Protein AF-A0A520H560-F1 (afdb_monomer_lite)

Structure (mmCIF, N/CA/C/O backbone):
data_AF-A0A520H560-F1
#
_entry.id   AF-A0A520H560-F1
#
loop_
_atom_site.group_PDB
_atom_site.id
_atom_site.type_symbol
_atom_site.label_atom_id
_atom_site.label_alt_id
_atom_site.label_comp_id
_atom_site.label_asym_id
_atom_site.label_entity_id
_atom_site.label_seq_id
_atom_site.pdbx_PDB_ins_code
_atom_site.Cartn_x
_atom_site.Cartn_y
_atom_site.Cartn_z
_atom_site.occupancy
_atom_site.B_iso_or_equiv
_atom_site.auth_seq_id
_atom_site.auth_comp_id
_atom_site.auth_asym_id
_atom_site.auth_atom_id
_atom_site.pdbx_PDB_model_num
ATOM 1 N N . SER A 1 1 ? 10.045 6.145 -42.883 1.00 58.50 1 SER A N 1
ATOM 2 C CA . SER A 1 1 ? 9.957 4.769 -42.358 1.00 58.50 1 SER A CA 1
ATOM 3 C C . SER A 1 1 ? 9.902 3.812 -43.534 1.00 58.50 1 SER A C 1
ATOM 5 O O . SER A 1 1 ? 9.253 4.127 -44.526 1.00 58.50 1 SER A O 1
ATOM 7 N N . TRP A 1 2 ? 10.622 2.692 -43.470 1.00 69.12 2 TRP A N 1
ATOM 8 C CA . TRP A 1 2 ? 10.525 1.646 -44.491 1.00 69.12 2 TRP A CA 1
ATOM 9 C C . TRP A 1 2 ? 9.215 0.857 -44.298 1.00 69.12 2 TRP A C 1
ATOM 11 O O . TRP A 1 2 ? 8.838 0.624 -43.145 1.00 69.12 2 TRP A O 1
ATOM 21 N N . PRO A 1 3 ? 8.492 0.463 -45.361 1.00 77.56 3 PRO A N 1
ATOM 22 C CA . PRO A 1 3 ? 7.255 -0.301 -45.217 1.00 77.56 3 PRO A CA 1
ATOM 23 C C . PRO A 1 3 ? 7.507 -1.675 -44.573 1.00 77.56 3 PRO A C 1
ATOM 25 O O . PRO A 1 3 ? 8.300 -2.464 -45.077 1.00 77.56 3 PRO A O 1
ATOM 28 N N . ILE A 1 4 ? 6.791 -1.993 -43.488 1.00 76.75 4 ILE A N 1
ATOM 29 C CA . ILE A 1 4 ? 6.955 -3.235 -42.695 1.00 76.75 4 ILE A CA 1
ATOM 30 C C . ILE A 1 4 ? 6.732 -4.504 -43.545 1.00 76.75 4 ILE A C 1
ATOM 32 O O . ILE A 1 4 ? 7.304 -5.561 -43.281 1.00 76.75 4 ILE A O 1
ATOM 36 N N . ASN A 1 5 ? 5.907 -4.409 -44.587 1.00 85.25 5 ASN A N 1
ATOM 37 C CA . ASN A 1 5 ? 5.572 -5.508 -45.492 1.00 85.25 5 ASN A CA 1
ATOM 38 C C . ASN A 1 5 ? 6.581 -5.716 -46.638 1.00 85.25 5 ASN A C 1
ATOM 40 O O . ASN A 1 5 ? 6.505 -6.747 -47.315 1.00 85.25 5 ASN A O 1
ATOM 44 N N . VAL A 1 6 ? 7.517 -4.788 -46.848 1.00 87.94 6 VAL A N 1
ATOM 45 C CA . VAL A 1 6 ? 8.530 -4.858 -47.907 1.00 87.94 6 VAL A CA 1
ATOM 46 C C . VAL A 1 6 ? 9.865 -5.291 -47.294 1.00 87.94 6 VAL A C 1
ATOM 48 O O . VAL A 1 6 ? 10.303 -4.674 -46.324 1.00 87.94 6 VAL A O 1
ATOM 51 N N . PRO A 1 7 ? 10.540 -6.325 -47.829 1.00 89.25 7 PRO A N 1
ATOM 52 C CA . PRO A 1 7 ? 11.880 -6.684 -47.377 1.00 89.25 7 PRO A CA 1
ATOM 53 C C . PRO A 1 7 ? 12.848 -5.507 -47.538 1.00 89.25 7 PRO A C 1
ATOM 55 O O . PRO A 1 7 ? 12.935 -4.913 -48.609 1.00 89.25 7 PRO A O 1
ATOM 58 N N . PHE A 1 8 ? 13.551 -5.165 -46.467 1.00 88.38 8 PHE A N 1
ATOM 59 C CA . PHE A 1 8 ? 14.680 -4.250 -46.480 1.00 88.38 8 PHE A CA 1
ATOM 60 C C . PHE A 1 8 ? 15.962 -5.063 -46.627 1.00 88.38 8 PHE A C 1
ATOM 62 O O . PHE A 1 8 ? 16.191 -5.985 -45.845 1.00 88.38 8 PHE A O 1
ATOM 69 N N . GLU A 1 9 ? 16.789 -4.731 -47.613 1.00 89.31 9 GLU A N 1
ATOM 70 C CA . GLU A 1 9 ? 18.070 -5.398 -47.840 1.00 89.31 9 GLU A CA 1
ATOM 71 C C . GLU A 1 9 ? 19.222 -4.456 -47.503 1.00 89.31 9 GLU A C 1
ATOM 73 O O . GLU A 1 9 ? 19.318 -3.345 -48.024 1.00 89.31 9 GLU A O 1
ATOM 78 N N . TYR A 1 10 ? 20.110 -4.925 -46.634 1.00 88.69 10 TYR A N 1
ATOM 79 C CA . TYR A 1 10 ? 21.376 -4.288 -46.312 1.00 88.69 10 TYR A CA 1
ATOM 80 C C . TYR A 1 10 ? 22.509 -5.225 -46.720 1.00 88.69 10 TYR A C 1
ATOM 82 O O . TYR A 1 10 ? 22.466 -6.414 -46.418 1.00 88.69 10 TYR A O 1
ATOM 90 N N . THR A 1 11 ? 23.517 -4.705 -47.413 1.00 89.00 11 THR A N 1
ATOM 91 C CA . THR A 1 11 ? 24.686 -5.487 -47.828 1.00 89.00 11 THR A CA 1
ATOM 92 C C . THR A 1 11 ? 25.940 -4.846 -47.252 1.00 89.00 11 THR A C 1
ATOM 94 O O . THR A 1 11 ? 26.171 -3.658 -47.467 1.00 89.00 11 THR A O 1
ATOM 97 N N . ASP A 1 12 ? 26.743 -5.629 -46.532 1.00 85.19 12 ASP A N 1
ATOM 98 C CA . ASP A 1 12 ? 28.025 -5.194 -45.946 1.00 85.19 12 ASP A CA 1
ATOM 99 C C . ASP A 1 12 ? 29.220 -5.376 -46.910 1.00 85.19 12 ASP A C 1
ATOM 101 O O . ASP A 1 12 ? 30.361 -5.064 -46.579 1.00 85.19 12 ASP A O 1
ATOM 105 N N . GLY A 1 13 ? 28.943 -5.878 -48.117 1.00 84.56 13 GLY A N 1
ATOM 106 C CA . GLY A 1 13 ? 29.904 -6.182 -49.175 1.00 84.56 13 GLY A CA 1
ATOM 107 C C . GLY A 1 13 ? 30.064 -7.681 -49.437 1.00 84.56 13 GLY A C 1
ATOM 108 O O . GLY A 1 13 ? 30.246 -8.063 -50.590 1.00 84.56 13 GLY A O 1
ATOM 109 N N . GLN A 1 14 ? 29.948 -8.531 -48.411 1.00 84.62 14 GLN A N 1
ATOM 110 C CA . GLN A 1 14 ? 30.065 -9.995 -48.541 1.00 84.62 14 GLN A CA 1
ATOM 111 C C . GLN A 1 14 ? 28.760 -10.720 -48.209 1.00 84.62 14 GLN A C 1
ATOM 113 O O . GLN A 1 14 ? 28.449 -11.747 -48.810 1.00 84.62 14 GLN A O 1
ATOM 118 N N . ASN A 1 15 ? 27.982 -10.167 -47.283 1.00 88.44 15 ASN A N 1
ATOM 119 C CA . ASN A 1 15 ? 26.740 -10.728 -46.788 1.00 88.44 15 ASN A CA 1
ATOM 120 C C . ASN A 1 15 ? 25.577 -9.799 -47.123 1.00 88.44 15 ASN A C 1
ATOM 122 O O . ASN A 1 15 ? 25.697 -8.572 -47.080 1.00 88.44 15 ASN A O 1
ATOM 126 N N . THR A 1 16 ? 24.420 -10.396 -47.388 1.00 89.00 16 THR A N 1
ATOM 127 C CA . THR A 1 16 ? 23.160 -9.668 -47.532 1.00 89.00 16 THR A CA 1
ATOM 128 C C . THR A 1 16 ? 22.256 -10.014 -46.358 1.00 89.00 16 THR A C 1
ATOM 130 O O . THR A 1 16 ? 21.909 -11.174 -46.141 1.00 89.00 16 THR A O 1
ATOM 133 N N . ILE A 1 17 ? 21.873 -8.992 -45.601 1.00 90.50 17 ILE A N 1
ATOM 134 C CA . ILE A 1 17 ? 20.918 -9.070 -44.502 1.00 90.50 17 ILE A CA 1
ATOM 135 C C . ILE A 1 17 ? 19.573 -8.581 -45.027 1.00 90.50 17 ILE A C 1
ATOM 137 O O . ILE A 1 17 ? 19.429 -7.419 -45.406 1.00 90.50 17 ILE A O 1
ATOM 141 N N . THR A 1 18 ? 18.577 -9.462 -45.020 1.00 89.94 18 THR A N 1
ATOM 142 C CA . THR A 1 18 ? 17.205 -9.123 -45.406 1.00 89.94 18 THR A CA 1
ATOM 143 C C . THR A 1 18 ? 16.315 -9.091 -44.170 1.00 89.94 18 THR A C 1
ATOM 145 O O . THR A 1 18 ? 16.117 -10.112 -43.512 1.00 89.94 18 THR A O 1
ATOM 148 N N . VAL A 1 19 ? 15.735 -7.933 -43.869 1.00 88.94 19 VAL A N 1
ATOM 149 C CA . VAL A 1 19 ? 14.793 -7.743 -42.762 1.00 88.94 19 VAL A CA 1
ATOM 150 C C . VAL A 1 19 ? 13.395 -7.543 -43.328 1.00 88.94 19 VAL A C 1
ATOM 152 O O . VAL A 1 19 ? 13.168 -6.670 -44.159 1.00 88.94 19 VAL A O 1
ATOM 155 N N . LYS A 1 20 ? 12.430 -8.338 -42.871 1.00 87.69 20 LYS A N 1
ATOM 156 C CA . LYS A 1 20 ? 11.012 -8.146 -43.188 1.00 87.69 20 LYS A CA 1
ATOM 157 C C . LYS A 1 20 ? 10.228 -8.063 -41.887 1.00 87.69 20 LYS A C 1
ATOM 159 O O . LYS A 1 20 ? 10.328 -8.960 -41.054 1.00 87.69 20 LYS A O 1
ATOM 164 N N . GLY A 1 21 ? 9.425 -7.019 -41.732 1.00 85.75 21 GLY A N 1
ATOM 165 C CA . GLY A 1 21 ? 8.718 -6.750 -40.485 1.00 85.75 21 GLY A CA 1
ATOM 166 C C . GLY A 1 21 ? 9.583 -6.050 -39.431 1.00 85.75 21 GLY A C 1
ATOM 167 O O . GLY A 1 21 ? 10.572 -5.401 -39.759 1.00 85.75 21 GLY A O 1
ATOM 168 N N . GLN A 1 22 ? 9.198 -6.203 -38.162 1.00 78.69 22 GLN A N 1
ATOM 169 C CA . GLN A 1 22 ? 9.960 -5.758 -36.988 1.00 78.69 22 GLN A CA 1
ATOM 170 C C . GLN A 1 22 ? 10.337 -6.990 -36.146 1.00 78.69 22 GLN A C 1
ATOM 172 O O . GLN A 1 22 ? 9.616 -7.330 -35.205 1.00 78.69 22 GLN A O 1
ATOM 177 N N . PRO A 1 23 ? 11.385 -7.743 -36.532 1.00 79.44 23 PRO A N 1
ATOM 178 C CA . PRO A 1 23 ? 11.788 -8.934 -35.794 1.00 79.44 23 PRO A CA 1
ATOM 179 C C . PRO A 1 23 ? 12.303 -8.567 -34.397 1.00 79.44 23 PRO A C 1
ATOM 181 O O . PRO A 1 23 ? 13.095 -7.643 -34.237 1.00 79.44 23 PRO A O 1
ATOM 184 N N . ASP A 1 24 ? 11.882 -9.330 -33.389 1.00 73.94 24 ASP A N 1
ATOM 185 C CA . ASP A 1 24 ? 12.349 -9.187 -32.009 1.00 73.94 24 ASP A CA 1
ATOM 186 C C . ASP A 1 24 ? 13.411 -10.253 -31.707 1.00 73.94 24 ASP A C 1
ATOM 188 O O . ASP A 1 24 ? 13.104 -11.429 -31.479 1.00 73.94 24 ASP A O 1
ATOM 192 N N . MET A 1 25 ? 14.675 -9.829 -31.684 1.00 76.19 25 MET A N 1
ATOM 193 C CA . MET A 1 25 ? 15.818 -10.702 -31.396 1.00 76.19 25 MET A CA 1
ATOM 194 C C . MET A 1 25 ? 15.821 -11.235 -29.957 1.00 76.19 25 MET A C 1
ATOM 196 O O . MET A 1 25 ? 16.518 -12.205 -29.666 1.00 76.19 25 MET A O 1
ATOM 200 N N . SER A 1 26 ? 15.025 -10.659 -29.049 1.00 65.88 26 SER A N 1
ATOM 201 C CA . SER A 1 26 ? 14.877 -11.177 -27.685 1.00 65.88 26 SER A CA 1
ATOM 202 C C . SER A 1 26 ? 13.942 -12.391 -27.594 1.00 65.88 26 SER A C 1
ATOM 204 O O . SER A 1 26 ? 13.932 -13.082 -26.575 1.00 65.88 26 SER A O 1
ATOM 206 N N . LYS A 1 27 ? 13.169 -12.681 -28.653 1.00 77.00 27 LYS A N 1
ATOM 207 C CA . LYS A 1 27 ? 12.150 -13.746 -28.688 1.00 77.00 27 LYS A CA 1
ATOM 208 C C . LYS A 1 27 ? 12.261 -14.626 -29.932 1.00 77.00 27 LYS A C 1
ATOM 210 O O . LYS A 1 27 ? 11.247 -14.999 -30.529 1.00 77.00 27 LYS A O 1
ATOM 215 N N . VAL A 1 28 ? 13.478 -14.990 -30.326 1.00 82.25 28 VAL A N 1
ATOM 216 C CA . VAL A 1 28 ? 13.669 -15.902 -31.460 1.00 82.25 28 VAL A CA 1
ATOM 217 C C . VAL A 1 28 ? 13.128 -17.291 -31.112 1.00 82.25 28 VAL A C 1
ATOM 219 O O . VAL A 1 28 ? 13.583 -17.929 -30.165 1.00 82.25 28 VAL A O 1
ATOM 222 N N . ARG A 1 29 ? 12.135 -17.756 -31.878 1.00 87.44 29 ARG A N 1
ATOM 223 C CA . ARG A 1 29 ? 11.489 -19.069 -31.682 1.00 87.44 29 ARG A CA 1
ATOM 224 C C . ARG A 1 29 ? 11.971 -20.138 -32.654 1.00 87.44 29 ARG A C 1
ATOM 226 O O . ARG A 1 29 ? 11.928 -21.318 -32.327 1.00 87.44 29 ARG A O 1
ATOM 233 N N . LEU A 1 30 ? 12.371 -19.728 -33.852 1.00 88.38 30 LEU A N 1
ATOM 234 C CA . LEU A 1 30 ? 12.753 -20.620 -34.936 1.00 88.38 30 LEU A CA 1
ATOM 235 C C . LEU A 1 30 ? 14.033 -20.097 -35.573 1.00 88.38 30 LEU A C 1
ATOM 237 O O . LEU A 1 30 ? 14.091 -18.942 -35.992 1.00 88.38 30 LEU A O 1
ATOM 241 N N . TYR A 1 31 ? 15.015 -20.980 -35.688 1.00 86.75 31 TYR A N 1
ATOM 242 C CA . TYR A 1 31 ? 16.173 -20.791 -36.544 1.00 86.75 31 TYR A CA 1
ATOM 243 C C . TYR A 1 31 ? 16.031 -21.741 -37.727 1.00 86.75 31 TYR A C 1
ATOM 245 O O . TYR A 1 31 ? 15.737 -22.922 -37.546 1.00 86.75 31 TYR A O 1
ATOM 253 N N . MET A 1 32 ? 16.229 -21.224 -38.935 1.00 90.44 32 MET A N 1
ATOM 254 C CA . MET A 1 32 ? 16.272 -22.028 -40.149 1.00 90.44 32 MET A CA 1
ATOM 255 C C . MET A 1 32 ? 17.630 -21.819 -40.801 1.00 90.44 32 MET A C 1
ATOM 257 O O . MET A 1 32 ? 17.982 -20.697 -41.154 1.00 90.44 32 MET A O 1
ATOM 261 N N . LEU A 1 33 ? 18.379 -22.908 -40.953 1.00 90.00 33 LEU A N 1
ATOM 262 C CA . LEU A 1 33 ? 19.596 -22.939 -41.750 1.00 90.00 33 LEU A CA 1
ATOM 263 C C . LEU A 1 33 ? 19.298 -23.715 -43.028 1.00 90.00 33 LEU A C 1
ATOM 265 O O . LEU A 1 33 ? 18.649 -24.760 -42.996 1.00 90.00 33 LEU A O 1
ATOM 269 N N . GLY A 1 34 ? 19.758 -23.194 -44.157 1.00 90.00 34 GLY A N 1
ATOM 270 C CA . GLY A 1 34 ? 19.534 -23.813 -45.451 1.00 90.00 34 GLY A CA 1
ATOM 271 C C . GLY A 1 34 ? 20.424 -23.208 -46.521 1.00 90.00 34 GLY A C 1
ATOM 272 O O . GLY A 1 34 ? 21.034 -22.158 -46.325 1.00 90.00 34 GLY A O 1
ATOM 273 N N . VAL A 1 35 ? 20.488 -23.886 -47.661 1.00 89.62 35 VAL A N 1
ATOM 274 C CA . VAL A 1 35 ? 21.225 -23.426 -48.838 1.00 89.62 35 VAL A CA 1
ATOM 275 C C . VAL A 1 35 ? 20.230 -23.108 -49.940 1.00 89.62 35 VAL A C 1
ATOM 277 O O . VAL A 1 35 ? 19.316 -23.885 -50.214 1.00 89.62 35 VAL A O 1
ATOM 280 N N . LYS A 1 36 ? 20.402 -21.945 -50.564 1.00 88.19 36 LYS A N 1
ATOM 281 C CA . LYS A 1 36 ? 19.565 -21.473 -51.664 1.00 88.19 36 LYS A CA 1
ATOM 282 C C . LYS A 1 36 ? 20.408 -21.440 -52.933 1.00 88.19 36 LYS A C 1
ATOM 284 O O . LYS A 1 36 ? 21.355 -20.665 -53.002 1.00 88.19 36 LYS A O 1
ATOM 289 N N . ASN A 1 37 ? 20.035 -22.240 -53.931 1.00 87.31 37 ASN A N 1
ATOM 290 C CA . ASN A 1 37 ? 20.519 -22.053 -55.298 1.00 87.31 37 ASN A CA 1
ATOM 291 C C . ASN A 1 37 ? 19.710 -20.901 -55.925 1.00 87.31 37 ASN A C 1
ATOM 293 O O . ASN A 1 37 ? 18.491 -21.057 -56.088 1.00 87.31 37 ASN A O 1
ATOM 297 N N . PRO A 1 38 ? 20.303 -19.719 -56.174 1.00 82.31 38 PRO A N 1
ATOM 298 C CA . PRO A 1 38 ? 19.579 -18.629 -56.811 1.00 82.31 38 PRO A CA 1
ATOM 299 C C . PRO A 1 38 ? 19.137 -19.045 -58.217 1.00 82.31 38 PRO A C 1
ATOM 301 O O . PRO A 1 38 ? 19.747 -19.886 -58.866 1.00 82.31 38 PRO A O 1
ATOM 304 N N . ARG A 1 39 ? 18.020 -18.482 -58.680 1.00 82.25 39 ARG A N 1
ATOM 305 C CA . ARG A 1 39 ? 17.629 -18.637 -60.080 1.00 82.25 39 ARG A CA 1
ATOM 306 C C . ARG A 1 39 ? 18.383 -17.607 -60.900 1.00 82.25 39 ARG A C 1
ATOM 308 O O . ARG A 1 39 ? 18.416 -16.436 -60.515 1.00 82.25 39 ARG A O 1
ATOM 315 N N . ARG A 1 40 ? 18.866 -18.014 -62.071 1.00 82.81 40 ARG A N 1
ATOM 316 C CA . ARG A 1 40 ? 19.405 -17.079 -63.051 1.00 82.81 40 ARG A CA 1
ATOM 317 C C . ARG A 1 40 ? 18.324 -16.085 -63.478 1.00 82.81 40 ARG A C 1
ATOM 319 O O . ARG A 1 40 ? 17.240 -16.450 -63.927 1.00 82.81 40 ARG A O 1
ATOM 326 N N . THR A 1 41 ? 18.655 -14.815 -63.347 1.00 82.88 41 THR A N 1
ATOM 327 C CA . THR A 1 41 ? 17.882 -13.649 -63.764 1.00 82.88 41 THR A CA 1
ATOM 328 C C . THR A 1 41 ? 18.717 -12.814 -64.731 1.00 82.88 41 THR A C 1
ATOM 330 O O . THR A 1 41 ? 19.916 -13.035 -64.912 1.00 82.88 41 THR A O 1
ATOM 333 N N . THR A 1 42 ? 18.099 -11.812 -65.351 1.00 78.88 42 THR A N 1
ATOM 334 C CA . THR A 1 42 ? 18.817 -10.817 -66.159 1.00 78.88 42 THR A CA 1
ATOM 335 C C . THR A 1 42 ? 19.816 -10.000 -65.334 1.00 78.88 42 THR A C 1
ATOM 337 O O . THR A 1 42 ? 20.814 -9.544 -65.882 1.00 78.88 42 THR A O 1
ATOM 340 N N . ALA A 1 43 ? 19.594 -9.855 -64.023 1.00 74.06 43 ALA A N 1
ATOM 341 C CA . ALA A 1 43 ? 20.439 -9.062 -63.130 1.00 74.06 43 ALA A CA 1
ATOM 342 C C . ALA A 1 43 ? 21.712 -9.794 -62.657 1.00 74.06 43 ALA A C 1
ATOM 344 O O . ALA A 1 43 ? 22.717 -9.146 -62.385 1.00 74.06 43 ALA A O 1
ATOM 345 N N . ASN A 1 44 ? 21.704 -11.130 -62.589 1.00 74.56 44 ASN A N 1
ATOM 346 C CA . ASN A 1 44 ? 22.855 -11.950 -62.172 1.00 74.56 44 ASN A CA 1
ATOM 347 C C . ASN A 1 44 ? 23.383 -12.861 -63.298 1.00 74.56 44 ASN A C 1
ATOM 349 O O . ASN A 1 44 ? 24.103 -13.823 -63.048 1.00 74.56 44 ASN A O 1
ATOM 353 N N . SER A 1 45 ? 23.071 -12.552 -64.561 1.00 73.69 45 SER A N 1
ATOM 354 C CA . SER A 1 45 ? 23.348 -13.430 -65.707 1.00 73.69 45 SER A CA 1
ATOM 355 C C . SER A 1 45 ? 24.832 -13.708 -65.981 1.00 73.69 45 SER A C 1
ATOM 357 O O . SER A 1 45 ? 25.135 -14.586 -66.787 1.00 73.69 45 SER A O 1
ATOM 359 N N . ARG A 1 46 ? 25.748 -12.923 -65.392 1.00 74.50 46 ARG A N 1
ATOM 360 C CA . ARG A 1 46 ? 27.211 -13.102 -65.489 1.00 74.50 46 ARG A CA 1
ATOM 361 C C . ARG A 1 46 ? 27.806 -13.877 -64.312 1.00 74.50 46 ARG A C 1
ATOM 363 O O . ARG A 1 46 ? 28.935 -14.336 -64.431 1.00 74.50 46 ARG A O 1
ATOM 370 N N . THR A 1 47 ? 27.090 -13.985 -63.196 1.00 76.69 47 THR A N 1
ATOM 371 C CA . THR A 1 47 ? 27.572 -14.611 -61.954 1.00 76.69 47 THR A CA 1
ATOM 372 C C . THR A 1 47 ? 26.839 -15.908 -61.615 1.00 76.69 47 THR A C 1
ATOM 374 O O . THR A 1 47 ? 27.279 -16.635 -60.731 1.00 76.69 47 THR A O 1
ATOM 377 N N . ASP A 1 48 ? 25.760 -16.221 -62.334 1.00 80.56 48 ASP A N 1
ATOM 378 C CA . ASP A 1 48 ? 24.931 -17.412 -62.165 1.00 80.56 48 ASP A CA 1
ATOM 379 C C . ASP A 1 48 ? 24.757 -18.120 -63.522 1.00 80.56 48 ASP A C 1
ATOM 381 O O . ASP A 1 48 ? 24.288 -17.525 -64.499 1.00 80.56 48 ASP A O 1
ATOM 385 N N . ASP A 1 49 ? 25.168 -19.388 -63.603 1.00 83.12 49 ASP A N 1
ATOM 386 C CA . ASP A 1 49 ? 25.088 -20.193 -64.826 1.00 83.12 49 ASP A CA 1
ATOM 387 C C . ASP A 1 49 ? 23.683 -20.763 -65.079 1.00 83.12 49 ASP A C 1
ATOM 389 O O . ASP A 1 49 ? 23.375 -21.116 -66.219 1.00 83.12 49 ASP A O 1
ATOM 393 N N . GLY A 1 50 ? 22.801 -20.746 -64.072 1.00 84.06 50 GLY A N 1
ATOM 394 C CA . GLY A 1 50 ? 21.433 -21.254 -64.139 1.00 84.06 50 GLY A CA 1
ATOM 395 C C . GLY A 1 50 ? 21.313 -22.777 -64.095 1.00 84.06 50 GLY A C 1
ATOM 396 O O . GLY A 1 50 ? 20.267 -23.297 -64.480 1.00 84.06 50 GLY A O 1
ATOM 397 N N . LEU A 1 51 ? 22.360 -23.488 -63.669 1.00 87.69 51 LEU A N 1
ATOM 398 C CA . LEU A 1 51 ? 22.386 -24.950 -63.625 1.00 87.69 51 LEU A CA 1
ATOM 399 C C . LEU A 1 51 ? 22.041 -25.503 -62.237 1.00 87.69 51 LEU A C 1
ATOM 401 O O . LEU A 1 51 ? 22.255 -24.859 -61.204 1.00 87.69 51 LEU A O 1
ATOM 405 N N . ASP A 1 52 ? 21.569 -26.748 -62.219 1.00 88.75 52 ASP A N 1
ATOM 406 C CA . ASP A 1 52 ? 21.415 -27.514 -60.986 1.00 88.75 52 ASP A CA 1
ATOM 407 C C . ASP A 1 52 ? 22.776 -27.721 -60.311 1.00 88.75 52 ASP A C 1
ATOM 409 O O . ASP A 1 52 ? 23.805 -27.928 -60.962 1.00 88.75 52 ASP A O 1
ATOM 413 N N . LYS A 1 53 ? 22.783 -27.654 -58.977 1.00 86.94 53 LYS A N 1
ATOM 414 C CA . LYS A 1 53 ? 23.990 -27.791 -58.158 1.00 86.94 53 LYS A CA 1
ATOM 415 C C . LYS A 1 53 ? 23.869 -29.011 -57.260 1.00 86.94 53 LYS A C 1
ATOM 417 O O . LYS A 1 53 ? 22.869 -29.181 -56.567 1.00 86.94 53 LYS A O 1
ATOM 422 N N . SER A 1 54 ? 24.918 -29.825 -57.228 1.00 89.81 54 SER A N 1
ATOM 423 C CA . SER A 1 54 ? 25.093 -30.886 -56.236 1.00 89.81 54 SER A CA 1
ATOM 424 C C . SER A 1 54 ? 26.185 -30.461 -55.265 1.00 89.81 54 SER A C 1
ATOM 426 O O . SER A 1 54 ? 27.293 -30.134 -55.684 1.00 89.81 54 SER A O 1
ATOM 428 N N . ALA A 1 55 ? 25.869 -30.432 -53.974 1.00 87.50 55 ALA A N 1
ATOM 429 C CA . ALA A 1 55 ? 26.803 -30.005 -52.943 1.00 87.50 55 ALA A CA 1
ATOM 430 C C . ALA A 1 55 ? 26.602 -30.814 -51.662 1.00 87.50 55 ALA A C 1
ATOM 432 O O . ALA A 1 55 ? 25.477 -31.161 -51.303 1.00 87.50 55 ALA A O 1
ATOM 433 N N . GLN A 1 56 ? 27.702 -31.070 -50.957 1.00 91.19 56 GLN A N 1
ATOM 434 C CA . GLN A 1 56 ? 27.692 -31.593 -49.599 1.00 91.19 56 GLN A CA 1
ATOM 435 C C . GLN A 1 56 ? 28.017 -30.440 -48.651 1.00 91.19 56 GLN A C 1
ATOM 437 O O . GLN A 1 56 ? 29.131 -29.919 -48.663 1.00 91.19 56 GLN A O 1
ATOM 442 N N . ILE A 1 57 ? 27.031 -30.021 -47.860 1.00 90.50 57 ILE A N 1
ATOM 443 C CA . ILE A 1 57 ? 27.164 -28.894 -46.935 1.00 90.50 57 ILE A CA 1
ATOM 444 C C . ILE A 1 57 ? 27.102 -29.416 -45.507 1.00 90.50 57 ILE A C 1
ATOM 446 O O . ILE A 1 57 ? 26.187 -30.153 -45.145 1.00 90.50 57 ILE A O 1
ATOM 450 N N . TRP A 1 58 ? 28.066 -28.997 -44.696 1.00 91.75 58 TRP A N 1
ATOM 451 C CA . TRP A 1 58 ? 28.124 -29.299 -43.274 1.00 91.75 58 TRP A CA 1
ATOM 452 C C . TRP A 1 58 ? 27.968 -28.004 -42.480 1.00 91.75 58 TRP A C 1
ATOM 454 O O . TRP A 1 58 ? 28.719 -27.053 -42.689 1.00 91.75 58 TRP A O 1
ATOM 464 N N . PHE A 1 59 ? 27.006 -27.976 -41.560 1.00 90.12 59 PHE A N 1
ATOM 465 C CA . PHE A 1 59 ? 26.863 -26.913 -40.568 1.00 90.12 59 PHE A CA 1
ATOM 466 C C . PHE A 1 59 ? 27.411 -27.437 -39.244 1.00 90.12 59 PHE A C 1
ATOM 468 O O . PHE A 1 59 ? 26.949 -28.468 -38.763 1.00 90.12 59 PHE A O 1
ATOM 475 N N . ASN A 1 60 ? 28.420 -26.765 -38.693 1.00 88.50 60 ASN A N 1
ATOM 476 C CA . ASN A 1 60 ? 29.109 -27.236 -37.494 1.00 88.50 60 ASN A CA 1
ATOM 477 C C . ASN A 1 60 ? 28.525 -26.613 -36.218 1.00 88.50 60 ASN A C 1
ATOM 479 O O . ASN A 1 60 ? 27.806 -27.273 -35.474 1.00 88.50 60 ASN A O 1
ATOM 483 N N . GLU A 1 61 ? 28.797 -25.326 -35.983 1.00 87.31 61 GLU A N 1
ATOM 484 C CA . GLU A 1 61 ? 28.392 -24.623 -34.765 1.00 87.31 61 GLU A CA 1
ATOM 485 C C . GLU A 1 61 ? 27.721 -23.289 -35.106 1.00 87.31 61 GLU A C 1
ATOM 487 O O . GLU A 1 61 ? 28.215 -22.522 -35.932 1.00 87.31 61 GLU A O 1
ATOM 492 N N . LEU A 1 62 ? 26.606 -23.008 -34.428 1.00 84.31 62 LEU A N 1
ATOM 493 C CA . LEU A 1 62 ? 26.018 -21.678 -34.348 1.00 84.31 62 LEU A CA 1
ATOM 494 C C . LEU A 1 62 ? 26.229 -21.164 -32.926 1.00 84.31 62 LEU A C 1
ATOM 496 O O . LEU A 1 62 ? 25.570 -21.613 -31.988 1.00 84.31 62 LEU A O 1
ATOM 500 N N . ARG A 1 63 ? 27.165 -20.232 -32.770 1.00 83.94 63 ARG A N 1
ATOM 501 C CA . ARG A 1 63 ? 27.508 -19.625 -31.487 1.00 83.94 63 ARG A CA 1
ATOM 502 C C . ARG A 1 63 ? 27.268 -18.127 -31.549 1.00 83.94 63 ARG A C 1
ATOM 504 O O . ARG A 1 63 ? 27.678 -17.474 -32.502 1.00 83.94 63 ARG A O 1
ATOM 511 N N . LEU A 1 64 ? 26.665 -17.587 -30.494 1.00 79.31 64 LEU A N 1
ATOM 512 C CA . LEU A 1 64 ? 26.723 -16.157 -30.226 1.00 79.31 64 LEU A CA 1
ATOM 513 C C . LEU A 1 64 ? 28.050 -15.851 -29.524 1.00 79.31 64 LEU A C 1
ATOM 515 O O . LEU A 1 64 ? 28.353 -16.435 -28.481 1.00 79.31 64 LEU A O 1
ATOM 519 N N . THR A 1 65 ? 28.843 -14.973 -30.119 1.00 80.88 65 THR A N 1
ATOM 520 C CA . THR A 1 65 ? 30.102 -14.470 -29.562 1.00 80.88 65 THR A CA 1
ATOM 521 C C . THR A 1 65 ? 29.931 -13.019 -29.119 1.00 80.88 65 THR A C 1
ATOM 523 O O . THR A 1 65 ? 28.936 -12.392 -29.467 1.00 80.88 65 THR A O 1
ATOM 526 N N . GLU A 1 66 ? 30.894 -12.499 -28.352 1.00 76.50 66 GLU A N 1
ATOM 527 C CA . GLU A 1 66 ? 30.923 -11.089 -27.917 1.00 76.50 66 GLU A CA 1
ATOM 528 C C . GLU A 1 66 ? 29.721 -10.698 -27.046 1.00 76.50 66 GLU A C 1
ATOM 530 O O . GLU A 1 66 ? 28.899 -9.845 -27.381 1.00 76.50 66 GLU A O 1
ATOM 535 N N . PHE A 1 67 ? 29.617 -11.344 -25.884 1.00 74.88 67 PHE A N 1
ATOM 536 C CA . PHE A 1 67 ? 28.649 -10.925 -24.880 1.00 74.88 67 PHE A CA 1
ATOM 537 C C . PHE A 1 67 ? 28.982 -9.525 -24.368 1.00 74.88 67 PHE A C 1
ATOM 539 O O . PHE A 1 67 ? 30.142 -9.160 -24.198 1.00 74.88 67 PHE A O 1
ATOM 546 N N . ASP A 1 68 ? 27.941 -8.757 -24.073 1.00 71.19 68 ASP A N 1
ATOM 547 C CA . ASP A 1 68 ? 28.095 -7.470 -23.416 1.00 71.19 68 ASP A CA 1
ATOM 548 C C . ASP A 1 68 ? 28.589 -7.671 -21.973 1.00 71.19 68 ASP A C 1
ATOM 550 O O . ASP A 1 68 ? 27.843 -8.088 -21.082 1.00 71.19 68 ASP A O 1
ATOM 554 N N . GLU A 1 69 ? 29.873 -7.395 -21.754 1.00 71.94 69 GLU A N 1
ATOM 555 C CA . GLU A 1 69 ? 30.533 -7.499 -20.452 1.00 71.94 69 GLU A CA 1
ATOM 556 C C . GLU A 1 69 ? 30.427 -6.208 -19.624 1.00 71.94 69 GLU A C 1
ATOM 558 O O . GLU A 1 69 ? 31.058 -6.110 -18.567 1.00 71.94 69 GLU A O 1
ATOM 563 N N . ARG A 1 70 ? 29.620 -5.219 -20.054 1.00 80.50 70 ARG A N 1
ATOM 564 C CA . ARG A 1 70 ? 29.415 -3.971 -19.305 1.00 80.50 70 ARG A CA 1
ATOM 565 C C . ARG A 1 70 ? 29.016 -4.274 -17.857 1.00 80.50 70 ARG A C 1
ATOM 567 O O . ARG A 1 70 ? 27.999 -4.910 -17.569 1.00 80.50 70 ARG A O 1
ATOM 574 N N . GLY A 1 71 ? 29.845 -3.799 -16.932 1.00 84.44 71 GLY A N 1
ATOM 575 C CA . GLY A 1 71 ? 29.567 -3.857 -15.505 1.00 84.44 71 GLY A CA 1
ATOM 576 C C . GLY A 1 71 ? 28.513 -2.830 -15.101 1.00 84.44 71 GLY A C 1
ATOM 577 O O . GLY A 1 71 ? 28.404 -1.759 -15.695 1.00 84.44 71 GLY A O 1
ATOM 578 N N . GLY A 1 72 ? 27.764 -3.146 -14.050 1.00 90.81 72 GLY A N 1
ATOM 579 C CA . GLY A 1 72 ? 26.926 -2.179 -13.351 1.00 90.81 72 GLY A CA 1
ATOM 580 C C . GLY A 1 72 ? 27.406 -1.968 -11.925 1.00 90.81 72 GLY A C 1
ATOM 581 O O . GLY A 1 72 ? 28.174 -2.762 -11.382 1.00 90.81 72 GLY A O 1
ATOM 582 N N . TRP A 1 73 ? 26.918 -0.910 -11.294 1.00 93.94 73 TRP A N 1
ATOM 583 C CA . TRP A 1 73 ? 27.159 -0.644 -9.883 1.00 93.94 73 TRP A CA 1
ATOM 584 C C . TRP A 1 73 ? 25.834 -0.554 -9.139 1.00 93.94 73 TRP A C 1
ATOM 586 O O . TRP A 1 73 ? 24.778 -0.297 -9.724 1.00 93.94 73 TRP A O 1
ATOM 596 N N . ALA A 1 74 ? 25.899 -0.747 -7.828 1.00 95.62 74 ALA A N 1
ATOM 597 C CA . ALA A 1 74 ? 24.802 -0.429 -6.940 1.00 95.62 74 ALA A CA 1
ATOM 598 C C . ALA A 1 74 ? 25.317 0.309 -5.712 1.00 95.62 74 ALA A C 1
ATOM 600 O O . ALA A 1 74 ? 26.408 0.039 -5.215 1.00 95.62 74 ALA A O 1
ATOM 601 N N . ALA A 1 75 ? 24.513 1.241 -5.222 1.00 97.44 75 ALA A N 1
ATOM 602 C CA . ALA A 1 75 ? 24.753 1.942 -3.977 1.00 97.44 75 ALA A CA 1
ATOM 603 C C . ALA A 1 75 ? 23.474 1.911 -3.148 1.00 97.44 75 ALA A C 1
ATOM 605 O O . ALA A 1 75 ? 22.377 2.098 -3.675 1.00 97.44 75 ALA A O 1
ATOM 606 N N . THR A 1 76 ? 23.616 1.676 -1.849 1.00 97.19 76 THR A N 1
ATOM 607 C CA . THR A 1 76 ? 22.518 1.761 -0.886 1.00 97.19 76 THR A CA 1
ATOM 608 C C . THR A 1 76 ? 22.957 2.650 0.263 1.00 97.19 76 THR A C 1
ATOM 610 O O . THR A 1 76 ? 24.033 2.456 0.821 1.00 97.19 76 THR A O 1
ATOM 613 N N . ALA A 1 77 ? 22.113 3.608 0.620 1.00 98.12 77 ALA A N 1
ATOM 614 C CA . ALA A 1 77 ? 22.279 4.471 1.774 1.00 98.12 77 ALA A CA 1
ATOM 615 C C . ALA A 1 77 ? 21.082 4.279 2.707 1.00 98.12 77 ALA A C 1
ATOM 617 O O . ALA A 1 77 ? 19.937 4.175 2.260 1.00 98.12 77 ALA A O 1
ATOM 618 N N . ARG A 1 78 ? 21.344 4.206 4.011 1.00 97.69 78 ARG A N 1
ATOM 619 C CA . ARG A 1 78 ? 20.318 4.092 5.050 1.00 97.69 78 ARG A CA 1
ATOM 620 C C . ARG A 1 78 ? 20.684 5.014 6.199 1.00 97.69 78 ARG A C 1
ATOM 622 O O . ARG A 1 78 ? 21.837 5.044 6.616 1.00 97.69 78 ARG A O 1
ATOM 629 N N . MET A 1 79 ? 19.702 5.746 6.696 1.00 98.00 79 MET A N 1
ATOM 630 C CA . MET A 1 79 ? 19.824 6.640 7.836 1.00 98.00 79 MET A CA 1
ATOM 631 C C . MET A 1 79 ? 18.667 6.359 8.788 1.00 98.00 79 MET A C 1
ATOM 633 O O . MET A 1 79 ? 17.514 6.315 8.367 1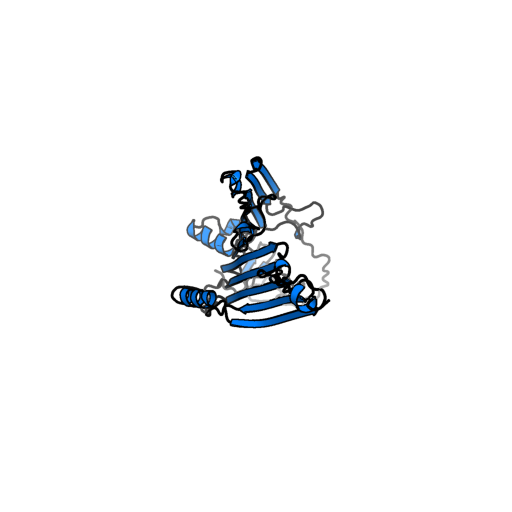.00 98.00 79 MET A O 1
ATOM 637 N N . SER A 1 80 ? 18.975 6.195 10.068 1.00 97.56 80 SER A N 1
ATOM 638 C CA . SER A 1 80 ? 17.990 6.036 11.136 1.00 97.56 80 SER A CA 1
ATOM 639 C C . SER A 1 80 ? 18.296 7.038 12.241 1.00 97.56 80 SER A C 1
ATOM 641 O O . SER A 1 80 ? 19.432 7.096 12.713 1.00 97.56 80 SER A O 1
ATOM 643 N N . ALA A 1 81 ? 17.301 7.809 12.661 1.00 98.06 81 ALA A N 1
ATOM 644 C CA . ALA A 1 81 ? 17.419 8.778 13.740 1.00 98.06 81 ALA A CA 1
ATOM 645 C C . ALA A 1 81 ? 16.317 8.537 14.775 1.00 98.06 81 ALA A C 1
ATOM 647 O O . ALA A 1 81 ? 15.140 8.469 14.426 1.00 98.06 81 ALA A O 1
ATOM 648 N N . LYS A 1 82 ? 16.708 8.437 16.048 1.00 97.50 82 LYS A N 1
ATOM 649 C CA . LYS A 1 82 ? 15.795 8.294 17.185 1.00 97.50 82 LYS A CA 1
ATOM 650 C C . LYS A 1 82 ? 15.750 9.588 17.989 1.00 97.50 82 LYS A C 1
ATOM 652 O O . LYS A 1 82 ? 16.758 10.021 18.542 1.00 97.50 82 LYS A O 1
ATOM 657 N N . LEU A 1 83 ? 14.573 10.191 18.070 1.00 95.56 83 LEU A N 1
ATOM 658 C CA . LEU A 1 83 ? 14.274 11.411 18.813 1.00 95.56 83 LEU A CA 1
ATOM 659 C C . LEU A 1 83 ? 13.675 11.031 20.172 1.00 95.56 83 LEU A C 1
ATOM 661 O O . LEU A 1 83 ? 12.471 11.159 20.395 1.00 95.56 83 LEU A O 1
ATOM 665 N N . ALA A 1 84 ? 14.538 10.530 21.064 1.00 93.88 84 ALA A N 1
ATOM 666 C CA . ALA A 1 84 ? 14.191 10.074 22.413 1.00 93.88 84 ALA A CA 1
ATOM 667 C C . ALA A 1 84 ? 12.974 9.123 22.432 1.00 93.88 84 ALA A C 1
ATOM 669 O O . ALA A 1 84 ? 13.058 8.006 21.920 1.00 93.88 84 ALA A O 1
ATOM 670 N N . ASP A 1 85 ? 11.872 9.554 23.047 1.00 89.50 85 ASP A N 1
ATOM 671 C CA . ASP A 1 85 ? 10.591 8.854 23.163 1.00 89.50 85 ASP A CA 1
ATOM 672 C C . ASP A 1 85 ? 9.485 9.456 22.275 1.00 89.50 85 ASP A C 1
ATOM 674 O O . ASP A 1 85 ? 8.324 9.067 22.409 1.00 89.50 85 ASP A O 1
ATOM 678 N N . PHE A 1 86 ? 9.826 10.409 21.401 1.00 94.38 86 PHE A N 1
ATOM 679 C CA . PHE A 1 86 ? 8.881 11.104 20.528 1.00 94.38 86 PHE A CA 1
ATOM 680 C C . PHE A 1 86 ? 8.776 10.466 19.146 1.00 94.38 86 PHE A C 1
ATOM 682 O O . PHE A 1 86 ? 7.664 10.244 18.676 1.00 94.38 86 PHE A O 1
ATOM 689 N N . ALA A 1 87 ? 9.900 10.193 18.479 1.00 97.31 87 ALA A N 1
ATOM 690 C CA . ALA A 1 87 ? 9.858 9.684 17.113 1.00 97.31 87 ALA A CA 1
ATOM 691 C C . ALA A 1 87 ? 11.088 8.864 16.720 1.00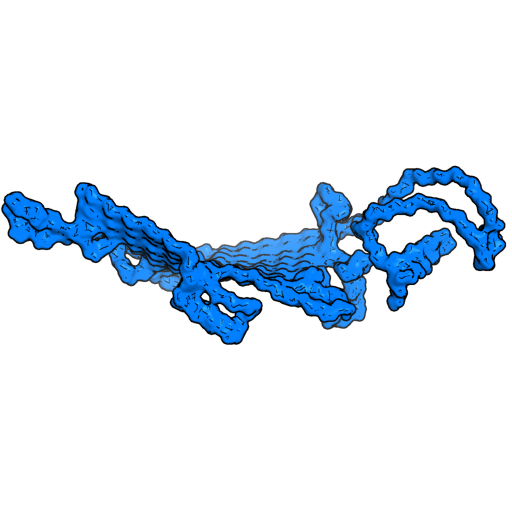 97.31 87 ALA A C 1
ATOM 693 O O . ALA A 1 87 ? 12.204 9.149 17.142 1.00 97.31 87 ALA A O 1
ATOM 694 N N . ASP A 1 88 ? 10.878 7.908 15.825 1.00 97.81 88 ASP A N 1
ATOM 695 C CA . ASP A 1 88 ? 11.913 7.194 15.088 1.00 97.81 88 ASP A CA 1
ATOM 696 C C . ASP A 1 88 ? 11.725 7.507 13.601 1.00 97.81 88 ASP A C 1
ATOM 698 O O . ASP A 1 88 ? 10.631 7.331 13.064 1.00 97.81 88 ASP A O 1
ATOM 702 N N . VAL A 1 89 ? 12.766 7.998 12.931 1.00 98.06 89 VAL A N 1
ATOM 703 C CA . VAL A 1 89 ? 12.754 8.356 11.505 1.00 98.06 89 VAL A CA 1
ATOM 704 C C . VAL A 1 89 ? 13.750 7.469 10.773 1.00 98.06 89 VAL A C 1
ATOM 706 O O . VAL A 1 89 ? 14.925 7.430 11.132 1.00 98.06 89 VAL A O 1
ATOM 709 N N . ASN A 1 90 ? 13.297 6.791 9.724 1.00 98.31 90 ASN A N 1
ATOM 710 C CA . ASN A 1 90 ? 14.128 5.962 8.863 1.00 98.31 90 ASN A CA 1
ATOM 711 C C . ASN A 1 90 ? 14.041 6.468 7.427 1.00 98.31 90 ASN A C 1
ATOM 713 O O . ASN A 1 90 ? 12.955 6.675 6.894 1.00 98.31 90 ASN A O 1
ATOM 717 N N . VAL A 1 91 ? 15.194 6.640 6.794 1.00 98.31 91 VAL A N 1
ATOM 718 C CA . VAL A 1 91 ? 15.320 6.995 5.382 1.00 98.31 91 VAL A CA 1
ATOM 719 C C . VAL A 1 91 ? 16.208 5.954 4.723 1.00 98.31 91 VAL A C 1
ATOM 721 O O . VAL A 1 91 ? 17.299 5.654 5.212 1.00 98.31 91 VAL A O 1
ATOM 724 N N . SER A 1 92 ? 15.766 5.405 3.602 1.00 98.12 92 SER A N 1
ATOM 725 C CA . SER A 1 92 ? 16.552 4.490 2.792 1.00 98.12 92 SER A CA 1
ATOM 726 C C . SER A 1 92 ? 16.494 4.880 1.321 1.00 98.12 92 SER A C 1
ATOM 728 O O . SER A 1 92 ? 15.474 5.313 0.792 1.00 98.12 92 SER A O 1
ATOM 730 N N . GLY A 1 93 ? 17.631 4.758 0.652 1.00 98.25 93 GLY A N 1
ATOM 731 C CA . GLY A 1 93 ? 17.758 5.004 -0.772 1.00 98.25 93 GLY A CA 1
ATOM 732 C C . GLY A 1 93 ? 18.651 3.944 -1.381 1.00 98.25 93 GLY A C 1
ATOM 733 O O . GLY A 1 93 ? 19.665 3.569 -0.794 1.00 98.25 93 GLY A O 1
ATOM 734 N N . SER A 1 94 ? 18.293 3.449 -2.557 1.00 97.88 94 SER A N 1
ATOM 735 C CA . SER A 1 94 ? 19.188 2.594 -3.324 1.00 97.88 94 SER A CA 1
ATOM 736 C C . SER A 1 94 ? 19.104 2.896 -4.808 1.00 97.88 94 SER A C 1
ATOM 738 O O . SER A 1 94 ? 18.077 3.337 -5.326 1.00 97.88 94 SER A O 1
ATOM 740 N N . LYS A 1 95 ? 20.222 2.679 -5.488 1.00 97.75 95 LYS A N 1
ATOM 741 C CA . LYS A 1 95 ? 20.331 2.776 -6.934 1.00 97.75 95 LYS A CA 1
ATOM 742 C C . LYS A 1 95 ? 21.139 1.595 -7.436 1.00 97.75 95 LYS A C 1
ATOM 744 O O . LYS A 1 95 ? 22.167 1.280 -6.848 1.00 97.75 95 LYS A O 1
ATOM 749 N N . SER A 1 96 ? 20.686 0.965 -8.509 1.00 96.69 96 SER A N 1
ATOM 750 C CA . SER A 1 96 ? 21.456 -0.035 -9.251 1.00 96.69 96 SER A CA 1
ATOM 751 C C . SER A 1 96 ? 21.342 0.245 -10.737 1.00 96.69 96 SER A C 1
ATOM 753 O O . SER A 1 96 ? 20.279 0.666 -11.196 1.00 96.69 96 SER A O 1
ATOM 755 N N . THR A 1 97 ? 22.430 0.045 -11.472 1.00 95.75 97 THR A N 1
ATOM 756 C CA . THR A 1 97 ? 22.449 0.290 -12.914 1.00 95.75 97 THR A CA 1
ATOM 757 C C . THR A 1 97 ? 22.289 -0.986 -13.727 1.00 95.75 97 THR A C 1
ATOM 759 O O . THR A 1 97 ? 22.394 -2.106 -13.207 1.00 95.75 97 THR A O 1
ATOM 762 N N . ILE A 1 98 ? 22.044 -0.810 -15.023 1.00 92.81 98 ILE A N 1
ATOM 763 C CA . ILE A 1 98 ? 22.125 -1.882 -16.021 1.00 92.81 98 ILE A CA 1
ATOM 764 C C . ILE A 1 98 ? 23.486 -2.595 -15.897 1.00 92.81 98 ILE A C 1
ATOM 766 O O . ILE A 1 98 ? 24.513 -1.958 -15.659 1.00 92.81 98 ILE A O 1
ATOM 770 N N . GLY A 1 99 ? 23.477 -3.925 -15.992 1.00 89.50 99 GLY A N 1
ATOM 771 C CA . GLY A 1 99 ? 24.651 -4.789 -15.842 1.00 89.50 99 GLY A CA 1
ATOM 772 C C . GLY A 1 99 ? 24.976 -5.188 -14.398 1.00 89.50 99 GLY A C 1
ATOM 773 O O . GLY A 1 99 ? 25.776 -6.099 -14.190 1.00 89.50 99 GLY A O 1
ATOM 774 N N . PHE A 1 100 ? 24.348 -4.577 -13.384 1.00 90.56 100 PHE A N 1
ATOM 775 C CA . PHE A 1 100 ? 24.568 -4.968 -11.988 1.00 90.56 100 PHE A CA 1
ATOM 776 C C . PHE A 1 100 ? 23.927 -6.332 -11.681 1.00 90.56 100 PHE A C 1
ATOM 778 O O . PHE A 1 100 ? 22.798 -6.628 -12.081 1.00 90.56 100 PHE A O 1
ATOM 785 N N . GLY A 1 101 ? 24.636 -7.171 -10.935 1.00 86.19 101 GLY A N 1
ATOM 786 C CA . GLY A 1 101 ? 24.185 -8.495 -10.528 1.00 86.19 101 GLY A CA 1
ATOM 787 C C . GLY A 1 101 ? 25.120 -9.087 -9.481 1.00 86.19 101 GLY A C 1
ATOM 788 O O . GLY A 1 101 ? 26.233 -8.602 -9.291 1.00 86.19 101 GLY A O 1
ATOM 789 N N . SER A 1 102 ? 24.658 -10.115 -8.781 1.00 85.38 102 SER A N 1
ATOM 790 C CA . SER A 1 102 ? 25.499 -10.916 -7.897 1.00 85.38 102 SER A CA 1
ATOM 791 C C . SER A 1 102 ? 26.428 -11.835 -8.709 1.00 85.38 102 SER A C 1
ATOM 793 O O . SER A 1 102 ? 26.209 -12.043 -9.905 1.00 85.38 102 SER A O 1
ATOM 795 N N . LEU A 1 103 ? 27.498 -12.337 -8.085 1.00 80.25 103 LEU A N 1
ATOM 796 C CA . LEU A 1 103 ? 28.590 -13.069 -8.754 1.00 80.25 103 LEU A CA 1
ATOM 797 C C . LEU A 1 103 ? 28.117 -14.348 -9.459 1.00 80.25 103 LEU A C 1
ATOM 799 O O . LEU A 1 103 ? 28.673 -14.740 -10.480 1.00 80.25 103 LEU A O 1
ATOM 803 N N . GLU A 1 104 ? 27.078 -14.979 -8.927 1.00 82.19 104 GLU A N 1
ATOM 804 C CA . GLU A 1 104 ? 26.477 -16.206 -9.436 1.00 82.19 104 GLU A CA 1
ATOM 805 C C . GLU A 1 104 ? 25.548 -15.999 -10.644 1.00 82.19 104 GLU A C 1
ATOM 807 O O . GLU A 1 104 ? 25.154 -16.977 -11.279 1.00 82.19 104 GLU A O 1
ATOM 812 N N . LYS A 1 105 ? 25.190 -14.750 -10.985 1.00 81.31 105 LYS A N 1
ATOM 813 C CA . LYS A 1 105 ? 24.270 -14.464 -12.096 1.00 81.31 105 LYS A CA 1
ATOM 814 C C . LYS A 1 105 ? 24.942 -14.620 -13.452 1.00 81.31 105 LYS A C 1
ATOM 816 O O . LYS A 1 105 ? 25.987 -14.022 -13.727 1.00 81.31 105 LYS A O 1
ATOM 821 N N . ARG A 1 106 ? 24.265 -15.326 -14.361 1.00 81.25 106 ARG A N 1
ATOM 822 C CA . ARG A 1 106 ? 24.648 -15.376 -15.779 1.00 81.25 106 ARG A CA 1
ATOM 823 C C . ARG A 1 106 ? 24.466 -14.003 -16.423 1.00 81.25 106 ARG A C 1
ATOM 825 O O . ARG A 1 106 ? 23.659 -13.196 -15.970 1.00 81.25 106 ARG A O 1
ATOM 832 N N . VAL A 1 107 ? 25.167 -13.743 -17.529 1.00 76.88 107 VAL A N 1
ATOM 833 C CA . VAL A 1 107 ? 25.084 -12.459 -18.257 1.00 76.88 107 VAL A CA 1
ATOM 834 C C . VAL A 1 107 ? 23.637 -12.109 -18.641 1.00 76.88 107 VAL A C 1
ATOM 836 O O . VAL A 1 107 ? 23.227 -10.961 -18.504 1.00 76.88 107 VAL A O 1
ATOM 839 N N . SER A 1 108 ? 22.828 -13.104 -19.020 1.00 76.62 108 SER A N 1
ATOM 840 C CA . SER A 1 108 ? 21.404 -12.935 -19.349 1.00 76.62 108 SER A CA 1
ATOM 841 C C . SER A 1 108 ? 20.501 -12.598 -18.154 1.00 76.62 108 SER A C 1
ATOM 843 O O . SER A 1 108 ? 19.383 -12.135 -18.353 1.00 76.62 108 SER A O 1
ATOM 845 N N . GLU A 1 109 ? 20.959 -12.848 -16.925 1.00 76.25 109 GLU A N 1
ATOM 846 C CA . GLU A 1 109 ? 20.210 -12.659 -15.669 1.00 76.25 109 GLU A CA 1
ATOM 847 C C . GLU A 1 109 ? 20.613 -11.368 -14.936 1.00 76.25 109 GLU A C 1
ATOM 849 O O . GLU A 1 109 ? 20.044 -11.021 -13.891 1.00 76.25 109 GLU A O 1
ATOM 854 N N . ARG A 1 110 ? 21.621 -10.656 -15.459 1.00 83.00 110 ARG A N 1
ATOM 855 C CA . ARG A 1 110 ? 22.039 -9.347 -14.951 1.00 83.00 110 ARG A CA 1
ATOM 856 C C . ARG A 1 110 ? 20.947 -8.311 -15.186 1.00 83.00 110 ARG A C 1
ATOM 858 O O . ARG A 1 110 ? 20.100 -8.438 -16.068 1.00 83.00 110 ARG A O 1
ATOM 865 N N . ASN A 1 111 ? 20.964 -7.273 -14.358 1.00 83.75 111 ASN A N 1
ATOM 866 C CA . ASN A 1 111 ? 19.953 -6.232 -14.388 1.00 83.75 111 ASN A CA 1
ATOM 867 C C . ASN A 1 111 ? 19.915 -5.529 -15.759 1.00 83.75 111 ASN A C 1
ATOM 869 O O . ASN A 1 111 ? 20.945 -5.079 -16.254 1.00 83.75 111 ASN A O 1
ATOM 873 N N . ARG A 1 112 ? 18.726 -5.412 -16.356 1.00 89.50 112 ARG A N 1
ATOM 874 C CA . ARG A 1 112 ? 18.488 -4.739 -17.650 1.00 89.50 112 ARG A CA 1
ATOM 875 C C . ARG A 1 112 ? 17.749 -3.408 -17.503 1.00 89.50 112 ARG A C 1
ATOM 877 O O . ARG A 1 112 ? 17.194 -2.891 -18.470 1.00 89.50 112 ARG A O 1
ATOM 884 N N . ALA A 1 113 ? 17.723 -2.861 -16.293 1.00 93.75 113 ALA A N 1
ATOM 885 C CA . ALA A 1 113 ? 17.100 -1.583 -16.000 1.00 93.75 113 ALA A CA 1
ATOM 886 C C . ALA A 1 113 ? 17.902 -0.794 -14.962 1.00 93.75 113 ALA A C 1
ATOM 888 O O . ALA A 1 113 ? 18.513 -1.367 -14.064 1.00 93.75 113 ALA A O 1
ATOM 889 N N . ASP A 1 114 ? 17.865 0.529 -15.041 1.00 96.00 114 ASP A N 1
ATOM 890 C CA . ASP A 1 114 ? 18.319 1.386 -13.954 1.00 96.00 114 ASP A CA 1
ATOM 891 C C . ASP A 1 114 ? 17.213 1.468 -12.901 1.00 96.00 114 ASP A C 1
ATOM 893 O O . ASP A 1 114 ? 16.145 2.035 -13.146 1.00 96.00 114 ASP A O 1
ATOM 897 N N . ASN A 1 115 ? 17.468 0.905 -11.720 1.00 97.56 115 ASN A N 1
ATOM 898 C CA . ASN A 1 115 ? 16.516 0.909 -10.616 1.00 97.56 115 ASN A CA 1
ATOM 899 C C . ASN A 1 115 ? 16.897 1.981 -9.603 1.00 97.56 115 ASN A C 1
ATOM 901 O O . ASN A 1 115 ? 18.035 2.026 -9.133 1.00 97.56 115 ASN A O 1
ATOM 905 N N . VAL A 1 116 ? 15.928 2.809 -9.229 1.00 98.31 116 VAL A N 1
ATOM 906 C CA . VAL A 1 116 ? 16.032 3.806 -8.166 1.00 98.31 116 VAL A CA 1
ATOM 907 C C . VAL A 1 116 ? 14.920 3.545 -7.166 1.00 98.31 116 VAL A C 1
ATOM 909 O O . VAL A 1 116 ? 13.747 3.507 -7.528 1.00 98.31 116 VAL A O 1
ATOM 912 N N . PHE A 1 117 ? 15.289 3.385 -5.904 1.00 98.31 117 PHE A N 1
ATOM 913 C CA . PHE A 1 117 ? 14.365 3.220 -4.795 1.00 98.31 117 PHE A CA 1
ATOM 914 C C . PHE A 1 117 ? 14.641 4.285 -3.743 1.00 98.31 117 PHE A C 1
ATOM 916 O O . PHE A 1 117 ? 15.794 4.536 -3.389 1.00 98.31 117 PHE A O 1
ATOM 923 N N . PHE A 1 118 ? 13.579 4.894 -3.238 1.00 98.44 118 PHE A N 1
ATOM 924 C CA . PHE A 1 118 ? 13.611 5.832 -2.131 1.00 98.44 118 PHE A CA 1
ATOM 925 C C . PHE A 1 118 ? 12.458 5.511 -1.193 1.00 98.44 118 PHE A C 1
ATOM 927 O O . PHE A 1 118 ? 11.330 5.340 -1.646 1.00 98.44 118 PHE A O 1
ATOM 934 N N . ASP A 1 119 ? 12.734 5.453 0.098 1.00 98.19 119 ASP A N 1
ATOM 935 C CA . ASP A 1 119 ? 11.754 5.197 1.139 1.00 98.19 119 ASP A CA 1
ATOM 936 C C . ASP A 1 119 ? 12.074 6.048 2.364 1.00 98.19 119 ASP A C 1
ATOM 938 O O . ASP A 1 119 ? 13.224 6.182 2.783 1.00 98.19 119 ASP A O 1
ATOM 942 N N . VAL A 1 120 ? 11.036 6.650 2.922 1.00 98.38 120 VAL A N 1
ATOM 943 C CA . VAL A 1 120 ? 11.081 7.355 4.192 1.00 98.38 120 VAL A CA 1
ATOM 944 C C . VAL A 1 120 ? 9.914 6.882 5.035 1.00 98.38 120 VAL A C 1
ATOM 946 O O . VAL A 1 120 ? 8.779 6.803 4.567 1.00 98.38 120 VAL A O 1
ATOM 949 N N . SER A 1 121 ? 10.188 6.582 6.295 1.00 98.25 121 SER A N 1
ATOM 950 C CA . SER A 1 121 ? 9.183 6.177 7.262 1.00 98.25 121 SER A CA 1
ATOM 951 C C . SER A 1 121 ? 9.460 6.803 8.617 1.00 98.25 121 SER A C 1
ATOM 953 O O . SER A 1 121 ? 10.606 7.086 8.971 1.00 98.25 121 SER A O 1
ATOM 955 N N . SER A 1 122 ? 8.407 7.036 9.388 1.00 98.25 122 SER A N 1
ATOM 956 C CA . SER A 1 122 ? 8.542 7.494 10.756 1.00 98.25 122 SER A CA 1
ATOM 957 C C . SER A 1 122 ? 7.447 6.929 11.643 1.00 98.25 122 SER A C 1
ATOM 959 O O . SER A 1 122 ? 6.276 6.919 11.264 1.00 98.25 122 SER A O 1
ATOM 961 N N . ASN A 1 123 ? 7.849 6.475 12.827 1.00 98.00 123 ASN A N 1
ATOM 962 C CA . ASN A 1 123 ? 6.955 6.215 13.948 1.00 98.00 123 ASN A CA 1
ATOM 963 C C . ASN A 1 123 ? 7.013 7.429 14.872 1.00 98.00 123 ASN A C 1
ATOM 965 O O . ASN A 1 123 ? 8.103 7.837 15.260 1.00 98.00 123 ASN A O 1
ATOM 969 N N . ILE A 1 124 ? 5.868 8.007 15.211 1.00 98.06 124 ILE A N 1
ATOM 970 C CA . ILE A 1 124 ? 5.745 9.237 15.991 1.00 98.06 124 ILE A CA 1
ATOM 971 C C . ILE A 1 124 ? 4.708 9.010 17.090 1.00 98.06 124 ILE A C 1
ATOM 973 O O . ILE A 1 124 ? 3.572 8.640 16.810 1.00 98.06 124 ILE A O 1
ATOM 977 N N . GLU A 1 125 ? 5.069 9.268 18.341 1.00 97.31 125 GLU A N 1
ATOM 978 C CA . GLU A 1 125 ? 4.140 9.313 19.469 1.00 97.31 125 GLU A CA 1
ATOM 979 C C . GLU A 1 125 ? 3.658 10.757 19.661 1.00 97.31 125 GLU A C 1
ATOM 981 O O . GLU A 1 125 ? 4.223 11.541 20.430 1.00 97.31 125 GLU A O 1
ATOM 986 N N . LEU A 1 126 ? 2.587 11.124 18.950 1.00 97.00 126 LEU A N 1
ATOM 987 C CA . LEU A 1 126 ? 2.013 12.473 19.013 1.00 97.00 126 LEU A CA 1
ATOM 988 C C . LEU A 1 126 ? 1.451 12.797 20.408 1.00 97.00 126 LEU A C 1
ATOM 990 O O . LEU A 1 126 ? 1.347 13.971 20.765 1.00 97.00 126 LEU A O 1
ATOM 994 N N . GLY A 1 127 ? 1.167 11.782 21.236 1.00 94.94 127 GLY A N 1
ATOM 995 C CA . GLY A 1 127 ? 0.765 11.960 22.631 1.00 94.94 127 GLY A CA 1
ATOM 996 C C . GLY A 1 127 ? 1.821 12.669 23.488 1.00 94.94 127 GLY A C 1
ATOM 997 O O . GLY A 1 127 ? 1.468 13.325 24.468 1.00 94.94 127 GLY A O 1
ATOM 998 N N . LYS A 1 128 ? 3.109 12.635 23.106 1.00 94.62 128 LYS A N 1
ATOM 999 C CA . LYS A 1 128 ? 4.175 13.378 23.810 1.00 94.62 128 LYS A CA 1
ATOM 1000 C C . LYS A 1 128 ? 4.059 14.899 23.678 1.00 94.62 128 LYS A C 1
ATOM 1002 O O . LYS A 1 128 ? 4.650 15.605 24.490 1.00 94.62 128 LYS A O 1
ATOM 1007 N N . LEU A 1 129 ? 3.306 15.405 22.697 1.00 93.88 129 LEU A N 1
ATOM 1008 C CA . LEU A 1 129 ? 3.033 16.842 22.543 1.00 93.88 129 LEU A CA 1
ATOM 1009 C C . LEU A 1 129 ? 1.979 17.346 23.544 1.00 93.88 129 LEU A C 1
ATOM 1011 O O . LEU A 1 129 ? 1.825 18.552 23.730 1.00 93.88 129 LEU A O 1
ATOM 1015 N N . LEU A 1 130 ? 1.253 16.431 24.192 1.00 94.94 130 LEU A N 1
ATOM 1016 C CA . LEU A 1 130 ? 0.243 16.739 25.196 1.00 94.94 130 LEU A CA 1
ATOM 1017 C C . LEU A 1 130 ? 0.845 16.683 26.613 1.00 94.94 130 LEU A C 1
ATOM 1019 O O . LEU A 1 130 ? 1.836 15.987 26.853 1.00 94.94 130 LEU A O 1
ATOM 1023 N N . PRO A 1 131 ? 0.250 17.372 27.607 1.00 93.88 131 PRO A N 1
ATOM 1024 C CA . PRO A 1 131 ? 0.705 17.278 28.990 1.00 93.88 131 PRO A CA 1
ATOM 1025 C C . PRO A 1 131 ? 0.688 15.827 29.488 1.00 93.88 131 PRO A C 1
ATOM 1027 O O . PRO A 1 131 ? -0.304 15.124 29.291 1.00 93.88 131 PRO A O 1
ATOM 1030 N N . LYS A 1 132 ? 1.724 15.396 30.224 1.00 90.12 132 LYS A N 1
ATOM 1031 C CA . LYS A 1 132 ? 1.835 14.016 30.752 1.00 90.12 132 LYS A CA 1
ATOM 1032 C C . LYS A 1 132 ? 0.600 13.559 31.543 1.00 90.12 132 LYS A C 1
ATOM 1034 O O . LYS A 1 132 ? 0.223 12.397 31.472 1.00 90.12 132 LYS A O 1
ATOM 1039 N N . LYS A 1 133 ? -0.063 14.482 32.250 1.00 91.12 133 LYS A N 1
ATOM 1040 C CA . LYS A 1 133 ? -1.290 14.215 33.026 1.00 91.12 133 LYS A CA 1
ATOM 1041 C C . LYS A 1 133 ? -2.512 13.863 32.165 1.00 91.12 133 LYS A C 1
ATOM 1043 O O . LYS A 1 133 ? -3.502 13.390 32.708 1.00 91.12 133 LYS A O 1
ATOM 1048 N N . SER A 1 134 ? -2.474 14.124 30.857 1.00 92.06 134 SER A N 1
ATOM 1049 C CA . SER A 1 134 ? -3.581 13.798 29.953 1.00 92.06 134 SER A CA 1
ATOM 1050 C C . SER A 1 134 ? -3.745 12.290 29.752 1.00 92.06 134 SER A C 1
ATOM 1052 O O . SER A 1 134 ? -4.867 11.846 29.524 1.00 92.06 134 SER A O 1
ATOM 1054 N N . GLY A 1 135 ? -2.654 11.515 29.846 1.00 93.19 135 GLY A N 1
ATOM 1055 C CA . GLY A 1 135 ? -2.655 10.067 29.611 1.00 93.19 135 GLY A CA 1
ATOM 1056 C C . GLY A 1 135 ? -2.978 9.661 28.168 1.00 93.19 135 GLY A C 1
ATOM 1057 O O . GLY A 1 135 ? -3.183 8.482 27.907 1.00 93.19 135 GLY A O 1
ATOM 1058 N N . VAL A 1 136 ? -3.056 10.609 27.229 1.00 96.12 136 VAL A N 1
ATOM 1059 C CA . VAL A 1 136 ? -3.445 10.333 25.841 1.00 96.12 136 VAL A CA 1
ATOM 1060 C C . VAL A 1 136 ? -2.262 9.752 25.068 1.00 96.12 136 VAL A C 1
ATOM 1062 O O . VAL A 1 136 ? -1.168 10.318 25.067 1.00 96.12 136 VAL A O 1
ATOM 1065 N N . LYS A 1 137 ? -2.501 8.629 24.393 1.00 97.12 137 LYS A N 1
ATOM 1066 C CA . LYS A 1 137 ? -1.573 7.958 23.483 1.00 97.12 137 LYS A CA 1
ATOM 1067 C C . LYS A 1 137 ? -2.060 8.143 22.060 1.00 97.12 137 LYS A C 1
ATOM 1069 O O . LYS A 1 137 ? -3.206 7.824 21.748 1.00 97.12 137 LYS A O 1
ATOM 1074 N N . VAL A 1 138 ? -1.183 8.644 21.200 1.00 97.69 138 VAL A N 1
ATOM 1075 C CA . VAL A 1 138 ? -1.458 8.836 19.777 1.00 97.69 138 VAL A CA 1
ATOM 1076 C C . VAL A 1 138 ? -0.267 8.312 18.961 1.00 97.69 138 VAL A C 1
ATOM 1078 O O . VAL A 1 138 ? 0.501 9.110 18.411 1.00 97.69 138 VAL A O 1
ATOM 1081 N N . PRO A 1 139 ? -0.091 6.978 18.869 1.00 97.88 139 PRO A N 1
ATOM 1082 C CA . PRO A 1 139 ? 0.928 6.384 18.016 1.00 97.88 139 PRO A CA 1
ATOM 1083 C C . PRO A 1 139 ? 0.540 6.557 16.546 1.00 97.88 139 PRO A C 1
ATOM 1085 O O . PRO A 1 139 ? -0.518 6.094 16.109 1.00 97.88 139 PRO A O 1
ATOM 1088 N N . MET A 1 140 ? 1.410 7.205 15.779 1.00 98.19 140 MET A N 1
ATOM 1089 C CA . MET A 1 140 ? 1.265 7.428 14.347 1.00 98.19 140 MET A CA 1
ATOM 1090 C C . MET A 1 140 ? 2.456 6.829 13.600 1.00 98.19 140 MET A C 1
ATOM 1092 O O . MET A 1 140 ? 3.607 7.075 13.941 1.00 98.19 140 MET A O 1
ATOM 1096 N N . PHE A 1 141 ? 2.187 6.098 12.529 1.00 98.44 141 PHE A N 1
ATOM 1097 C CA . PHE A 1 141 ? 3.161 5.684 11.535 1.00 98.44 141 PHE A CA 1
ATOM 1098 C C . PHE A 1 141 ? 2.867 6.395 10.218 1.00 98.44 141 PHE A C 1
ATOM 1100 O O . PHE A 1 141 ? 1.723 6.422 9.764 1.00 98.44 141 PHE A O 1
ATOM 1107 N N . VAL A 1 142 ? 3.895 6.940 9.582 1.00 98.44 142 VAL A N 1
ATOM 1108 C CA . VAL A 1 142 ? 3.811 7.510 8.238 1.00 98.44 142 VAL A CA 1
ATOM 1109 C C . VAL A 1 142 ? 4.931 6.947 7.380 1.00 98.44 142 VAL A C 1
ATOM 1111 O O . VAL A 1 142 ? 6.065 6.834 7.841 1.00 98.44 142 VAL A O 1
ATOM 1114 N N . SER A 1 143 ? 4.632 6.601 6.132 1.00 98.31 143 SER A N 1
ATOM 1115 C CA . SER A 1 143 ? 5.648 6.213 5.160 1.00 98.31 143 SER A CA 1
ATOM 1116 C C . SER A 1 143 ? 5.336 6.697 3.753 1.00 98.31 143 SER A C 1
ATOM 1118 O O . SER A 1 143 ? 4.178 6.848 3.352 1.00 98.31 143 SER A O 1
ATOM 1120 N N . TYR A 1 144 ? 6.403 6.938 3.004 1.00 98.56 144 TYR A N 1
ATOM 1121 C CA . TYR A 1 144 ? 6.389 7.292 1.598 1.00 98.56 144 TYR A CA 1
ATOM 1122 C C . TYR A 1 144 ? 7.530 6.548 0.916 1.00 98.56 144 TYR A C 1
ATOM 1124 O O . TYR A 1 144 ? 8.688 6.699 1.299 1.00 98.56 144 TYR A O 1
ATOM 1132 N N . SER A 1 145 ? 7.216 5.782 -0.123 1.00 98.44 145 SER A N 1
ATOM 1133 C CA . SER A 1 145 ? 8.216 5.114 -0.947 1.00 98.44 145 SER A CA 1
ATOM 1134 C C . SER A 1 145 ? 7.948 5.327 -2.427 1.00 98.44 145 SER A C 1
ATOM 1136 O O . SER A 1 145 ? 6.808 5.476 -2.873 1.00 98.44 145 SER A O 1
ATOM 1138 N N . THR A 1 146 ? 9.023 5.371 -3.200 1.00 98.44 146 THR A N 1
ATOM 1139 C CA . THR A 1 146 ? 9.020 5.478 -4.654 1.00 98.44 146 THR A CA 1
ATOM 1140 C C . THR A 1 146 ? 10.029 4.495 -5.221 1.00 98.44 146 THR A C 1
ATOM 1142 O O . THR A 1 146 ? 11.172 4.433 -4.771 1.00 98.44 146 THR A O 1
ATOM 1145 N N . GLN A 1 147 ? 9.614 3.759 -6.241 1.00 98.31 147 GLN A N 1
ATOM 1146 C CA . GLN A 1 147 ? 10.451 2.862 -7.016 1.00 98.31 147 GLN A CA 1
ATOM 1147 C C . GLN A 1 147 ? 10.316 3.227 -8.489 1.00 98.31 147 GLN A C 1
ATOM 1149 O O . GLN A 1 147 ? 9.208 3.365 -9.001 1.00 98.31 147 GLN A O 1
ATOM 1154 N N . ILE A 1 148 ? 11.449 3.407 -9.156 1.00 98.31 148 ILE A N 1
ATOM 1155 C CA . ILE A 1 148 ? 11.528 3.740 -10.574 1.00 98.31 148 ILE A CA 1
ATOM 1156 C C . ILE A 1 148 ? 12.468 2.734 -11.225 1.00 98.31 148 ILE A C 1
ATOM 1158 O O . ILE A 1 148 ? 13.639 2.678 -10.857 1.00 98.31 148 ILE A O 1
ATOM 1162 N N . SER A 1 149 ? 11.973 1.965 -12.189 1.00 97.81 149 SER A N 1
ATOM 1163 C CA . SER A 1 149 ? 12.782 1.108 -13.051 1.00 97.81 149 SER A CA 1
ATOM 1164 C C . SER A 1 149 ? 12.767 1.680 -14.463 1.00 97.81 149 SER A C 1
ATOM 1166 O O . SER A 1 149 ? 11.714 1.822 -15.085 1.00 97.81 149 SER A O 1
ATOM 1168 N N . THR A 1 150 ? 13.937 2.075 -14.954 1.00 97.38 150 THR A N 1
ATOM 1169 C CA . THR A 1 150 ? 14.105 2.613 -16.308 1.00 97.38 150 THR A CA 1
ATOM 1170 C C . THR A 1 150 ? 14.759 1.540 -17.175 1.00 97.38 150 THR A C 1
ATOM 1172 O O . THR A 1 150 ? 15.923 1.223 -16.929 1.00 97.38 150 THR A O 1
ATOM 1175 N N . PRO A 1 151 ? 14.052 0.944 -18.150 1.00 95.44 151 PRO A N 1
ATOM 1176 C CA . PRO A 1 151 ? 14.594 -0.162 -18.931 1.00 95.44 151 PRO A CA 1
ATOM 1177 C C . PRO A 1 151 ? 15.740 0.297 -19.839 1.00 95.44 151 PRO A C 1
ATOM 1179 O O . PRO A 1 151 ? 15.769 1.440 -20.296 1.00 95.44 151 PRO A O 1
ATOM 1182 N N . GLN A 1 152 ? 16.671 -0.613 -20.132 1.00 92.75 152 GLN A N 1
ATOM 1183 C CA . GLN A 1 152 ? 17.762 -0.380 -21.082 1.00 92.75 152 GLN A CA 1
ATOM 1184 C C . GLN A 1 152 ? 17.244 -0.103 -22.498 1.00 92.75 152 GLN A C 1
ATOM 1186 O O . GLN A 1 152 ? 17.776 0.763 -23.191 1.00 92.75 152 GLN A O 1
ATOM 1191 N N . TYR A 1 153 ? 16.209 -0.828 -22.919 1.00 91.06 153 TYR A N 1
ATOM 1192 C CA . TYR A 1 153 ? 15.627 -0.757 -24.258 1.00 91.06 153 TYR A CA 1
ATOM 1193 C C . TYR A 1 153 ? 14.259 -0.081 -24.223 1.00 91.06 153 TYR A C 1
ATOM 1195 O O . TYR A 1 153 ? 13.530 -0.187 -23.234 1.00 91.06 153 TYR A O 1
ATOM 1203 N N . ASN A 1 154 ? 13.909 0.615 -25.303 1.00 90.19 154 ASN A N 1
ATOM 1204 C CA . ASN A 1 154 ? 12.600 1.237 -25.438 1.00 90.19 154 ASN A CA 1
ATOM 1205 C C . ASN A 1 154 ? 11.519 0.141 -25.549 1.00 90.19 154 ASN A C 1
ATOM 1207 O O . ASN A 1 154 ? 11.582 -0.668 -26.469 1.00 90.19 154 ASN A O 1
ATOM 1211 N N . PRO A 1 155 ? 10.505 0.093 -24.667 1.00 88.94 155 PRO A N 1
ATOM 1212 C CA . PRO A 1 155 ? 9.494 -0.963 -24.726 1.00 88.94 155 PRO A CA 1
ATOM 1213 C C . PRO A 1 155 ? 8.599 -0.906 -25.974 1.00 88.94 155 PRO A C 1
ATOM 1215 O O . PRO A 1 155 ? 7.998 -1.919 -26.324 1.00 88.94 155 PRO A O 1
ATOM 1218 N N . LEU A 1 156 ? 8.524 0.241 -26.660 1.00 84.44 156 LEU A N 1
ATOM 1219 C CA . LEU A 1 156 ? 7.818 0.368 -27.939 1.00 84.44 156 LEU A CA 1
ATOM 1220 C C . LEU A 1 156 ? 8.644 -0.186 -29.114 1.00 84.44 156 LEU A C 1
ATOM 1222 O O . LEU A 1 156 ? 8.087 -0.739 -30.058 1.00 84.44 156 LEU A O 1
ATOM 1226 N N . THR A 1 157 ? 9.967 -0.036 -29.044 1.00 83.69 157 THR A N 1
ATOM 1227 C CA . THR A 1 157 ? 10.945 -0.457 -30.062 1.00 83.69 157 THR A CA 1
ATOM 1228 C C . THR A 1 157 ? 12.141 -1.106 -29.350 1.00 83.69 157 THR A C 1
ATOM 1230 O O . THR A 1 157 ? 13.130 -0.420 -29.058 1.00 83.69 157 THR A O 1
ATOM 1233 N N . PRO A 1 158 ? 12.036 -2.397 -28.973 1.00 78.19 158 PRO A N 1
ATOM 1234 C CA . PRO A 1 158 ? 12.989 -3.063 -28.075 1.00 78.19 158 PRO A CA 1
ATOM 1235 C C . PRO A 1 158 ? 14.381 -3.283 -28.685 1.00 78.19 158 PRO A C 1
ATOM 1237 O O . PRO A 1 158 ? 15.294 -3.725 -27.995 1.00 78.19 158 PRO A O 1
ATOM 1240 N N . ASP A 1 159 ? 14.550 -2.965 -29.964 1.00 79.25 159 ASP A N 1
ATOM 1241 C CA . ASP A 1 159 ? 15.805 -2.931 -30.710 1.00 79.25 159 ASP A CA 1
ATOM 1242 C C . ASP A 1 159 ? 16.648 -1.672 -30.431 1.00 79.25 159 ASP A C 1
ATOM 1244 O O . ASP A 1 159 ? 17.859 -1.684 -30.646 1.00 79.25 159 ASP A O 1
ATOM 1248 N N . ILE A 1 160 ? 16.040 -0.599 -29.913 1.00 85.75 160 ILE A N 1
ATOM 1249 C CA . ILE A 1 160 ? 16.706 0.684 -29.662 1.00 85.75 160 ILE A CA 1
ATOM 1250 C C . ILE A 1 160 ? 16.908 0.882 -28.156 1.00 85.75 160 ILE A C 1
ATOM 1252 O O . ILE A 1 160 ? 15.964 0.787 -27.366 1.00 85.75 160 ILE A O 1
ATOM 1256 N N . GLU A 1 161 ? 18.139 1.207 -27.739 1.00 90.50 161 GLU A N 1
ATOM 1257 C CA . GLU A 1 161 ? 18.400 1.615 -26.354 1.00 90.50 161 GLU A CA 1
ATOM 1258 C C . GLU A 1 161 ? 17.572 2.867 -26.014 1.00 90.50 161 GLU A C 1
ATOM 1260 O O . GLU A 1 161 ? 17.571 3.858 -26.750 1.00 90.50 161 GLU A O 1
ATOM 1265 N N . LEU A 1 162 ? 16.892 2.852 -24.865 1.00 92.62 162 LEU A N 1
ATOM 1266 C CA . LEU A 1 162 ? 16.042 3.958 -24.423 1.00 92.62 162 LEU A CA 1
ATOM 1267 C C . LEU A 1 162 ? 16.838 5.263 -24.338 1.00 92.62 162 LEU A C 1
ATOM 1269 O O . LEU A 1 162 ? 16.321 6.323 -24.670 1.00 92.62 162 LEU A O 1
ATOM 1273 N N . LYS A 1 163 ? 18.114 5.191 -23.944 1.00 92.06 163 LYS A N 1
ATOM 1274 C CA . LYS A 1 163 ? 19.005 6.353 -23.912 1.00 92.06 163 LYS A CA 1
ATOM 1275 C C . LYS A 1 163 ? 19.083 7.044 -25.278 1.00 92.06 163 LYS A C 1
ATOM 1277 O O . LYS A 1 163 ? 18.889 8.253 -25.328 1.00 92.06 163 LYS A O 1
ATOM 1282 N N . ASN A 1 164 ? 19.266 6.283 -26.356 1.00 91.00 164 ASN A N 1
ATOM 1283 C CA . ASN A 1 164 ? 19.354 6.812 -27.720 1.00 91.00 164 ASN A CA 1
ATOM 1284 C C . ASN A 1 164 ? 18.018 7.422 -28.164 1.00 91.00 164 ASN A C 1
ATOM 1286 O O . ASN A 1 164 ? 17.996 8.488 -28.768 1.00 91.00 164 ASN A O 1
ATOM 1290 N N . ALA A 1 165 ? 16.891 6.803 -27.793 1.00 87.69 165 ALA A N 1
ATOM 1291 C CA . ALA A 1 165 ? 15.558 7.353 -28.060 1.00 87.69 165 ALA A CA 1
ATOM 1292 C C . ALA A 1 165 ? 15.275 8.676 -27.311 1.00 87.69 165 ALA A C 1
ATOM 1294 O O . ALA A 1 165 ? 14.361 9.414 -27.674 1.00 87.69 165 ALA A O 1
ATOM 1295 N N . LEU A 1 166 ? 16.037 8.977 -26.254 1.00 91.12 166 LEU A N 1
ATOM 1296 C CA . LEU A 1 166 ? 15.931 10.207 -25.465 1.00 91.12 166 LEU A CA 1
ATOM 1297 C C . LEU A 1 166 ? 16.943 11.289 -25.874 1.00 91.12 166 LEU A C 1
ATOM 1299 O O . LEU A 1 166 ? 16.907 12.386 -25.304 1.00 91.12 166 LEU A O 1
ATOM 1303 N N . GLU A 1 167 ? 17.862 10.998 -26.793 1.00 92.56 167 GLU A N 1
ATOM 1304 C CA . GLU A 1 167 ? 18.855 11.952 -27.289 1.00 92.56 167 GLU A CA 1
ATOM 1305 C C . GLU A 1 167 ? 18.248 12.841 -28.386 1.00 92.56 167 GLU A C 1
ATOM 1307 O O . GLU A 1 167 ? 17.490 12.385 -29.235 1.00 92.56 167 GLU A O 1
ATOM 1312 N N . GLY A 1 168 ? 18.533 14.147 -28.350 1.00 85.94 168 GLY A N 1
ATOM 1313 C CA . GLY A 1 168 ? 18.071 15.101 -29.371 1.00 85.94 168 GLY A CA 1
ATOM 1314 C C . GLY A 1 168 ? 16.578 15.472 -29.348 1.00 85.94 168 GLY A C 1
ATOM 1315 O O . GLY A 1 168 ? 16.190 16.389 -30.066 1.00 85.94 168 GLY A O 1
ATOM 1316 N N . VAL A 1 169 ? 15.749 14.828 -28.515 1.00 92.44 169 VAL A N 1
ATOM 1317 C CA . VAL A 1 169 ? 14.314 15.151 -28.371 1.00 92.44 169 VAL A CA 1
ATOM 1318 C C . VAL A 1 169 ? 14.066 16.310 -27.399 1.00 92.44 169 VAL A C 1
ATOM 1320 O O . VAL A 1 169 ? 14.854 16.580 -26.486 1.00 92.44 169 VAL A O 1
ATOM 1323 N N . SER A 1 170 ? 12.932 16.995 -27.549 1.00 94.81 170 SER A N 1
ATOM 1324 C CA . SER A 1 170 ? 12.531 18.079 -26.649 1.00 94.81 170 SER A CA 1
ATOM 1325 C C . SER A 1 170 ? 12.260 17.579 -25.219 1.00 94.81 170 SER A C 1
ATOM 1327 O O . SER A 1 170 ? 11.986 16.405 -24.965 1.00 94.81 170 SER A O 1
ATOM 1329 N N . LYS A 1 171 ? 12.267 18.488 -24.234 1.00 93.31 171 LYS A N 1
ATOM 1330 C CA . LYS A 1 171 ? 11.966 18.145 -22.827 1.00 93.31 171 LYS A CA 1
ATOM 1331 C C . LYS A 1 171 ? 10.562 17.546 -22.648 1.00 93.31 171 LYS A C 1
ATOM 1333 O O . LYS A 1 171 ? 10.371 16.690 -21.783 1.00 93.31 171 LYS A O 1
ATOM 1338 N N . ALA A 1 172 ? 9.590 18.009 -23.436 1.00 93.56 172 ALA A N 1
ATOM 1339 C CA . ALA A 1 172 ? 8.219 17.508 -23.398 1.00 93.56 172 ALA A CA 1
ATOM 1340 C C . ALA A 1 172 ? 8.141 16.072 -23.936 1.00 93.56 172 ALA A C 1
ATOM 1342 O O . ALA A 1 172 ? 7.590 15.201 -23.264 1.00 93.56 172 ALA A O 1
ATOM 1343 N N . GLU A 1 173 ? 8.781 15.808 -25.077 1.00 91.31 173 GLU A N 1
ATOM 1344 C CA . GLU A 1 173 ? 8.872 14.468 -25.669 1.00 91.31 173 GLU A CA 1
ATOM 1345 C C . GLU A 1 173 ? 9.626 13.506 -24.754 1.00 91.31 173 GLU A C 1
ATOM 1347 O O . GLU A 1 173 ? 9.133 12.420 -24.468 1.00 91.31 173 GLU A O 1
ATOM 1352 N N . LYS A 1 174 ? 10.756 13.929 -24.177 1.00 93.12 174 LYS A N 1
ATOM 1353 C CA . LYS A 1 174 ? 11.496 13.138 -23.183 1.00 93.12 174 LYS A CA 1
ATOM 1354 C C . LYS A 1 174 ? 10.619 12.725 -22.003 1.00 93.12 174 LYS A C 1
ATOM 1356 O O . LYS A 1 174 ? 10.667 11.576 -21.566 1.00 93.12 174 LYS A O 1
ATOM 1361 N N . LYS A 1 175 ? 9.800 13.645 -21.482 1.00 92.94 175 LYS A N 1
ATOM 1362 C CA . LYS A 1 175 ? 8.861 13.343 -20.393 1.00 92.94 175 LYS A CA 1
ATOM 1363 C C . LYS A 1 175 ? 7.784 12.352 -20.838 1.00 92.94 175 LYS A C 1
ATOM 1365 O O . LYS A 1 175 ? 7.438 11.476 -20.051 1.00 92.94 175 LYS A O 1
ATOM 1370 N N . ALA A 1 176 ? 7.273 12.476 -22.061 1.00 90.38 176 ALA A N 1
ATOM 1371 C CA . ALA A 1 176 ? 6.301 11.538 -22.617 1.00 90.38 176 ALA A CA 1
ATOM 1372 C C . ALA A 1 176 ? 6.906 10.135 -22.796 1.00 90.38 176 ALA A C 1
ATOM 1374 O O . ALA A 1 176 ? 6.305 9.157 -22.356 1.00 90.38 176 ALA A O 1
ATOM 1375 N N . ILE A 1 177 ? 8.130 10.042 -23.329 1.00 91.62 177 ILE A N 1
ATOM 1376 C CA . ILE A 1 177 ? 8.850 8.776 -23.515 1.00 91.62 177 ILE A CA 1
ATOM 1377 C C . ILE A 1 177 ? 9.092 8.078 -22.176 1.00 91.62 177 ILE A C 1
ATOM 1379 O O . ILE A 1 177 ? 8.736 6.914 -21.999 1.00 91.62 177 ILE A O 1
ATOM 1383 N N . LEU A 1 178 ? 9.614 8.805 -21.186 1.00 94.12 178 LEU A N 1
ATOM 1384 C CA . LEU A 1 178 ? 9.796 8.274 -19.832 1.00 94.12 178 LEU A CA 1
ATOM 1385 C C . LEU A 1 178 ? 8.462 7.928 -19.152 1.00 94.12 178 LEU A C 1
ATOM 1387 O O . LEU A 1 178 ? 8.424 7.059 -18.281 1.00 94.12 178 LEU A O 1
ATOM 1391 N N . ASN A 1 179 ? 7.360 8.583 -19.533 1.00 93.31 179 ASN A N 1
ATOM 1392 C CA . ASN A 1 179 ? 6.061 8.313 -18.934 1.00 93.31 179 ASN A CA 1
ATOM 1393 C C . ASN A 1 179 ? 5.550 6.897 -19.247 1.00 93.31 179 ASN A C 1
ATOM 1395 O O . ASN A 1 179 ? 4.984 6.262 -18.354 1.00 93.31 179 ASN A O 1
ATOM 1399 N N . TYR A 1 180 ? 5.743 6.420 -20.478 1.00 91.75 180 TYR A N 1
ATOM 1400 C CA . TYR A 1 180 ? 5.376 5.055 -20.864 1.00 91.75 180 TYR A CA 1
ATOM 1401 C C . TYR A 1 180 ? 6.504 4.047 -20.669 1.00 91.75 180 TYR A C 1
ATOM 1403 O O . TYR A 1 180 ? 6.231 2.865 -20.512 1.00 91.75 180 TYR A O 1
ATOM 1411 N N . SER A 1 181 ? 7.765 4.484 -20.690 1.00 94.25 181 SER A N 1
ATOM 1412 C CA . SER A 1 181 ? 8.889 3.542 -20.656 1.00 94.25 181 SER A CA 1
ATOM 1413 C C . SER A 1 181 ? 9.236 3.058 -19.253 1.00 94.25 181 SER A C 1
ATOM 1415 O O . SER A 1 181 ? 9.717 1.943 -19.095 1.00 94.25 181 SER A O 1
ATOM 1417 N N . GLN A 1 182 ? 9.047 3.901 -18.236 1.00 96.44 182 GLN A N 1
ATOM 1418 C CA . GLN A 1 182 ? 9.438 3.576 -16.866 1.00 96.44 182 GLN A CA 1
ATOM 1419 C C . GLN A 1 182 ? 8.345 2.796 -16.141 1.00 96.44 182 GLN A C 1
ATOM 1421 O O . GLN A 1 182 ? 7.193 3.229 -16.141 1.00 96.44 182 GLN A O 1
ATOM 1426 N N . ASP A 1 183 ? 8.739 1.741 -15.427 1.00 97.75 183 ASP A N 1
ATOM 1427 C CA . ASP A 1 183 ? 7.943 1.210 -14.321 1.00 97.75 183 ASP A CA 1
ATOM 1428 C C . ASP A 1 183 ? 8.122 2.159 -13.136 1.00 97.75 183 ASP A C 1
ATOM 1430 O O . ASP A 1 183 ? 9.232 2.385 -12.642 1.00 97.75 183 ASP A O 1
ATOM 1434 N N . TYR A 1 184 ? 7.029 2.788 -12.731 1.00 98.19 184 TYR A N 1
ATOM 1435 C CA . TYR A 1 184 ? 7.007 3.768 -11.667 1.00 98.19 184 TYR A CA 1
ATOM 1436 C C . TYR A 1 184 ? 5.954 3.374 -10.647 1.00 98.19 184 TYR A C 1
ATOM 1438 O O . TYR A 1 184 ? 4.760 3.375 -10.940 1.00 98.19 184 TYR A O 1
ATOM 1446 N N . THR A 1 185 ? 6.401 3.118 -9.424 1.00 98.62 185 THR A N 1
ATOM 1447 C CA . THR A 1 185 ? 5.552 2.733 -8.303 1.00 98.62 185 THR A CA 1
ATOM 1448 C C . THR A 1 185 ? 5.741 3.703 -7.145 1.00 98.62 185 THR A C 1
ATOM 1450 O O . THR A 1 185 ? 6.866 4.038 -6.781 1.00 98.62 185 THR A O 1
ATOM 1453 N N . THR A 1 186 ? 4.647 4.122 -6.513 1.00 98.50 186 THR A N 1
ATOM 1454 C CA . THR A 1 186 ? 4.676 4.839 -5.231 1.00 98.50 186 THR A CA 1
ATOM 1455 C C . THR A 1 186 ? 3.767 4.166 -4.222 1.00 98.50 186 THR A C 1
ATOM 1457 O O . THR A 1 186 ? 2.701 3.651 -4.574 1.00 98.50 186 THR A O 1
ATOM 1460 N N . ARG A 1 187 ? 4.193 4.162 -2.958 1.00 98.50 187 ARG A N 1
ATOM 1461 C CA . ARG A 1 187 ? 3.385 3.676 -1.839 1.00 98.50 187 ARG A CA 1
ATOM 1462 C C . ARG A 1 187 ? 3.430 4.677 -0.706 1.00 98.50 187 ARG A C 1
ATOM 1464 O O . ARG A 1 187 ? 4.508 5.008 -0.224 1.00 98.50 187 ARG A O 1
ATOM 1471 N N . ASN A 1 188 ? 2.253 5.094 -0.265 1.00 98.00 188 ASN A N 1
ATOM 1472 C CA . ASN A 1 188 ? 2.080 6.023 0.842 1.00 98.00 188 ASN A CA 1
ATOM 1473 C C . ASN A 1 188 ? 1.250 5.335 1.919 1.00 98.00 188 ASN A C 1
ATOM 1475 O O . ASN A 1 188 ? 0.241 4.712 1.588 1.00 98.00 188 ASN A O 1
ATOM 1479 N N . SER A 1 189 ? 1.645 5.465 3.181 1.00 97.75 189 SER A N 1
ATOM 1480 C CA . SER A 1 189 ? 0.899 4.929 4.319 1.00 97.75 189 SER A CA 1
ATOM 1481 C C . SER A 1 189 ? 0.811 5.965 5.428 1.00 97.75 189 SER A C 1
ATOM 1483 O O . SER A 1 189 ? 1.800 6.624 5.733 1.00 97.75 189 SER A O 1
ATOM 1485 N N . ILE A 1 190 ? -0.354 6.083 6.058 1.00 98.31 190 ILE A N 1
ATOM 1486 C CA . ILE A 1 190 ? -0.550 6.836 7.301 1.00 98.31 190 ILE A CA 1
ATOM 1487 C C . ILE A 1 190 ? -1.428 5.987 8.210 1.00 98.31 190 ILE A C 1
ATOM 1489 O O . ILE A 1 190 ? -2.569 5.705 7.854 1.00 98.31 190 ILE A O 1
ATOM 1493 N N . ASN A 1 191 ? -0.909 5.593 9.369 1.00 98.19 191 ASN A N 1
ATOM 1494 C CA . ASN A 1 191 ? -1.587 4.703 10.300 1.00 98.19 191 ASN A CA 1
ATOM 1495 C C . ASN A 1 191 ? -1.547 5.289 11.714 1.00 98.19 191 ASN A C 1
ATOM 1497 O O . ASN A 1 191 ? -0.479 5.517 12.262 1.00 98.19 191 ASN A O 1
ATOM 1501 N N . PHE A 1 192 ? -2.702 5.476 12.328 1.00 98.38 192 PHE A N 1
ATOM 1502 C CA . PHE A 1 192 ? -2.888 5.721 13.747 1.00 98.38 192 PHE A CA 1
ATOM 1503 C C . PHE A 1 192 ? -3.350 4.416 14.377 1.00 98.38 192 PHE A C 1
ATOM 1505 O O . PHE A 1 192 ? -4.371 3.862 13.968 1.00 98.38 192 PHE A O 1
ATOM 1512 N N . THR A 1 193 ? -2.591 3.902 15.337 1.00 96.25 193 THR A N 1
ATOM 1513 C CA . THR A 1 193 ? -2.873 2.588 15.925 1.00 96.25 193 THR A CA 1
ATOM 1514 C C . THR A 1 193 ? -3.214 2.753 17.387 1.00 96.25 193 THR A C 1
ATOM 1516 O O . THR A 1 193 ? -2.403 3.286 18.138 1.00 96.25 193 THR A O 1
ATOM 1519 N N . ASN A 1 194 ? -4.387 2.261 17.785 1.00 96.50 194 ASN A N 1
ATOM 1520 C CA . ASN A 1 194 ? -4.831 2.250 19.173 1.00 96.50 194 ASN A CA 1
ATOM 1521 C C . ASN A 1 194 ? -4.673 3.627 19.845 1.00 96.50 194 ASN A C 1
ATOM 1523 O O . ASN A 1 194 ? -4.014 3.766 20.873 1.00 96.50 194 ASN A O 1
ATOM 1527 N N . VAL A 1 195 ? -5.236 4.668 19.238 1.00 98.06 195 VAL A N 1
ATOM 1528 C CA . VAL A 1 195 ? -5.337 5.997 19.843 1.00 98.06 195 VAL A CA 1
ATOM 1529 C C . VAL A 1 195 ? -6.315 5.905 21.003 1.00 98.06 195 VAL A C 1
ATOM 1531 O O . VAL A 1 195 ? -7.491 5.613 20.796 1.00 98.06 195 VAL A O 1
ATOM 1534 N N . HIS A 1 196 ? -5.836 6.127 22.222 1.00 97.25 196 HIS A N 1
ATOM 1535 C CA . HIS A 1 196 ? -6.633 5.959 23.435 1.00 97.25 196 HIS A CA 1
ATOM 1536 C C . HIS A 1 196 ? -6.139 6.875 24.551 1.00 97.25 196 HIS A C 1
ATOM 1538 O O . HIS A 1 196 ? -5.079 7.500 24.463 1.00 97.25 196 HIS A O 1
ATOM 1544 N N . LYS A 1 197 ? -6.915 6.946 25.630 1.00 96.44 197 LYS A N 1
ATOM 1545 C CA . LYS A 1 197 ? -6.501 7.582 26.877 1.00 96.44 197 LYS A CA 1
ATOM 1546 C C . LYS A 1 197 ? -6.276 6.511 27.934 1.00 96.44 197 LYS A C 1
ATOM 1548 O O . LYS A 1 197 ? -7.172 5.716 28.200 1.00 96.44 197 LYS A O 1
ATOM 1553 N N . GLU A 1 198 ? -5.101 6.505 28.549 1.00 94.94 198 GLU A N 1
ATOM 1554 C CA . GLU A 1 198 ? -4.817 5.603 29.658 1.00 94.94 198 GLU A CA 1
ATOM 1555 C C . GLU A 1 198 ? -5.636 5.969 30.900 1.00 94.94 198 GLU A C 1
ATOM 1557 O O . GLU A 1 198 ? -5.786 7.138 31.274 1.00 94.94 198 GLU A O 1
ATOM 1562 N N . ARG A 1 199 ? -6.155 4.928 31.551 1.00 92.06 199 ARG A N 1
ATOM 1563 C CA . ARG A 1 199 ? -6.885 5.025 32.810 1.00 92.06 199 ARG A CA 1
ATOM 1564 C C . ARG A 1 199 ? -5.916 5.073 33.977 1.00 92.06 199 ARG A C 1
ATOM 1566 O O . ARG A 1 199 ? -5.009 4.256 34.082 1.00 92.06 199 ARG A O 1
ATOM 1573 N N . ASP A 1 200 ? -6.186 5.995 34.890 1.00 90.00 200 ASP A N 1
ATOM 1574 C CA . ASP A 1 200 ? -5.553 6.029 36.202 1.00 90.00 200 ASP A CA 1
ATOM 1575 C C . ASP A 1 200 ? -5.905 4.744 36.985 1.00 90.00 200 ASP A C 1
ATOM 1577 O O . ASP A 1 200 ? -7.098 4.510 37.220 1.00 90.00 200 ASP A O 1
ATOM 1581 N N . PRO A 1 201 ? -4.921 3.916 37.386 1.00 86.06 201 PRO A N 1
ATOM 1582 C CA . PRO A 1 201 ? -5.163 2.650 38.080 1.00 86.06 201 PRO A CA 1
ATOM 1583 C C . PRO A 1 201 ? -5.997 2.782 39.361 1.00 86.06 201 PRO A C 1
ATOM 1585 O O . PRO A 1 201 ? -6.682 1.837 39.749 1.00 86.06 201 PRO A O 1
ATOM 1588 N N . GLU A 1 202 ? -5.981 3.948 40.010 1.00 87.88 202 GLU A N 1
ATOM 1589 C CA . GLU A 1 202 ? -6.731 4.191 41.247 1.00 87.88 202 GLU A CA 1
ATOM 1590 C C . GLU A 1 202 ? -8.220 4.498 40.995 1.00 87.88 202 GLU A C 1
ATOM 1592 O O . GLU A 1 202 ? -9.051 4.427 41.909 1.00 87.88 202 GLU A O 1
ATOM 1597 N N . LYS A 1 203 ? -8.603 4.830 39.753 1.00 88.94 203 LYS A N 1
ATOM 1598 C CA . LYS A 1 203 ? -9.967 5.248 39.402 1.00 88.94 203 LYS A CA 1
ATOM 1599 C C . LYS A 1 203 ? -10.787 4.109 38.809 1.00 88.94 203 LYS A C 1
ATOM 1601 O O . LYS A 1 203 ? -10.464 3.525 37.777 1.00 88.94 203 LYS A O 1
ATOM 1606 N N . LYS A 1 204 ? -11.952 3.869 39.413 1.00 89.31 204 LYS A N 1
ATOM 1607 C CA . LYS A 1 204 ? -12.908 2.858 38.945 1.00 89.31 204 LYS A CA 1
ATOM 1608 C C . LYS A 1 204 ? -13.483 3.189 37.560 1.00 89.31 204 LYS A C 1
ATOM 1610 O O . LYS A 1 204 ? -13.994 4.286 37.359 1.00 89.31 204 LYS A O 1
ATOM 1615 N N . ALA A 1 205 ? -13.497 2.169 36.700 1.00 91.44 205 ALA A N 1
ATOM 1616 C CA . ALA A 1 205 ? -14.554 1.813 35.747 1.00 91.44 205 ALA A CA 1
ATOM 1617 C C . ALA A 1 205 ? -15.870 2.614 35.749 1.00 91.44 205 ALA A C 1
ATOM 1619 O O . ALA A 1 205 ? -16.804 2.134 36.392 1.00 91.44 205 ALA A O 1
ATOM 1620 N N . LYS A 1 206 ? -16.042 3.727 35.016 1.00 91.94 206 LYS A N 1
ATOM 1621 C CA . LYS A 1 206 ? -17.388 4.274 34.723 1.00 91.94 206 LYS A CA 1
ATOM 1622 C C . LYS A 1 206 ? -17.747 4.091 33.253 1.00 91.94 206 LYS A C 1
ATOM 1624 O O . LYS A 1 206 ? -16.870 4.060 32.398 1.00 91.94 206 LYS A O 1
ATOM 1629 N N . LEU A 1 207 ? -19.044 3.983 32.961 1.00 90.06 207 LEU A N 1
ATOM 1630 C CA . LEU A 1 207 ? -19.540 3.764 31.596 1.00 90.06 207 LEU A CA 1
ATOM 1631 C C . LEU A 1 207 ? -19.185 4.922 30.653 1.00 90.06 207 LEU A C 1
ATOM 1633 O O . LEU A 1 207 ? -18.781 4.702 29.519 1.00 90.06 207 LEU A O 1
ATOM 1637 N N . TRP A 1 208 ? -19.294 6.159 31.124 1.00 91.12 208 TRP A N 1
ATOM 1638 C CA . TRP A 1 208 ? -19.064 7.362 30.318 1.00 91.12 208 TRP A CA 1
ATOM 1639 C C . TRP A 1 208 ? -17.594 7.810 30.270 1.00 91.12 208 TRP A C 1
ATOM 1641 O O . TRP A 1 208 ? -17.303 8.907 29.796 1.00 91.12 208 TRP A O 1
ATOM 1651 N N . ASP A 1 209 ? -16.672 6.997 30.786 1.00 94.25 209 ASP A N 1
ATOM 1652 C CA . ASP A 1 209 ? -15.242 7.296 30.744 1.00 94.25 209 ASP A CA 1
ATOM 1653 C C . ASP A 1 209 ? -14.715 7.171 29.307 1.00 94.25 209 ASP A C 1
ATOM 1655 O O . ASP A 1 209 ? -14.908 6.149 28.644 1.00 94.25 209 ASP A O 1
ATOM 1659 N N . ILE A 1 210 ? -14.005 8.201 28.841 1.00 93.88 210 ILE A N 1
ATOM 1660 C CA . ILE A 1 210 ? -13.369 8.212 27.514 1.00 93.88 210 ILE A CA 1
ATOM 1661 C C . ILE A 1 210 ? -12.213 7.209 27.429 1.00 93.88 210 ILE A C 1
ATOM 1663 O O . ILE A 1 210 ? -11.847 6.777 26.346 1.00 93.88 210 ILE A O 1
ATOM 1667 N N . GLU A 1 211 ? -11.668 6.796 28.573 1.00 95.00 211 GLU A N 1
ATOM 1668 C CA . GLU A 1 211 ? -10.649 5.754 28.697 1.00 95.00 211 GLU A CA 1
ATOM 1669 C C . GLU A 1 211 ? -11.146 4.374 28.234 1.00 95.00 211 GLU A C 1
ATOM 1671 O O . GLU A 1 211 ? -10.342 3.474 28.013 1.00 95.00 211 GLU A O 1
ATOM 1676 N N . ASN A 1 212 ? -12.462 4.195 28.083 1.00 95.50 212 ASN A N 1
ATOM 1677 C CA . ASN A 1 212 ? -13.038 2.988 27.495 1.00 95.50 212 ASN A CA 1
ATOM 1678 C C . ASN A 1 212 ? -12.994 3.011 25.960 1.00 95.50 212 ASN A C 1
ATOM 1680 O O . ASN A 1 212 ? -13.287 1.992 25.346 1.00 95.50 212 ASN A O 1
ATOM 1684 N N . LEU A 1 213 ? -12.691 4.155 25.334 1.00 97.19 213 LEU A N 1
ATOM 1685 C CA . LEU A 1 213 ? -12.643 4.302 23.882 1.00 97.19 213 LEU A CA 1
ATOM 1686 C C . LEU A 1 213 ? -11.212 4.162 23.367 1.00 97.19 213 LEU A C 1
ATOM 1688 O O . LEU A 1 213 ? -10.284 4.797 23.874 1.00 97.19 213 LEU A O 1
ATOM 1692 N N . ASN A 1 214 ? -11.060 3.392 22.297 1.00 97.38 214 ASN A N 1
ATOM 1693 C CA . ASN A 1 214 ? -9.868 3.408 21.470 1.00 97.38 214 ASN A CA 1
ATOM 1694 C C . ASN A 1 214 ? -10.249 3.510 19.988 1.00 97.38 214 ASN A C 1
ATOM 1696 O O . ASN A 1 214 ? -11.330 3.089 19.572 1.00 97.38 214 ASN A O 1
ATOM 1700 N N . ALA A 1 215 ? -9.374 4.121 19.197 1.00 98.25 215 ALA A N 1
ATOM 1701 C CA . ALA A 1 215 ? -9.587 4.306 17.771 1.00 98.25 215 ALA A CA 1
ATOM 1702 C C . ALA A 1 215 ? -8.329 3.953 16.980 1.00 98.25 215 ALA A C 1
ATOM 1704 O O . ALA A 1 215 ? -7.215 4.304 17.362 1.00 98.25 215 ALA A O 1
ATOM 1705 N N . SER A 1 216 ? -8.503 3.302 15.838 1.00 98.44 216 SER A N 1
ATOM 1706 C CA . SER A 1 216 ? -7.432 3.065 14.872 1.00 98.44 216 SER A CA 1
ATOM 1707 C C . SER A 1 216 ? -7.863 3.552 13.496 1.00 98.44 216 SER A C 1
ATOM 1709 O O . SER A 1 216 ? -9.021 3.419 13.109 1.00 98.44 216 SER A O 1
ATOM 1711 N N . TYR A 1 217 ? -6.932 4.119 12.741 1.00 98.31 217 TYR A N 1
ATOM 1712 C CA . TYR A 1 217 ? -7.168 4.562 11.374 1.00 98.31 217 TYR A CA 1
ATOM 1713 C C . TYR A 1 217 ? -5.935 4.287 10.528 1.00 98.31 217 TYR A C 1
ATOM 1715 O O . TYR A 1 217 ? -4.849 4.720 10.880 1.00 98.31 217 TYR A O 1
ATOM 1723 N N . ALA A 1 218 ? -6.082 3.605 9.404 1.00 98.38 218 ALA A N 1
ATOM 1724 C CA . ALA A 1 218 ? -5.002 3.325 8.474 1.00 98.38 218 ALA A CA 1
ATOM 1725 C C . ALA A 1 218 ? -5.422 3.703 7.058 1.00 98.38 218 ALA A C 1
ATOM 1727 O O . ALA A 1 218 ? -6.511 3.365 6.599 1.00 98.38 218 ALA A O 1
ATOM 1728 N N . TYR A 1 219 ? -4.532 4.385 6.354 1.00 98.44 219 TYR A N 1
ATOM 1729 C CA . TYR A 1 219 ? -4.696 4.739 4.958 1.00 98.44 219 TYR A CA 1
ATOM 1730 C C . TYR A 1 219 ? -3.462 4.312 4.187 1.00 98.44 219 TYR A C 1
ATOM 1732 O O . TYR A 1 219 ? -2.352 4.727 4.516 1.00 98.44 219 TYR A O 1
ATOM 1740 N N . THR A 1 220 ? -3.661 3.528 3.132 1.00 98.44 220 THR A N 1
ATOM 1741 C CA . THR A 1 220 ? -2.603 3.170 2.191 1.00 98.44 220 THR A CA 1
ATOM 1742 C C . THR A 1 220 ? -3.003 3.565 0.780 1.00 98.44 220 THR A C 1
ATOM 1744 O O . THR A 1 220 ? -4.147 3.382 0.365 1.00 98.44 220 THR A O 1
ATOM 1747 N N . LYS A 1 221 ? -2.051 4.113 0.025 1.00 98.50 221 LYS A N 1
ATOM 1748 C CA . LYS A 1 221 ? -2.199 4.397 -1.401 1.00 98.50 221 LYS A CA 1
ATOM 1749 C C . LYS A 1 221 ? -1.049 3.766 -2.159 1.00 98.50 221 LYS A C 1
ATOM 1751 O O . LYS A 1 221 ? 0.106 4.094 -1.909 1.00 98.50 221 LYS A O 1
ATOM 1756 N N . PHE A 1 222 ? -1.388 2.912 -3.106 1.00 98.56 222 PHE A N 1
ATOM 1757 C CA . PHE A 1 222 ? -0.503 2.390 -4.129 1.00 98.56 222 PHE A CA 1
ATOM 1758 C C . PHE A 1 222 ? -0.840 3.079 -5.448 1.00 98.56 222 PHE A C 1
ATOM 1760 O O . PHE A 1 222 ? -2.010 3.212 -5.808 1.00 98.56 222 PHE A O 1
ATOM 1767 N N . TYR A 1 223 ? 0.183 3.544 -6.147 1.00 98.50 223 TYR A N 1
ATOM 1768 C CA . TYR A 1 223 ? 0.063 4.057 -7.503 1.00 98.50 223 TYR A CA 1
ATOM 1769 C C . TYR A 1 223 ? 1.165 3.435 -8.342 1.00 98.50 223 TYR A C 1
ATOM 1771 O O . TYR A 1 223 ? 2.327 3.464 -7.935 1.00 98.50 223 TYR A O 1
ATOM 1779 N N . HIS A 1 224 ? 0.798 2.911 -9.499 1.00 98.31 224 HIS A N 1
ATOM 1780 C CA . HIS A 1 224 ? 1.711 2.295 -10.439 1.00 98.31 224 HIS A CA 1
ATOM 1781 C C . HIS A 1 224 ? 1.373 2.715 -11.868 1.00 98.31 224 HIS A C 1
ATOM 1783 O O . HIS A 1 224 ? 0.204 2.852 -12.231 1.00 98.31 224 HIS A O 1
ATOM 1789 N N . ARG A 1 225 ? 2.410 2.917 -12.673 1.00 97.25 225 ARG A N 1
ATOM 1790 C CA . ARG A 1 225 ? 2.319 3.075 -14.123 1.00 97.25 225 ARG A CA 1
ATOM 1791 C C . ARG A 1 225 ? 3.517 2.398 -14.761 1.00 97.25 225 ARG A C 1
ATOM 1793 O O . ARG A 1 225 ? 4.617 2.453 -14.214 1.00 97.25 225 ARG A O 1
ATOM 1800 N N . ASP A 1 226 ? 3.303 1.836 -15.932 1.00 96.25 226 ASP A N 1
ATOM 1801 C CA . ASP A 1 226 ? 4.335 1.210 -16.742 1.00 96.25 226 ASP A CA 1
ATOM 1802 C C . ASP A 1 226 ? 3.948 1.321 -18.228 1.00 96.25 226 ASP A C 1
ATOM 1804 O O . ASP A 1 226 ? 3.133 2.169 -18.628 1.00 96.25 226 ASP A O 1
ATOM 1808 N N . PHE A 1 227 ? 4.565 0.488 -19.063 1.00 93.69 227 PHE A N 1
ATOM 1809 C CA . PHE A 1 227 ? 4.262 0.438 -20.487 1.00 93.69 227 PHE A CA 1
ATOM 1810 C C . PHE A 1 227 ? 2.849 -0.080 -20.772 1.00 93.69 227 PHE A C 1
ATOM 1812 O O . PHE A 1 227 ? 2.237 0.335 -21.751 1.00 93.69 227 PHE A O 1
ATOM 1819 N N . ILE A 1 228 ? 2.310 -0.958 -19.924 1.00 92.81 228 ILE A N 1
ATOM 1820 C CA . ILE A 1 228 ? 1.011 -1.610 -20.139 1.00 92.81 228 ILE A CA 1
ATOM 1821 C C . ILE A 1 228 ? -0.117 -0.805 -19.486 1.00 92.81 228 ILE A C 1
ATOM 1823 O O . ILE A 1 228 ? -1.176 -0.612 -20.077 1.00 92.81 228 ILE A O 1
ATOM 1827 N N . ASN A 1 229 ? 0.106 -0.324 -18.271 1.00 94.50 229 ASN A N 1
ATOM 1828 C CA . ASN A 1 229 ? -0.831 0.394 -17.429 1.00 94.50 229 ASN A CA 1
ATOM 1829 C C . ASN A 1 229 ? -0.492 1.884 -17.468 1.00 94.50 229 ASN A C 1
ATOM 1831 O O . ASN A 1 229 ? 0.579 2.323 -17.042 1.00 94.50 229 ASN A O 1
ATOM 1835 N N . GLU A 1 230 ? -1.434 2.688 -17.946 1.00 94.00 230 GLU A N 1
ATOM 1836 C CA . GLU A 1 230 ? -1.333 4.141 -17.855 1.00 94.00 230 GLU A CA 1
ATOM 1837 C C . GLU A 1 230 ? -1.467 4.595 -16.398 1.00 94.00 230 GLU A C 1
ATOM 1839 O O . GLU A 1 230 ? -0.758 5.497 -15.942 1.00 94.00 230 GLU A O 1
ATOM 1844 N N . ASN A 1 231 ? -2.370 3.945 -15.662 1.00 94.94 231 ASN A N 1
ATOM 1845 C CA . ASN A 1 231 ? -2.672 4.276 -14.283 1.00 94.94 231 ASN A CA 1
ATOM 1846 C C . ASN A 1 231 ? -3.256 3.065 -13.547 1.00 94.94 231 ASN A C 1
ATOM 1848 O O . ASN A 1 231 ? -4.319 2.577 -13.913 1.00 94.94 231 ASN A O 1
ATOM 1852 N N . ASN A 1 232 ? -2.602 2.632 -12.476 1.00 97.62 232 ASN A N 1
ATOM 1853 C CA . ASN A 1 232 ? -3.101 1.629 -11.544 1.00 97.62 232 ASN A CA 1
ATOM 1854 C C . ASN A 1 232 ? -3.059 2.225 -10.136 1.00 97.62 232 ASN A C 1
ATOM 1856 O O . ASN A 1 232 ? -1.983 2.446 -9.578 1.00 97.62 232 ASN A O 1
ATOM 1860 N N . ILE A 1 233 ? -4.226 2.527 -9.574 1.00 97.88 233 ILE A N 1
ATOM 1861 C CA . ILE A 1 233 ? -4.363 3.109 -8.238 1.00 97.88 233 ILE A CA 1
ATOM 1862 C C . ILE A 1 233 ? -5.060 2.102 -7.349 1.00 97.88 233 ILE A C 1
ATOM 1864 O O . ILE A 1 233 ? -6.104 1.577 -7.717 1.00 97.88 233 ILE A O 1
ATOM 1868 N N . GLN A 1 234 ? -4.530 1.893 -6.149 1.00 98.31 234 GLN A N 1
ATOM 1869 C CA . GLN A 1 234 ? -5.215 1.160 -5.093 1.00 98.31 234 GLN A CA 1
ATOM 1870 C C . GLN A 1 234 ? -5.168 1.981 -3.811 1.00 98.31 234 GLN A C 1
ATOM 1872 O O . GLN A 1 234 ? -4.129 2.526 -3.441 1.00 98.31 234 GLN A O 1
ATOM 1877 N N . GLN A 1 235 ? -6.300 2.092 -3.137 1.00 98.00 235 GLN A N 1
ATOM 1878 C CA . GLN A 1 235 ? -6.467 2.841 -1.906 1.00 98.00 235 GLN A CA 1
ATOM 1879 C C . GLN A 1 235 ? -7.178 1.951 -0.902 1.00 98.00 235 GLN A C 1
ATOM 1881 O O . GLN A 1 235 ? -8.248 1.423 -1.192 1.00 98.00 235 GLN A O 1
ATOM 1886 N N . THR A 1 236 ? -6.583 1.788 0.274 1.00 98.25 236 THR A N 1
ATOM 1887 C CA . THR A 1 236 ? -7.228 1.095 1.389 1.00 98.25 236 THR A CA 1
ATOM 1888 C C . THR A 1 236 ? -7.417 2.081 2.525 1.00 98.25 236 THR A C 1
ATOM 1890 O O . THR A 1 236 ? -6.466 2.750 2.928 1.00 98.25 236 THR A O 1
ATOM 1893 N N . TYR A 1 237 ? -8.636 2.166 3.038 1.00 97.88 237 TYR A N 1
ATOM 1894 C CA . TYR A 1 237 ? -8.986 2.914 4.236 1.00 97.88 237 TYR A CA 1
ATOM 1895 C C . TYR A 1 237 ? -9.486 1.911 5.264 1.00 97.88 237 TYR A C 1
ATOM 1897 O O . TYR A 1 237 ? -10.463 1.214 5.009 1.00 97.88 237 TYR A O 1
ATOM 1905 N N . ARG A 1 238 ? -8.836 1.845 6.421 1.00 98.00 238 ARG A N 1
ATOM 1906 C CA . ARG A 1 238 ? -9.294 1.047 7.555 1.00 98.00 238 ARG A CA 1
ATOM 1907 C C . ARG A 1 238 ? -9.555 1.969 8.726 1.00 98.00 238 ARG A C 1
ATOM 1909 O O . ARG A 1 238 ? -8.675 2.727 9.109 1.00 98.00 238 ARG A O 1
ATOM 1916 N N . GLY A 1 239 ? -10.751 1.925 9.280 1.00 98.06 239 GLY A N 1
ATOM 1917 C CA . GLY A 1 239 ? -11.112 2.607 10.514 1.00 98.06 239 GLY A CA 1
ATOM 1918 C C . GLY A 1 239 ? -11.586 1.579 11.521 1.00 98.06 239 GLY A C 1
ATOM 1919 O O . GLY A 1 239 ? -12.264 0.632 11.148 1.00 98.06 239 GLY A O 1
ATOM 1920 N N . SER A 1 240 ? -11.243 1.757 12.784 1.00 98.06 240 SER A N 1
ATOM 1921 C CA . SER A 1 240 ? -11.775 0.961 13.878 1.00 98.06 240 SER A CA 1
ATOM 1922 C C . SER A 1 240 ? -12.074 1.893 15.038 1.00 98.06 240 SER A C 1
ATOM 1924 O O . SER A 1 240 ? -11.253 2.749 15.373 1.00 98.06 240 SER A O 1
ATOM 1926 N N . LEU A 1 241 ? -13.257 1.758 15.619 1.00 98.12 241 LEU A N 1
ATOM 1927 C CA . LEU A 1 241 ? -13.621 2.404 16.868 1.00 98.12 241 LEU A CA 1
ATOM 1928 C C . LEU A 1 241 ? -14.100 1.312 17.813 1.00 98.12 241 LEU A C 1
ATOM 1930 O O . LEU A 1 241 ? -15.066 0.610 17.515 1.00 98.12 241 LEU A O 1
ATOM 1934 N N . GLU A 1 242 ? -13.432 1.188 18.948 1.00 98.00 242 GLU A N 1
ATOM 1935 C CA . GLU A 1 242 ? -13.755 0.216 19.979 1.00 98.00 242 GLU A CA 1
ATOM 1936 C C . GLU A 1 242 ? -14.105 0.944 21.277 1.00 98.00 242 GLU A C 1
ATOM 1938 O O . GLU A 1 242 ? -13.453 1.903 21.688 1.00 98.00 242 GLU A O 1
ATOM 1943 N N . TYR A 1 243 ? -15.157 0.468 21.923 1.00 97.75 243 TYR A N 1
ATOM 1944 C CA . TYR A 1 243 ? -15.571 0.826 23.261 1.00 97.75 243 TYR A CA 1
ATOM 1945 C C . TYR A 1 243 ? -15.523 -0.430 24.124 1.00 97.75 243 TYR A C 1
ATOM 1947 O O . TYR A 1 243 ? -16.273 -1.380 23.898 1.00 97.75 243 TYR A O 1
ATOM 1955 N N . ARG A 1 244 ? -14.660 -0.416 25.135 1.00 96.56 244 ARG A N 1
ATOM 1956 C CA . ARG A 1 244 ? -14.470 -1.519 26.066 1.00 96.56 244 ARG A CA 1
ATOM 1957 C C . ARG A 1 244 ? -14.599 -1.026 27.497 1.00 96.56 244 ARG A C 1
ATOM 1959 O O . ARG A 1 244 ? -13.700 -0.400 28.051 1.00 96.56 244 ARG A O 1
ATOM 1966 N N . TYR A 1 245 ? -15.722 -1.362 28.110 1.00 96.00 245 TYR A N 1
ATOM 1967 C CA . TYR A 1 245 ? -15.984 -1.154 29.522 1.00 96.00 245 TYR A CA 1
ATOM 1968 C C . TYR A 1 245 ? -15.898 -2.481 30.267 1.00 96.00 245 TYR A C 1
ATOM 1970 O O . TYR A 1 245 ? -16.475 -3.480 29.844 1.00 96.00 245 TYR A O 1
ATOM 1978 N N . ALA A 1 246 ? -15.217 -2.473 31.407 1.00 93.62 246 ALA A N 1
ATOM 1979 C CA . ALA A 1 246 ? -15.225 -3.577 32.351 1.00 93.62 246 ALA A CA 1
ATOM 1980 C C . ALA A 1 246 ? -15.205 -3.020 33.775 1.00 93.62 246 ALA A C 1
ATOM 1982 O O . ALA A 1 246 ? -14.380 -2.165 34.109 1.00 93.62 246 ALA A O 1
ATOM 1983 N N . ALA A 1 247 ? -16.112 -3.501 34.618 1.00 91.06 247 ALA A N 1
ATOM 1984 C CA . ALA A 1 247 ? -16.171 -3.123 36.018 1.00 91.06 247 ALA A CA 1
ATOM 1985 C C . ALA A 1 247 ? -16.663 -4.277 36.887 1.00 91.06 247 ALA A C 1
ATOM 1987 O O . ALA A 1 247 ? -17.399 -5.163 36.458 1.00 91.06 247 ALA A O 1
ATOM 1988 N N . GLN A 1 248 ? -16.279 -4.230 38.159 1.00 86.19 248 GLN A N 1
ATOM 1989 C CA . GLN A 1 248 ? -16.795 -5.165 39.142 1.00 86.19 248 GLN A CA 1
ATOM 1990 C C . GLN A 1 248 ? -18.281 -4.889 39.401 1.00 86.19 248 GLN A C 1
ATOM 1992 O O . GLN A 1 248 ? -18.667 -3.763 39.728 1.00 86.19 248 GLN A O 1
ATOM 1997 N N . ALA A 1 249 ? -19.105 -5.931 39.289 1.00 82.88 249 ALA A N 1
ATOM 1998 C CA . ALA A 1 249 ? -20.537 -5.847 39.531 1.00 82.88 249 ALA A CA 1
ATOM 1999 C C . ALA A 1 249 ? -20.831 -5.405 40.975 1.00 82.88 249 ALA A C 1
ATOM 2001 O O . ALA A 1 249 ? -20.371 -6.021 41.939 1.00 82.88 249 ALA A O 1
ATOM 2002 N N . ARG A 1 250 ? -21.633 -4.346 41.138 1.00 85.56 250 ARG A N 1
ATOM 2003 C CA . ARG A 1 250 ? -22.142 -3.920 42.447 1.00 85.56 250 ARG A CA 1
ATOM 2004 C C . ARG A 1 250 ? -23.557 -4.454 42.636 1.00 85.56 250 ARG A C 1
ATOM 2006 O O . ARG A 1 250 ? -24.488 -3.996 41.980 1.00 85.56 250 ARG A O 1
ATOM 2013 N N . SER A 1 251 ? -23.693 -5.414 43.544 1.00 87.31 251 SER A N 1
ATOM 2014 C CA . SER A 1 251 ? -24.973 -6.016 43.919 1.00 87.31 251 SER A CA 1
ATOM 2015 C C . SER A 1 251 ? -25.703 -5.135 44.937 1.00 87.31 251 SER A C 1
ATOM 2017 O O . SER A 1 251 ? -25.122 -4.733 45.947 1.00 87.31 251 SER A O 1
ATOM 2019 N N . TYR A 1 252 ? -26.967 -4.824 44.659 1.00 88.31 252 TYR A N 1
ATOM 2020 C CA . TYR A 1 252 ? -27.872 -4.101 45.546 1.00 88.31 252 TYR A CA 1
ATOM 2021 C C . TYR A 1 252 ? -28.863 -5.086 46.164 1.00 88.31 252 TYR A C 1
ATOM 2023 O O . TYR A 1 252 ? -29.510 -5.846 45.448 1.00 88.31 252 TYR A O 1
ATOM 2031 N N . GLN A 1 253 ? -28.975 -5.065 47.493 1.00 88.75 253 GLN A N 1
ATOM 2032 C CA . GLN A 1 253 ? -29.877 -5.922 48.266 1.00 88.75 253 GLN A CA 1
ATOM 2033 C C . GLN A 1 253 ? -30.899 -5.032 48.992 1.00 88.75 253 GLN A C 1
ATOM 2035 O O . GLN A 1 253 ? -30.606 -4.524 50.076 1.00 88.75 253 GLN A O 1
ATOM 2040 N N . PRO A 1 254 ? -32.067 -4.753 48.387 1.00 83.31 254 PRO A N 1
ATOM 2041 C CA . PRO A 1 254 ? -33.017 -3.767 48.912 1.00 83.31 254 PRO A CA 1
ATOM 2042 C C . PRO A 1 254 ? -33.642 -4.171 50.255 1.00 83.31 254 PRO A C 1
ATOM 2044 O O . PRO A 1 254 ? -33.955 -3.303 51.067 1.00 83.31 254 PRO A O 1
ATOM 2047 N N . PHE A 1 255 ? -33.804 -5.472 50.510 1.00 84.19 255 PHE A N 1
ATOM 2048 C CA . PHE A 1 255 ? -34.539 -5.985 51.671 1.00 84.19 255 PHE A CA 1
ATOM 2049 C C . PHE A 1 255 ? -33.647 -6.469 52.820 1.00 84.19 255 PHE A C 1
ATOM 2051 O O . PHE A 1 255 ? -34.160 -6.712 53.912 1.00 84.19 255 PHE A O 1
ATOM 2058 N N . ASP A 1 256 ? -32.328 -6.537 52.616 1.00 80.19 256 ASP A N 1
ATOM 2059 C CA . ASP A 1 256 ? -31.352 -7.059 53.588 1.00 80.19 256 ASP A CA 1
ATOM 2060 C C . ASP A 1 256 ? -31.402 -6.324 54.939 1.00 80.19 256 ASP A C 1
ATOM 2062 O O . ASP A 1 256 ? -31.346 -6.925 56.010 1.00 80.19 256 ASP A O 1
ATOM 2066 N N . LYS A 1 257 ? -31.616 -5.003 54.906 1.00 79.12 257 LYS A N 1
ATOM 2067 C CA . LYS A 1 257 ? -31.709 -4.175 56.121 1.00 79.12 257 LYS A CA 1
ATOM 2068 C C . LYS A 1 257 ? -33.094 -4.169 56.777 1.00 79.12 257 LYS A C 1
ATOM 2070 O O . LYS A 1 257 ? -33.201 -3.772 57.937 1.00 79.12 257 LYS A O 1
ATOM 2075 N N . ILE A 1 258 ? -34.140 -4.558 56.046 1.00 81.69 258 ILE A N 1
ATOM 2076 C CA . ILE A 1 258 ? -35.547 -4.434 56.466 1.00 81.69 258 ILE A CA 1
ATOM 2077 C C . ILE A 1 258 ? -36.057 -5.765 57.025 1.00 81.69 258 ILE A C 1
ATOM 2079 O O . ILE A 1 258 ? -36.725 -5.801 58.056 1.00 81.69 258 ILE A O 1
ATOM 2083 N N . ILE A 1 259 ? -35.714 -6.874 56.374 1.00 77.75 259 ILE A N 1
ATOM 2084 C CA . ILE A 1 259 ? -36.190 -8.207 56.727 1.00 77.75 259 ILE A CA 1
ATOM 2085 C C . ILE A 1 259 ? -35.092 -8.916 57.520 1.00 77.75 259 ILE A C 1
ATOM 2087 O O . ILE A 1 259 ? -34.100 -9.355 56.956 1.00 77.75 259 ILE A O 1
ATOM 2091 N N . LYS A 1 260 ? -35.260 -9.048 58.841 1.00 75.62 260 LYS A N 1
ATOM 2092 C CA . LYS A 1 260 ? -34.302 -9.769 59.708 1.00 75.62 260 LYS A CA 1
ATOM 2093 C C . LYS A 1 260 ? -34.715 -11.212 60.024 1.00 75.62 260 LYS A C 1
ATOM 2095 O O . LYS A 1 260 ? -33.893 -11.985 60.506 1.00 75.62 260 LYS A O 1
ATOM 2100 N N . ASN A 1 261 ? -35.976 -11.570 59.771 1.00 76.12 261 ASN A N 1
ATOM 2101 C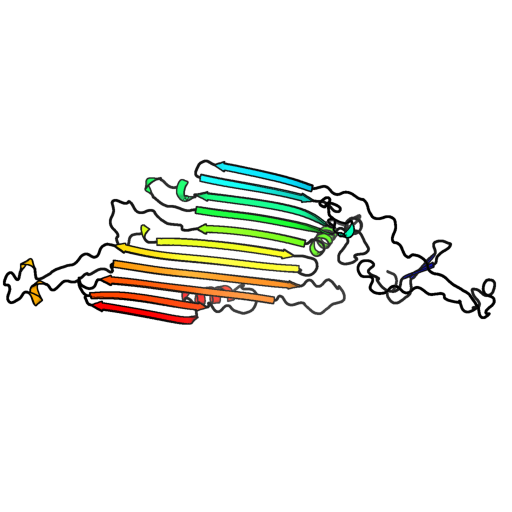 CA . ASN A 1 261 ? -36.542 -12.870 60.134 1.00 76.12 261 ASN A CA 1
ATOM 2102 C C . ASN A 1 261 ? -36.191 -13.958 59.100 1.00 76.12 261 ASN A C 1
ATOM 2104 O O . ASN A 1 261 ? -36.226 -13.707 57.896 1.00 76.12 261 ASN A O 1
ATOM 2108 N N . ASN A 1 262 ? -35.882 -15.171 59.566 1.00 73.62 262 ASN A N 1
ATOM 2109 C CA . ASN A 1 262 ? -35.390 -16.272 58.730 1.00 73.62 262 ASN A CA 1
ATOM 2110 C C . ASN A 1 262 ? -36.476 -16.880 57.820 1.00 73.62 262 ASN A C 1
ATOM 2112 O O . ASN A 1 262 ? -36.177 -17.421 56.762 1.00 73.62 262 ASN A O 1
ATOM 2116 N N . THR A 1 263 ? -37.753 -16.743 58.185 1.00 76.94 263 THR A N 1
ATOM 2117 C CA . THR A 1 263 ? -38.895 -17.228 57.388 1.00 76.94 263 THR A CA 1
ATOM 2118 C C . THR A 1 263 ? -39.104 -16.476 56.071 1.00 76.94 263 THR A C 1
ATOM 2120 O O . THR A 1 263 ? -39.780 -16.989 55.187 1.00 76.94 263 THR A O 1
ATOM 2123 N N . LEU A 1 264 ? -38.510 -15.288 55.909 1.00 80.75 264 LEU A N 1
ATOM 2124 C CA . LEU A 1 264 ? -38.584 -14.475 54.687 1.00 80.75 264 LEU A CA 1
ATOM 2125 C C . LEU A 1 264 ? -37.222 -14.370 53.975 1.00 80.75 264 LEU A C 1
ATOM 2127 O O . LEU A 1 264 ? -36.991 -13.420 53.224 1.00 80.75 264 LEU A O 1
ATOM 2131 N N . ALA A 1 265 ? -36.322 -15.339 54.192 1.00 75.75 265 ALA A N 1
ATOM 2132 C CA . ALA A 1 265 ? -34.975 -15.351 53.614 1.00 75.75 265 ALA A CA 1
ATOM 2133 C C . ALA A 1 265 ? -34.978 -15.217 52.079 1.00 75.75 265 ALA A C 1
ATOM 2135 O O . ALA A 1 265 ? -34.213 -14.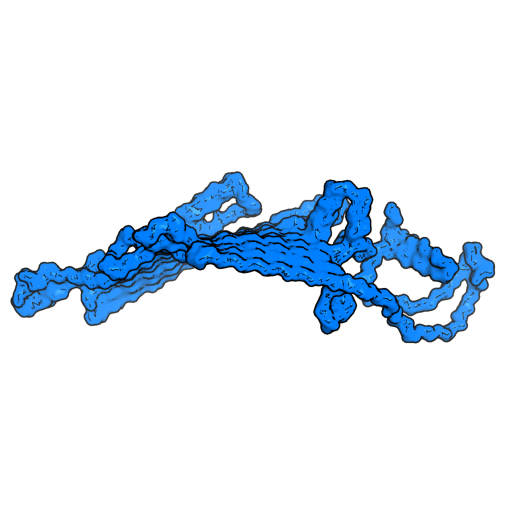427 51.540 1.00 75.75 265 ALA A O 1
ATOM 2136 N N . LEU A 1 266 ? -35.919 -15.870 51.383 1.00 78.19 266 LEU A N 1
ATOM 2137 C CA . LEU A 1 266 ? -36.074 -15.757 49.923 1.00 78.19 266 LEU A CA 1
ATOM 2138 C C . LEU A 1 266 ? -36.291 -14.314 49.443 1.00 78.19 266 LEU A C 1
ATOM 2140 O O . LEU A 1 266 ? -35.775 -13.936 48.398 1.00 78.19 266 LEU A O 1
ATOM 2144 N N . ILE A 1 267 ? -37.042 -13.506 50.199 1.00 78.56 267 ILE A N 1
ATOM 2145 C CA . ILE A 1 267 ? -37.311 -12.101 49.855 1.00 78.56 267 ILE A CA 1
ATOM 2146 C C . ILE A 1 267 ? -36.144 -11.215 50.301 1.00 78.56 267 ILE A C 1
ATOM 2148 O O . ILE A 1 267 ? -35.761 -10.291 49.587 1.00 78.56 267 ILE A O 1
ATOM 2152 N N . ARG A 1 268 ? -35.548 -11.511 51.463 1.00 79.00 268 ARG A N 1
ATOM 2153 C CA . ARG A 1 268 ? -34.368 -10.803 51.979 1.00 79.00 268 ARG A CA 1
ATOM 2154 C C . ARG A 1 268 ? -33.177 -10.894 51.020 1.00 79.00 268 ARG A C 1
ATOM 2156 O O . ARG A 1 268 ? -32.491 -9.895 50.810 1.00 79.00 268 ARG A O 1
ATOM 2163 N N . ASP A 1 269 ? -32.975 -12.064 50.419 1.00 81.00 269 ASP A N 1
ATOM 2164 C CA . ASP A 1 269 ? -31.791 -12.388 49.620 1.00 81.00 269 ASP A CA 1
ATOM 2165 C C . ASP A 1 269 ? -31.931 -11.977 48.138 1.00 81.00 269 ASP A C 1
ATOM 2167 O O . ASP A 1 269 ? -30.990 -12.139 47.347 1.00 81.00 269 ASP A O 1
ATOM 2171 N N . ILE A 1 270 ? -33.070 -11.372 47.763 1.00 86.50 270 ILE A N 1
ATOM 2172 C CA . ILE A 1 270 ? -33.245 -10.727 46.458 1.00 86.50 270 ILE A CA 1
ATOM 2173 C C . ILE A 1 270 ? -32.140 -9.694 46.278 1.00 86.50 270 ILE A C 1
ATOM 2175 O O . ILE A 1 270 ? -31.932 -8.790 47.091 1.00 86.50 270 ILE A O 1
ATOM 2179 N N . ASN A 1 271 ? -31.428 -9.833 45.173 1.00 88.69 271 ASN A N 1
ATOM 2180 C CA . ASN A 1 271 ? -30.317 -8.979 44.833 1.00 88.69 271 ASN A CA 1
ATOM 2181 C C . ASN A 1 271 ? -30.328 -8.722 43.332 1.00 88.69 271 ASN A C 1
ATOM 2183 O O . ASN A 1 271 ? -30.703 -9.598 42.558 1.00 88.69 271 ASN A O 1
ATOM 2187 N N . PHE A 1 272 ? -29.927 -7.524 42.933 1.00 90.75 272 PHE A N 1
ATOM 2188 C CA . PHE A 1 272 ? -29.826 -7.165 41.526 1.00 90.75 272 PHE A CA 1
ATOM 2189 C C . PHE A 1 272 ? -28.633 -6.246 41.286 1.00 90.75 272 PHE A C 1
ATOM 2191 O O . PHE A 1 272 ? -28.162 -5.556 42.197 1.00 90.75 272 PHE A O 1
ATOM 2198 N N . THR A 1 273 ? -28.133 -6.221 40.059 1.00 91.56 273 THR A N 1
ATOM 2199 C CA . THR A 1 273 ? -27.131 -5.250 39.615 1.00 91.56 273 THR A CA 1
ATOM 2200 C C . THR A 1 273 ? -27.750 -4.336 38.563 1.00 91.56 273 THR A C 1
ATOM 2202 O O . THR A 1 273 ? -28.458 -4.778 37.664 1.00 91.56 273 THR A O 1
ATOM 2205 N N . LEU A 1 274 ? -27.502 -3.032 38.685 1.00 88.31 274 LEU A N 1
ATOM 2206 C CA . LEU A 1 274 ? -28.058 -2.035 37.761 1.00 88.31 274 LEU A CA 1
ATOM 2207 C C . LEU A 1 274 ? -27.203 -1.826 36.509 1.00 88.31 274 LEU A C 1
ATOM 2209 O O . LEU A 1 274 ? -27.675 -1.232 35.547 1.00 88.31 274 LEU A O 1
ATOM 2213 N N . MET A 1 275 ? -25.943 -2.261 36.543 1.00 90.81 275 MET A N 1
ATOM 2214 C CA . MET A 1 275 ? -24.968 -2.001 35.491 1.00 90.81 275 MET A CA 1
ATOM 2215 C C . MET A 1 275 ? -24.404 -3.319 34.964 1.00 90.81 275 MET A C 1
ATOM 2217 O O . MET A 1 275 ? -24.133 -4.214 35.774 1.00 90.81 275 MET A O 1
ATOM 2221 N N . PRO A 1 276 ? -24.157 -3.421 33.647 1.00 93.06 276 PRO A N 1
ATOM 2222 C CA . PRO A 1 276 ? -23.448 -4.557 33.084 1.00 93.06 276 PRO A CA 1
ATOM 2223 C C . PRO A 1 276 ? -22.036 -4.642 33.666 1.00 93.06 276 PRO A C 1
ATOM 2225 O O . PRO A 1 276 ? -21.443 -3.646 34.080 1.00 93.06 276 PRO A O 1
ATOM 2228 N N . SER A 1 277 ? -21.499 -5.854 33.714 1.00 93.69 277 SER A N 1
ATOM 2229 C CA . SER A 1 277 ? -20.140 -6.116 34.200 1.00 93.69 277 SER A CA 1
ATOM 2230 C C . SER A 1 277 ? -19.100 -5.832 33.118 1.00 93.69 277 SER A C 1
ATOM 2232 O O . SER A 1 277 ? -18.010 -5.349 33.422 1.00 93.69 277 SER A O 1
ATOM 2234 N N . ALA A 1 278 ? -19.455 -6.059 31.852 1.00 95.62 278 ALA A N 1
ATOM 2235 C CA . ALA A 1 278 ? -18.650 -5.653 30.713 1.00 95.62 278 ALA A CA 1
ATOM 2236 C C . ALA A 1 278 ? -19.522 -5.257 29.517 1.00 95.62 278 ALA A C 1
ATOM 2238 O O . ALA A 1 278 ? -20.587 -5.831 29.289 1.00 95.62 278 ALA A O 1
ATOM 2239 N N . ILE A 1 279 ? -19.044 -4.281 28.751 1.00 96.81 279 ILE A N 1
ATOM 2240 C CA . ILE A 1 279 ? -19.578 -3.926 27.436 1.00 96.81 279 ILE A CA 1
ATOM 2241 C C . ILE A 1 279 ? -18.393 -3.854 26.484 1.00 96.81 279 ILE A C 1
ATOM 2243 O O . ILE A 1 279 ? -17.426 -3.139 26.741 1.00 96.81 279 ILE A O 1
ATOM 2247 N N . ASN A 1 280 ? -18.491 -4.571 25.379 1.00 97.31 280 ASN A N 1
ATOM 2248 C CA . ASN A 1 280 ? -17.581 -4.512 24.260 1.00 97.31 280 ASN A CA 1
ATOM 2249 C C . ASN A 1 280 ? -18.379 -4.123 23.019 1.00 97.31 280 ASN A C 1
ATOM 2251 O O . ASN A 1 280 ? -19.318 -4.809 22.626 1.00 97.31 280 ASN A O 1
ATOM 2255 N N . PHE A 1 281 ? -18.017 -3.017 22.397 1.00 97.94 281 PHE A N 1
ATOM 2256 C CA . PHE A 1 281 ? -18.578 -2.614 21.122 1.00 97.94 281 PHE A CA 1
ATOM 2257 C C . PHE A 1 281 ? -17.436 -2.231 20.201 1.00 97.94 281 PHE A C 1
ATOM 2259 O O . PHE A 1 281 ? -16.624 -1.387 20.558 1.00 97.94 281 PHE A O 1
ATOM 2266 N N . ARG A 1 282 ? -17.374 -2.822 19.014 1.00 97.88 282 ARG A N 1
ATOM 2267 C CA . ARG A 1 282 ? -16.384 -2.463 18.002 1.00 97.88 282 ARG A CA 1
ATOM 2268 C C . ARG A 1 282 ? -17.066 -2.256 16.667 1.00 97.88 282 ARG A C 1
ATOM 2270 O O . ARG A 1 282 ? -17.894 -3.070 16.263 1.00 97.88 282 ARG A O 1
ATOM 2277 N N . ILE A 1 283 ? -16.704 -1.182 15.981 1.00 98.06 283 ILE A N 1
ATOM 2278 C CA . ILE A 1 283 ? -17.069 -0.949 14.591 1.00 98.06 283 ILE A CA 1
ATOM 2279 C C . ILE A 1 283 ? -15.802 -0.807 13.762 1.00 98.06 283 ILE A C 1
ATOM 2281 O O . ILE A 1 283 ? -14.998 0.095 13.979 1.00 98.06 283 ILE A O 1
ATOM 2285 N N . ASP A 1 284 ? -15.649 -1.713 12.808 1.00 98.06 284 ASP A N 1
ATOM 2286 C CA . ASP A 1 284 ? -14.558 -1.751 11.852 1.00 98.06 284 ASP A CA 1
ATOM 2287 C C . ASP A 1 284 ? -15.099 -1.351 10.477 1.00 98.06 284 ASP A C 1
ATOM 2289 O O . ASP A 1 284 ? -16.155 -1.810 10.045 1.00 98.06 284 ASP A O 1
ATOM 2293 N N . VAL A 1 285 ? -14.377 -0.480 9.791 1.00 97.75 285 VAL A N 1
ATOM 2294 C CA . VAL A 1 285 ? -14.676 0.030 8.458 1.00 97.75 285 VAL A CA 1
ATOM 2295 C C . VAL A 1 285 ? -13.491 -0.323 7.573 1.00 97.75 285 VAL A C 1
ATOM 2297 O O . VAL A 1 285 ? -12.389 0.142 7.841 1.00 97.75 285 VAL A O 1
ATOM 2300 N N . ASP A 1 286 ? -13.699 -1.114 6.523 1.00 97.88 286 ASP A N 1
ATOM 2301 C CA . ASP A 1 286 ? -12.659 -1.483 5.557 1.00 97.88 286 ASP A CA 1
ATOM 2302 C C . ASP A 1 286 ? -13.118 -1.123 4.143 1.00 97.88 286 ASP A C 1
ATOM 2304 O O . ASP A 1 286 ? -14.050 -1.717 3.600 1.00 97.88 286 ASP A O 1
ATOM 2308 N N . ARG A 1 287 ? -12.487 -0.109 3.552 1.00 97.06 287 ARG A N 1
ATOM 2309 C CA . ARG A 1 287 ? -12.744 0.329 2.182 1.00 97.06 287 ARG A CA 1
ATOM 2310 C C . ARG A 1 287 ? -11.516 0.094 1.324 1.00 97.06 287 ARG A C 1
ATOM 2312 O O . ARG A 1 287 ? -10.514 0.789 1.465 1.00 97.06 287 ARG A O 1
ATOM 2319 N N . TYR A 1 288 ? -11.651 -0.799 0.361 1.00 97.81 288 TYR A N 1
ATOM 2320 C CA . TYR A 1 288 ? -10.734 -1.009 -0.741 1.00 97.81 288 TYR A CA 1
ATOM 2321 C C . TYR A 1 288 ? -11.297 -0.371 -2.012 1.00 97.81 288 TYR A C 1
ATOM 2323 O O . TYR A 1 288 ? -12.410 -0.674 -2.439 1.00 97.81 288 TYR A O 1
ATOM 2331 N N . TYR A 1 289 ? -10.520 0.509 -2.630 1.00 97.06 289 TYR A N 1
ATOM 2332 C CA . TYR A 1 289 ? -10.818 1.113 -3.921 1.00 97.06 289 TYR A CA 1
ATOM 2333 C C . TYR A 1 289 ? -9.633 0.891 -4.848 1.00 97.06 289 TYR A C 1
ATOM 2335 O O . TYR A 1 289 ? -8.516 1.285 -4.523 1.00 97.06 289 TYR A O 1
ATOM 2343 N N . ALA A 1 290 ? -9.873 0.309 -6.012 1.00 97.38 290 ALA A N 1
ATOM 2344 C CA . ALA A 1 290 ? -8.879 0.165 -7.054 1.00 97.38 290 ALA A CA 1
ATOM 2345 C C . ALA A 1 290 ? -9.432 0.622 -8.402 1.00 97.38 290 ALA A C 1
ATOM 2347 O O . ALA A 1 290 ? -10.581 0.343 -8.749 1.00 97.38 290 ALA A O 1
ATOM 2348 N N . GLU A 1 291 ? -8.594 1.308 -9.169 1.00 96.31 291 GLU A N 1
ATOM 2349 C CA . GLU A 1 291 ? -8.858 1.650 -10.561 1.00 96.31 291 GLU A CA 1
ATOM 2350 C C . GLU A 1 291 ? -7.647 1.298 -11.423 1.00 96.31 291 GLU A C 1
ATOM 2352 O O . GLU A 1 291 ? -6.507 1.558 -11.036 1.00 96.31 291 GLU A O 1
ATOM 2357 N N . ASN A 1 292 ? -7.905 0.701 -12.584 1.00 96.62 292 ASN A N 1
ATOM 2358 C CA . ASN A 1 292 ? -6.872 0.324 -13.538 1.00 96.62 292 ASN A CA 1
ATOM 2359 C C . ASN A 1 292 ? -7.248 0.781 -14.950 1.00 96.62 292 ASN A C 1
ATOM 2361 O O . ASN A 1 292 ? -8.285 0.380 -15.489 1.00 96.62 292 ASN A O 1
ATOM 2365 N N . SER A 1 293 ? -6.384 1.603 -15.536 1.00 94.88 293 SER A N 1
ATOM 2366 C CA . SER A 1 293 ? -6.462 2.109 -16.902 1.00 94.88 293 SER A CA 1
ATOM 2367 C C . SER A 1 293 ? -5.280 1.551 -17.687 1.00 94.88 293 SER A C 1
ATOM 2369 O O . SER A 1 293 ? -4.121 1.825 -17.361 1.00 94.88 293 SER A O 1
ATOM 2371 N N . LEU A 1 294 ? -5.572 0.761 -18.718 1.00 93.75 294 LEU A N 1
ATOM 2372 C CA . LEU A 1 294 ? -4.548 0.277 -19.637 1.00 93.75 294 LEU A CA 1
ATOM 2373 C C . LEU A 1 294 ? -4.167 1.387 -20.613 1.00 93.75 294 LEU A C 1
ATOM 2375 O O . LEU A 1 294 ? -5.001 2.198 -21.013 1.00 93.75 294 LEU A O 1
ATOM 2379 N N . ARG A 1 295 ? -2.902 1.395 -21.008 1.00 90.38 295 ARG A N 1
ATOM 2380 C CA . ARG A 1 295 ? -2.347 2.367 -21.938 1.00 90.38 295 ARG A CA 1
ATOM 2381 C C . ARG A 1 295 ? -2.681 1.976 -23.374 1.00 90.38 295 ARG A C 1
ATOM 2383 O O . ARG A 1 295 ? -2.506 0.823 -23.765 1.00 90.38 295 ARG A O 1
ATOM 2390 N N . ASN A 1 296 ? -3.089 2.951 -24.182 1.00 87.19 296 ASN A N 1
ATOM 2391 C CA . ASN A 1 296 ? -3.142 2.786 -25.631 1.00 87.19 296 ASN A CA 1
ATOM 2392 C C . ASN A 1 296 ? -1.806 3.225 -26.249 1.00 87.19 296 ASN A C 1
ATOM 2394 O O . ASN A 1 296 ? -1.542 4.418 -26.380 1.00 87.19 296 ASN A O 1
ATOM 2398 N N . ASN A 1 297 ? -0.955 2.258 -26.589 1.00 77.62 297 ASN A N 1
ATOM 2399 C CA . ASN A 1 297 ? 0.360 2.514 -27.189 1.00 77.62 297 ASN A CA 1
ATOM 2400 C C . ASN A 1 297 ? 0.337 2.565 -28.725 1.00 77.62 297 ASN A C 1
ATOM 2402 O O . ASN A 1 297 ? 1.378 2.812 -29.329 1.00 77.62 297 ASN A O 1
ATOM 2406 N N . ASP A 1 298 ? -0.817 2.322 -29.355 1.00 78.31 298 ASP A N 1
ATOM 2407 C CA . ASP A 1 298 ? -0.953 2.314 -30.810 1.00 78.31 298 ASP A CA 1
ATOM 2408 C C . ASP A 1 298 ? -1.679 3.586 -31.296 1.00 78.31 298 ASP A C 1
ATOM 2410 O O . ASP A 1 298 ? -2.872 3.752 -31.024 1.00 78.31 298 ASP A O 1
ATOM 2414 N N . PRO A 1 299 ? -1.002 4.484 -32.039 1.00 67.94 299 PRO A N 1
ATOM 2415 C CA . PRO A 1 299 ? -1.624 5.685 -32.592 1.00 67.94 299 PRO A CA 1
ATOM 2416 C C . PRO A 1 299 ? -2.714 5.391 -33.638 1.00 67.94 299 PRO A C 1
ATOM 2418 O O . PRO A 1 299 ? -3.509 6.278 -33.940 1.00 67.94 299 PRO A O 1
ATOM 2421 N N . GLY A 1 300 ? -2.769 4.174 -34.194 1.00 74.12 300 GLY A N 1
ATOM 2422 C CA . GLY A 1 300 ? -3.821 3.723 -35.108 1.00 74.12 300 GLY A CA 1
ATOM 2423 C C . GLY A 1 300 ? -5.039 3.107 -34.413 1.00 74.12 300 GLY A C 1
ATOM 2424 O O . GLY A 1 300 ? -6.061 2.874 -35.062 1.00 74.12 300 GLY A O 1
ATOM 2425 N N . ASN A 1 301 ? -4.966 2.853 -33.104 1.00 78.19 301 ASN A N 1
ATOM 2426 C CA . ASN A 1 301 ? -6.051 2.225 -32.368 1.00 78.19 301 ASN A CA 1
ATOM 2427 C C . ASN A 1 301 ? -7.056 3.273 -31.868 1.00 78.19 301 ASN A C 1
ATOM 2429 O O . ASN A 1 301 ? -6.820 3.969 -30.880 1.00 78.19 301 ASN A O 1
ATOM 2433 N N . ALA A 1 302 ? -8.201 3.354 -32.545 1.00 75.62 302 ALA A N 1
ATOM 2434 C CA . ALA A 1 302 ? -9.300 4.254 -32.196 1.00 75.62 302 ALA A CA 1
ATOM 2435 C C . ALA A 1 302 ? -10.232 3.705 -31.097 1.00 75.62 302 ALA A C 1
ATOM 2437 O O . ALA A 1 302 ? -11.157 4.404 -30.681 1.00 75.62 302 ALA A O 1
ATOM 2438 N N . ILE A 1 303 ? -10.034 2.462 -30.636 1.00 78.62 303 ILE A N 1
ATOM 2439 C CA . ILE A 1 303 ? -10.894 1.853 -29.618 1.00 78.62 303 ILE A CA 1
ATOM 2440 C C . ILE A 1 303 ? -10.481 2.385 -28.238 1.00 78.62 303 ILE A C 1
ATOM 2442 O O . ILE A 1 303 ? -9.347 2.149 -27.809 1.00 78.62 303 ILE A O 1
ATOM 2446 N N . PRO A 1 304 ? -11.375 3.081 -27.513 1.00 77.06 304 PRO A N 1
ATOM 2447 C CA . PRO A 1 304 ? -11.062 3.573 -26.181 1.00 77.06 304 PRO A CA 1
ATOM 2448 C C . PRO A 1 304 ? -10.923 2.400 -25.209 1.00 77.06 304 PRO A C 1
ATOM 2450 O O . PRO A 1 304 ? -11.796 1.532 -25.130 1.00 77.06 304 PRO A O 1
ATOM 2453 N N . VAL A 1 305 ? -9.834 2.385 -24.439 1.00 84.25 305 VAL A N 1
ATOM 2454 C CA . VAL A 1 305 ? -9.669 1.412 -23.359 1.00 84.25 305 VAL A CA 1
ATOM 2455 C C . VAL A 1 305 ? -10.291 1.978 -22.091 1.00 84.25 305 VAL A C 1
ATOM 2457 O O . VAL A 1 305 ? -9.823 2.971 -21.537 1.00 84.25 305 VAL A O 1
ATOM 2460 N N . ASN A 1 306 ? -11.382 1.359 -21.646 1.00 89.50 306 ASN A N 1
ATOM 2461 C CA . ASN A 1 306 ? -12.118 1.833 -20.481 1.00 89.50 306 ASN A CA 1
ATOM 2462 C C . ASN A 1 306 ? -11.392 1.479 -19.179 1.00 89.50 306 ASN A C 1
ATOM 2464 O O . ASN A 1 306 ? -10.882 0.371 -19.005 1.00 89.50 306 ASN A O 1
ATOM 2468 N N . THR A 1 307 ? -11.406 2.414 -18.231 1.00 94.06 307 THR A N 1
ATOM 2469 C CA . THR A 1 307 ? -10.922 2.177 -16.869 1.00 94.06 307 THR A CA 1
ATOM 2470 C C . THR A 1 307 ? -11.806 1.158 -16.166 1.00 94.06 307 THR A C 1
ATOM 2472 O O . THR A 1 307 ? -13.028 1.302 -16.119 1.00 94.06 307 THR A O 1
ATOM 2475 N N . THR A 1 308 ? -11.171 0.161 -15.568 1.00 95.06 308 THR A N 1
ATOM 2476 C CA . THR A 1 308 ? -11.834 -0.831 -14.719 1.00 95.06 308 THR A CA 1
ATOM 2477 C C . THR A 1 308 ? -11.750 -0.413 -13.257 1.00 95.06 308 THR A C 1
ATOM 2479 O O . THR A 1 308 ? -10.781 0.222 -12.840 1.00 95.06 308 THR A O 1
ATOM 2482 N N . PHE A 1 309 ? -12.774 -0.757 -12.478 1.00 96.12 309 PHE A N 1
ATOM 2483 C CA . PHE A 1 309 ? -12.872 -0.417 -11.062 1.00 96.12 309 PHE A CA 1
ATOM 2484 C C . PHE A 1 309 ? -13.140 -1.679 -10.247 1.00 96.12 309 PHE A C 1
ATOM 2486 O O . PHE A 1 309 ? -14.015 -2.466 -10.600 1.00 96.12 309 PHE A O 1
ATOM 2493 N N . ASN A 1 310 ? -12.424 -1.845 -9.140 1.00 96.12 310 ASN A N 1
ATOM 2494 C CA . ASN A 1 310 ? -12.698 -2.867 -8.136 1.00 96.12 310 ASN A CA 1
ATOM 2495 C C . ASN A 1 310 ? -12.886 -2.166 -6.792 1.00 96.12 310 ASN A C 1
ATOM 2497 O O . ASN A 1 310 ? -12.010 -1.427 -6.346 1.00 96.12 310 ASN A O 1
ATOM 2501 N N . LYS A 1 311 ? -14.048 -2.353 -6.174 1.00 95.81 311 LYS A N 1
ATOM 2502 C CA . LYS A 1 311 ? -14.416 -1.666 -4.941 1.00 95.81 311 LYS A CA 1
ATOM 2503 C C . LYS A 1 311 ? -14.988 -2.655 -3.957 1.00 95.81 311 LYS A C 1
ATOM 2505 O O . LYS A 1 311 ? -15.813 -3.489 -4.318 1.00 95.81 311 LYS A O 1
ATOM 2510 N N . ASN A 1 312 ? -14.581 -2.512 -2.712 1.00 96.19 312 ASN A N 1
ATOM 2511 C CA . ASN A 1 312 ? -15.140 -3.251 -1.605 1.00 96.19 312 ASN A CA 1
ATOM 2512 C C . ASN A 1 312 ? -15.204 -2.321 -0.400 1.00 96.19 312 ASN A C 1
ATOM 2514 O O . ASN A 1 312 ? -14.187 -1.750 -0.020 1.00 96.19 312 ASN A O 1
ATOM 2518 N N . PHE A 1 313 ? -16.384 -2.129 0.175 1.00 97.25 313 PHE A N 1
ATOM 2519 C CA . PHE A 1 313 ? -16.569 -1.204 1.285 1.00 97.25 313 PHE A CA 1
ATOM 2520 C C . PHE A 1 313 ? -17.397 -1.888 2.364 1.00 97.25 313 PHE A C 1
ATOM 2522 O O . PHE A 1 313 ? -18.623 -1.907 2.321 1.00 97.25 313 PHE A O 1
ATOM 2529 N N . LEU A 1 314 ? -16.698 -2.491 3.314 1.00 97.81 314 LEU A N 1
ATOM 2530 C CA . LEU A 1 314 ? -17.254 -3.337 4.354 1.00 97.81 314 LEU A CA 1
ATOM 2531 C C . LEU A 1 314 ? -17.315 -2.596 5.683 1.00 97.81 314 LEU A C 1
ATOM 2533 O O . LEU A 1 314 ? -16.442 -1.792 6.016 1.00 97.81 314 LEU A O 1
ATOM 2537 N N . ILE A 1 315 ? -18.341 -2.915 6.461 1.00 98.06 315 ILE A N 1
ATOM 2538 C CA . ILE A 1 315 ? -18.460 -2.528 7.859 1.00 98.06 315 ILE A CA 1
ATOM 2539 C C . ILE A 1 315 ? -18.719 -3.792 8.674 1.00 98.06 315 ILE A C 1
ATOM 2541 O O . ILE A 1 315 ? -19.615 -4.575 8.368 1.00 98.06 315 ILE A O 1
ATOM 2545 N N . THR A 1 316 ? -17.940 -3.985 9.731 1.00 98.38 316 THR A N 1
ATOM 2546 C CA . THR A 1 316 ? -18.155 -5.048 10.716 1.00 98.38 316 THR A CA 1
ATOM 2547 C C . THR A 1 316 ? -18.494 -4.410 12.049 1.00 98.38 316 THR A C 1
ATOM 2549 O O . THR A 1 316 ? -17.794 -3.511 12.505 1.00 98.38 316 THR A O 1
ATOM 2552 N N . ARG A 1 317 ? -19.577 -4.855 12.681 1.00 97.88 317 ARG A N 1
ATOM 2553 C CA . ARG A 1 317 ? -19.995 -4.397 14.009 1.00 97.88 317 ARG A CA 1
ATOM 2554 C C . ARG A 1 317 ? -20.033 -5.588 14.947 1.00 97.88 317 ARG A C 1
ATOM 2556 O O . ARG A 1 317 ? -20.733 -6.556 14.665 1.00 97.88 317 ARG A O 1
ATOM 2563 N N . VAL A 1 318 ? -19.293 -5.504 16.041 1.00 98.12 318 VAL A N 1
ATOM 2564 C CA . VAL A 1 318 ? -19.221 -6.533 17.077 1.00 98.12 318 VAL A CA 1
ATOM 2565 C C . VAL A 1 318 ? -19.790 -5.957 18.362 1.00 98.12 318 VAL A C 1
ATOM 2567 O O . VAL A 1 318 ? -19.403 -4.869 18.787 1.00 98.12 318 VAL A O 1
ATOM 2570 N N . TYR A 1 319 ? -20.704 -6.697 18.969 1.00 97.81 319 TYR A N 1
ATOM 2571 C CA . TYR A 1 319 ? -21.367 -6.377 20.221 1.00 97.81 319 TYR A CA 1
ATOM 2572 C C . TYR A 1 319 ? -21.084 -7.505 21.207 1.00 97.81 319 TYR A C 1
ATOM 2574 O O . TYR A 1 319 ? -21.188 -8.670 20.840 1.00 97.81 319 TYR A O 1
ATOM 2582 N N . GLY A 1 320 ? -20.755 -7.155 22.441 1.00 97.69 320 GLY A N 1
ATOM 2583 C CA . GLY A 1 320 ? -20.587 -8.078 23.554 1.00 97.69 320 GLY A CA 1
ATOM 2584 C C . GLY A 1 320 ? -21.064 -7.398 24.828 1.00 97.69 320 GLY A C 1
ATOM 2585 O O . GLY A 1 320 ? -20.603 -6.309 25.164 1.00 97.69 320 GLY A O 1
ATOM 2586 N N . ILE A 1 321 ? -22.017 -7.991 25.530 1.00 97.12 321 ILE A N 1
ATOM 2587 C CA . ILE A 1 321 ? -22.547 -7.478 26.792 1.00 97.12 321 ILE A CA 1
ATOM 2588 C C . ILE A 1 321 ? -22.565 -8.635 27.773 1.00 97.12 321 ILE A C 1
ATOM 2590 O O . ILE A 1 321 ? -23.232 -9.633 27.533 1.00 97.12 321 ILE A O 1
ATOM 2594 N N . SER A 1 322 ? -21.873 -8.467 28.894 1.00 96.31 322 SER A N 1
ATOM 2595 C CA . SER A 1 322 ? -21.939 -9.399 30.015 1.00 96.31 322 SER A CA 1
ATOM 2596 C C . SER A 1 322 ? -22.559 -8.692 31.211 1.00 96.31 322 SER A C 1
ATOM 2598 O O . SER A 1 322 ? -22.077 -7.641 31.655 1.00 96.31 322 SER A O 1
ATOM 2600 N N . TRP A 1 323 ? -23.651 -9.242 31.733 1.00 95.12 323 TRP A N 1
ATOM 2601 C CA . TRP A 1 323 ? -24.423 -8.668 32.824 1.00 95.12 323 TRP A CA 1
ATOM 2602 C C . TRP A 1 323 ? -24.765 -9.724 33.874 1.00 95.12 323 TRP A C 1
ATOM 2604 O O . TRP A 1 323 ? -25.634 -10.572 33.694 1.00 95.12 323 TRP A O 1
ATOM 2614 N N . ASN A 1 324 ? -24.128 -9.606 35.037 1.00 93.88 324 ASN A N 1
ATOM 2615 C CA . ASN A 1 324 ? -24.499 -10.342 36.245 1.00 93.88 324 ASN A CA 1
ATOM 2616 C C . ASN A 1 324 ? -25.780 -9.765 36.863 1.00 93.88 324 ASN A C 1
ATOM 2618 O O . ASN A 1 324 ? -25.698 -9.025 37.842 1.00 93.88 324 ASN A O 1
ATOM 2622 N N . LEU A 1 325 ? -26.947 -10.020 36.264 1.00 91.50 325 LEU A N 1
ATOM 2623 C CA . LEU A 1 325 ? -28.248 -9.489 36.698 1.00 91.50 325 LEU A CA 1
ATOM 2624 C C . LEU A 1 325 ? -28.481 -9.685 38.201 1.00 91.50 325 LEU A C 1
ATOM 2626 O O . LEU A 1 325 ? -28.909 -8.751 38.878 1.00 91.5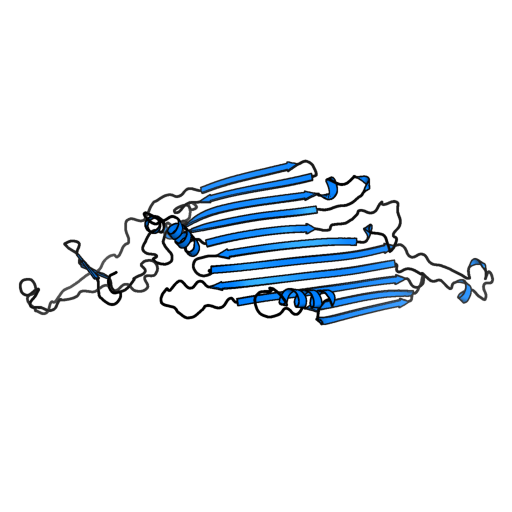0 325 LEU A O 1
ATOM 2630 N N . THR A 1 326 ? -28.132 -10.860 38.728 1.00 91.19 326 THR A N 1
ATOM 2631 C CA . THR A 1 326 ? -28.088 -11.167 40.166 1.00 91.19 326 THR A CA 1
ATOM 2632 C C . THR A 1 326 ? -26.782 -11.910 40.491 1.00 91.19 326 THR A C 1
ATOM 2634 O O . THR A 1 326 ? -25.962 -12.161 39.613 1.00 91.19 326 THR A O 1
ATOM 2637 N N . ARG A 1 327 ? -26.555 -12.275 41.757 1.00 87.19 327 ARG A N 1
ATOM 2638 C CA . ARG A 1 327 ? -25.427 -13.129 42.173 1.00 87.19 327 ARG A CA 1
ATOM 2639 C C . ARG A 1 327 ? -25.484 -14.535 41.570 1.00 87.19 327 ARG A C 1
ATOM 2641 O O . ARG A 1 327 ? -24.441 -15.168 41.473 1.00 87.19 327 ARG A O 1
ATOM 2648 N N . SER A 1 328 ? -26.675 -15.008 41.217 1.00 89.94 328 SER A N 1
ATOM 2649 C CA . SER A 1 328 ? -26.905 -16.335 40.644 1.00 89.94 328 SER A CA 1
ATOM 2650 C C . SER A 1 328 ? -27.244 -16.298 39.160 1.00 89.94 328 SER A C 1
ATOM 2652 O O . SER A 1 328 ? -27.131 -17.326 38.515 1.00 89.94 328 SER A O 1
ATOM 2654 N N . LEU A 1 329 ? -27.648 -15.149 38.609 1.00 92.38 329 LEU A N 1
ATOM 2655 C CA . LEU A 1 329 ? -28.088 -15.011 37.223 1.00 92.38 329 LEU A CA 1
ATOM 2656 C C . LEU A 1 329 ? -27.118 -14.140 36.419 1.00 92.38 329 LEU A C 1
ATOM 2658 O O . LEU A 1 329 ? -27.032 -12.929 36.647 1.00 92.38 329 LEU A O 1
ATOM 2662 N N . THR A 1 330 ? -26.466 -14.744 35.430 1.00 94.38 330 THR A N 1
ATOM 2663 C CA . THR A 1 330 ? -25.586 -14.063 34.473 1.00 94.38 330 THR A CA 1
ATOM 2664 C C . THR A 1 330 ? -26.174 -14.156 33.071 1.00 94.38 330 THR A C 1
ATOM 2666 O O . THR A 1 330 ? -26.628 -15.218 32.648 1.00 94.38 330 THR A O 1
ATOM 2669 N N . LEU A 1 331 ? -26.173 -13.029 32.363 1.00 95.88 331 LEU A N 1
ATOM 2670 C CA . LEU A 1 331 ? -26.562 -12.905 30.966 1.00 95.88 331 LEU A CA 1
ATOM 2671 C C . LEU A 1 331 ? -25.340 -12.489 30.156 1.00 95.88 331 LEU A C 1
ATOM 2673 O O . LEU A 1 331 ? -24.751 -11.446 30.433 1.00 95.88 331 LEU A O 1
ATOM 2677 N N . ASP A 1 332 ? -25.018 -13.262 29.128 1.00 97.12 332 ASP A N 1
ATOM 2678 C CA . ASP A 1 332 ? -24.000 -12.932 28.139 1.00 97.12 332 ASP A CA 1
ATOM 2679 C C . ASP A 1 332 ? -24.658 -12.842 26.762 1.00 97.12 332 ASP A C 1
ATOM 2681 O O . ASP A 1 332 ? -25.373 -13.751 26.338 1.00 97.12 332 ASP A O 1
ATOM 2685 N N . PHE A 1 333 ? -24.451 -11.722 26.080 1.00 97.81 333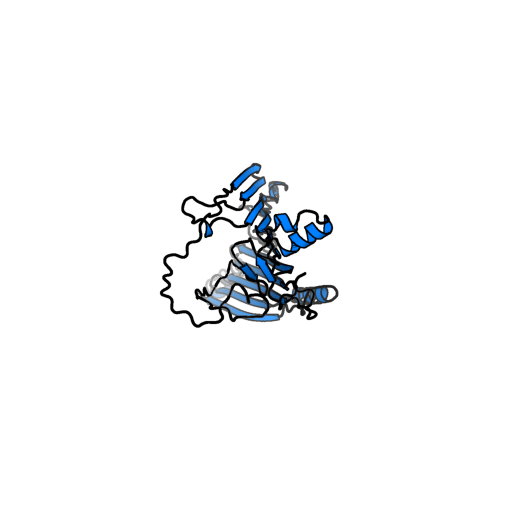 PHE A N 1
ATOM 2686 C CA . PHE A 1 333 ? -24.976 -11.455 24.751 1.00 97.81 333 PHE A CA 1
ATOM 2687 C C . PHE A 1 333 ? -23.840 -11.041 23.828 1.00 97.81 333 PHE A C 1
ATOM 2689 O O . PHE A 1 333 ? -23.235 -9.990 24.030 1.00 97.81 333 PHE A O 1
ATOM 2696 N N . ASP A 1 334 ? -23.608 -11.825 22.784 1.00 97.88 334 ASP A N 1
ATOM 2697 C CA . ASP A 1 334 ? -22.630 -11.533 21.744 1.00 97.88 334 ASP A CA 1
ATOM 2698 C C . ASP A 1 334 ? -23.335 -11.465 20.396 1.00 97.88 334 ASP A C 1
ATOM 2700 O O . ASP A 1 334 ? -24.167 -12.311 20.078 1.00 97.88 334 ASP A O 1
ATOM 2704 N N . ALA A 1 335 ? -23.006 -10.473 19.577 1.00 98.12 335 ALA A N 1
ATOM 2705 C CA . ALA A 1 335 ? -23.545 -10.366 18.230 1.00 98.12 335 ALA A CA 1
ATOM 2706 C C . ALA A 1 335 ? -22.516 -9.807 17.255 1.00 98.12 335 ALA A C 1
ATOM 2708 O O . ALA A 1 335 ? -21.769 -8.886 17.582 1.00 98.12 335 ALA A O 1
ATOM 2709 N N . THR A 1 336 ? -22.524 -10.318 16.027 1.00 98.25 336 THR A N 1
ATOM 2710 C CA . THR A 1 336 ? -21.730 -9.774 14.923 1.00 98.25 336 THR A CA 1
ATOM 2711 C C . THR A 1 336 ? -22.644 -9.428 13.760 1.00 98.25 336 THR A C 1
ATOM 2713 O O . THR A 1 336 ? -23.486 -10.224 13.349 1.00 98.25 336 THR A O 1
ATOM 2716 N N . ASN A 1 337 ? -22.487 -8.224 13.219 1.00 98.12 337 ASN A N 1
ATOM 2717 C CA . ASN A 1 337 ? -23.184 -7.770 12.026 1.00 98.12 337 ASN A CA 1
ATOM 2718 C C . ASN A 1 337 ? -22.170 -7.377 10.953 1.00 98.12 337 ASN A C 1
ATOM 2720 O O . ASN A 1 337 ? -21.384 -6.446 11.148 1.00 98.12 337 ASN A O 1
ATOM 2724 N N . TYR A 1 338 ? -22.237 -8.059 9.817 1.00 98.25 338 TYR A N 1
ATOM 2725 C CA . TYR A 1 338 ? -21.508 -7.710 8.610 1.00 98.25 338 TYR A CA 1
ATOM 2726 C C . TYR A 1 338 ? -22.423 -6.904 7.693 1.00 98.25 338 TYR A C 1
ATOM 2728 O O . TYR A 1 338 ? -23.565 -7.292 7.425 1.00 98.25 338 TYR A O 1
ATOM 2736 N N . SER A 1 339 ? -21.935 -5.772 7.203 1.00 97.88 339 SER A N 1
ATOM 2737 C CA . SER A 1 339 ? -22.632 -4.957 6.216 1.00 97.88 339 SER A CA 1
ATOM 2738 C C . SER A 1 339 ? -21.698 -4.467 5.119 1.00 97.88 339 SER A C 1
ATOM 2740 O O . SER A 1 339 ? -20.481 -4.382 5.281 1.00 97.88 339 SER A O 1
ATOM 2742 N N . ILE A 1 340 ? -22.298 -4.144 3.977 1.00 97.31 340 ILE A N 1
ATOM 2743 C CA . ILE A 1 340 ? -21.621 -3.563 2.822 1.00 97.31 340 ILE A CA 1
ATOM 2744 C C . ILE A 1 340 ? -22.200 -2.177 2.527 1.00 97.31 340 ILE A C 1
ATOM 2746 O O . ILE A 1 340 ? -23.413 -1.958 2.605 1.00 97.31 340 ILE A O 1
ATOM 2750 N N . ILE A 1 341 ? -21.331 -1.222 2.212 1.00 96.62 341 ILE A N 1
ATOM 2751 C CA . ILE A 1 341 ? -21.707 0.085 1.681 1.00 96.62 341 ILE A CA 1
ATOM 2752 C C . ILE A 1 341 ? -21.789 -0.044 0.163 1.00 96.62 341 ILE A C 1
ATOM 2754 O O . ILE A 1 341 ? -20.772 -0.198 -0.511 1.00 96.62 341 ILE A O 1
ATOM 2758 N N . ASP A 1 342 ? -23.001 0.034 -0.379 1.00 93.75 342 ASP A N 1
ATOM 2759 C CA . ASP A 1 342 ? -23.198 0.005 -1.825 1.00 93.75 342 ASP A CA 1
ATOM 2760 C C . ASP A 1 342 ? -22.645 1.315 -2.439 1.00 93.75 342 ASP A C 1
ATOM 2762 O O . ASP A 1 342 ? -23.077 2.419 -2.090 1.00 93.75 342 ASP A O 1
ATOM 2766 N N . GLU A 1 343 ? -21.661 1.207 -3.336 1.00 93.12 343 GLU A N 1
ATOM 2767 C CA . GLU A 1 343 ? -21.069 2.346 -4.048 1.00 93.12 343 GLU A CA 1
ATOM 2768 C C . GLU A 1 343 ? -21.539 2.382 -5.514 1.00 93.12 343 GLU A C 1
ATOM 2770 O O . GLU A 1 343 ? -21.631 1.334 -6.154 1.00 93.12 343 GLU A O 1
ATOM 2775 N N . PRO A 1 344 ? -21.794 3.570 -6.095 1.00 92.12 344 PRO A N 1
ATOM 2776 C CA . PRO A 1 344 ? -22.176 3.685 -7.500 1.00 92.12 344 PRO A CA 1
ATOM 2777 C C . PRO A 1 344 ? -21.033 3.273 -8.441 1.00 92.12 344 PRO A C 1
ATOM 2779 O O . PRO A 1 344 ? -19.852 3.318 -8.081 1.00 92.12 344 PRO A O 1
ATOM 2782 N N . GLU A 1 345 ? -21.377 2.922 -9.679 1.00 90.38 345 GLU A N 1
ATOM 2783 C CA . GLU A 1 345 ? -20.419 2.492 -10.703 1.00 90.38 345 GLU A CA 1
ATOM 2784 C C . GLU A 1 345 ? -19.386 3.584 -11.054 1.00 90.38 345 GLU A C 1
ATOM 2786 O O . GLU A 1 345 ? -19.671 4.786 -11.012 1.00 90.38 345 GLU A O 1
ATOM 2791 N N . GLY A 1 346 ? -18.174 3.169 -11.438 1.00 90.44 346 GLY A N 1
ATOM 2792 C CA . GLY A 1 346 ? -17.136 4.048 -11.984 1.00 90.44 346 GLY A CA 1
ATOM 2793 C C . GLY A 1 346 ? -16.405 4.888 -10.937 1.00 90.44 346 GLY A C 1
ATOM 2794 O O . GLY A 1 346 ? -16.474 4.622 -9.741 1.00 90.44 346 GLY A O 1
ATOM 2795 N N . ARG A 1 347 ? -15.698 5.940 -11.352 1.00 90.75 347 ARG A N 1
ATOM 2796 C CA . ARG A 1 347 ? -15.003 6.827 -10.404 1.00 90.75 347 ARG A CA 1
ATOM 2797 C C . ARG A 1 347 ? -16.008 7.555 -9.496 1.00 90.75 347 ARG A C 1
ATOM 2799 O O . ARG A 1 347 ? -17.068 7.982 -9.959 1.00 90.75 347 ARG A O 1
ATOM 2806 N N . ILE A 1 348 ? -15.678 7.697 -8.210 1.00 85.94 348 ILE A N 1
ATOM 2807 C CA . ILE A 1 348 ? -16.506 8.424 -7.234 1.00 85.94 348 ILE A CA 1
ATOM 2808 C C . ILE A 1 348 ? -16.193 9.921 -7.332 1.00 85.94 348 ILE A C 1
ATOM 2810 O O . ILE A 1 348 ? -15.147 10.374 -6.873 1.00 85.94 348 ILE A O 1
ATOM 2814 N N . ASN A 1 349 ? -17.077 10.685 -7.972 1.00 85.81 349 ASN A N 1
ATOM 2815 C CA . ASN A 1 349 ? -16.976 12.137 -8.117 1.00 85.81 349 ASN A CA 1
ATOM 2816 C C . ASN A 1 349 ? -18.364 12.808 -8.125 1.00 85.81 349 ASN A C 1
ATOM 2818 O O . ASN A 1 349 ? -19.379 12.175 -8.424 1.00 85.81 349 ASN A O 1
ATOM 2822 N N . GLY A 1 350 ? -18.406 14.103 -7.789 1.00 85.88 350 GLY A N 1
ATOM 2823 C CA . GLY A 1 350 ? -19.643 14.894 -7.766 1.00 85.88 350 GLY A CA 1
ATOM 2824 C C . GLY A 1 350 ? -20.722 14.282 -6.864 1.00 85.88 350 GLY A C 1
ATOM 2825 O O . GLY A 1 350 ? -20.436 13.884 -5.737 1.00 85.88 350 GLY A O 1
ATOM 2826 N N . LEU A 1 351 ? -21.942 14.152 -7.396 1.00 81.25 351 LEU A N 1
ATOM 2827 C CA . LEU A 1 351 ? -23.119 13.615 -6.693 1.00 81.25 351 LEU A CA 1
ATOM 2828 C C . LEU A 1 351 ? -22.930 12.182 -6.162 1.00 81.25 351 LEU A C 1
ATOM 2830 O O . LEU A 1 351 ? -23.576 11.793 -5.193 1.00 81.25 351 LEU A O 1
ATOM 2834 N N . LYS A 1 352 ? -22.020 11.389 -6.750 1.00 89.19 352 LYS A N 1
ATOM 2835 C CA . LYS A 1 352 ? -21.735 10.020 -6.283 1.00 89.19 352 LYS A CA 1
ATOM 2836 C C . LYS A 1 352 ? -21.143 10.002 -4.873 1.00 89.19 352 LYS A C 1
ATOM 2838 O O . LYS A 1 352 ? -21.357 9.042 -4.138 1.00 89.19 352 LYS A O 1
ATOM 2843 N N . THR A 1 353 ? -20.416 11.052 -4.491 1.00 88.06 353 THR A N 1
ATOM 2844 C CA . THR A 1 353 ? -19.848 11.195 -3.144 1.00 88.06 353 THR A CA 1
ATOM 2845 C C . THR A 1 353 ? -20.949 11.290 -2.091 1.00 88.06 353 THR A C 1
ATOM 2847 O O . THR A 1 353 ? -20.846 10.657 -1.040 1.00 88.06 353 THR A O 1
ATOM 2850 N N . ASP A 1 354 ? -22.033 12.007 -2.397 1.00 88.44 354 ASP A N 1
ATOM 2851 C CA . ASP A 1 354 ? -23.167 12.162 -1.485 1.00 88.44 354 ASP A CA 1
ATOM 2852 C C . ASP A 1 354 ? -23.884 10.831 -1.260 1.00 88.44 354 ASP A C 1
ATOM 2854 O O . ASP A 1 354 ? -24.217 10.500 -0.123 1.00 88.44 354 ASP A O 1
ATOM 2858 N N . THR A 1 355 ? -24.051 10.020 -2.311 1.00 89.94 355 THR A N 1
ATOM 2859 C CA . THR A 1 355 ? -24.626 8.670 -2.197 1.00 89.94 355 THR A CA 1
ATOM 2860 C C . THR A 1 355 ? -23.790 7.774 -1.284 1.00 89.94 355 THR A C 1
ATOM 2862 O O . THR A 1 355 ? -24.333 7.144 -0.377 1.00 89.94 355 THR A O 1
ATOM 2865 N N . VAL A 1 356 ? -22.464 7.751 -1.465 1.00 91.44 356 VAL A N 1
ATOM 2866 C CA . VAL A 1 356 ? -21.561 6.963 -0.606 1.00 91.44 356 VAL A CA 1
ATOM 2867 C C . VAL A 1 356 ? -21.650 7.433 0.846 1.00 91.44 356 VAL A C 1
ATOM 2869 O O . VAL A 1 356 ? -21.736 6.614 1.759 1.00 91.44 356 VAL A O 1
ATOM 2872 N N . TRP A 1 357 ? -21.694 8.747 1.077 1.00 90.12 357 TRP A N 1
ATOM 2873 C CA . TRP A 1 357 ? -21.817 9.316 2.418 1.00 90.12 357 TRP A CA 1
ATOM 2874 C C . TRP A 1 357 ? -23.159 8.997 3.086 1.00 90.12 357 TRP A C 1
ATOM 2876 O O . TRP A 1 357 ? -23.202 8.671 4.274 1.00 90.12 357 TRP A O 1
ATOM 2886 N N . GLN A 1 358 ? -24.261 9.049 2.337 1.00 92.12 358 GLN A N 1
ATOM 2887 C CA . GLN A 1 358 ? -25.580 8.642 2.823 1.00 92.12 358 GLN A CA 1
ATOM 2888 C C . GLN A 1 358 ? -25.607 7.154 3.189 1.00 92.12 358 GLN A C 1
ATOM 2890 O O . GLN A 1 358 ? -26.107 6.801 4.259 1.00 92.12 358 GLN A O 1
ATOM 2895 N N . ASN A 1 359 ? -25.022 6.292 2.356 1.00 93.06 359 ASN A N 1
ATOM 2896 C CA . ASN A 1 359 ? -24.939 4.857 2.632 1.00 93.06 359 ASN A CA 1
ATOM 2897 C C . ASN A 1 359 ? -24.049 4.565 3.849 1.00 93.06 359 ASN A C 1
ATOM 2899 O O . ASN A 1 359 ? -24.416 3.744 4.692 1.00 93.06 359 ASN A O 1
ATOM 2903 N N . LEU A 1 360 ? -22.946 5.303 4.006 1.00 92.25 360 LEU A N 1
ATOM 2904 C CA . LEU A 1 360 ? -22.080 5.220 5.180 1.00 92.25 360 LEU A CA 1
ATOM 2905 C C . LEU A 1 360 ? -22.808 5.640 6.466 1.00 92.25 360 LEU A C 1
ATOM 2907 O O . LEU A 1 360 ? -22.731 4.933 7.467 1.00 92.25 360 LEU A O 1
ATOM 2911 N N . LYS A 1 361 ? -23.580 6.736 6.442 1.00 92.56 361 LYS A N 1
ATOM 2912 C CA . LYS A 1 361 ? -24.402 7.179 7.588 1.00 92.56 361 LYS A CA 1
ATOM 2913 C C . LYS A 1 361 ? -25.442 6.146 8.020 1.00 92.56 361 LYS A C 1
ATOM 2915 O O . LYS A 1 361 ? -25.790 6.088 9.195 1.00 92.56 361 LYS A O 1
ATOM 2920 N N . ARG A 1 362 ? -25.940 5.340 7.081 1.00 94.06 362 ARG A N 1
ATOM 2921 C CA . ARG A 1 362 ? -26.884 4.244 7.348 1.00 94.06 362 ARG A CA 1
ATOM 2922 C C . ARG A 1 362 ? -26.189 2.942 7.764 1.00 94.06 362 ARG A C 1
ATOM 2924 O O . ARG A 1 362 ? -26.880 1.960 8.004 1.00 94.06 362 ARG A O 1
ATOM 2931 N N . LEU A 1 363 ? -24.856 2.941 7.874 1.00 94.31 363 LEU A N 1
ATOM 2932 C CA . LEU A 1 363 ? -24.019 1.777 8.196 1.00 94.31 363 LEU A CA 1
ATOM 2933 C C . LEU A 1 363 ? -24.134 0.631 7.175 1.00 94.31 363 LEU A C 1
ATOM 2935 O O . LEU A 1 363 ? -23.831 -0.523 7.487 1.00 94.31 363 LEU A O 1
ATOM 2939 N N . GLY A 1 364 ? -24.547 0.961 5.950 1.00 94.06 364 GLY A N 1
ATOM 2940 C CA . GLY A 1 364 ? -24.690 0.014 4.852 1.00 94.06 364 GLY A CA 1
ATOM 2941 C C . GLY A 1 364 ? -25.858 -0.951 4.983 1.00 94.06 364 GLY A C 1
ATOM 2942 O O . GLY A 1 364 ? -26.669 -0.908 5.908 1.00 94.06 364 GLY A O 1
ATOM 2943 N N . ARG A 1 365 ? -25.926 -1.851 4.009 1.00 96.25 365 ARG A N 1
ATOM 2944 C CA . ARG A 1 365 ? -26.880 -2.952 3.962 1.00 96.25 365 ARG A CA 1
ATOM 2945 C C . ARG A 1 365 ? -26.271 -4.161 4.662 1.00 96.25 365 ARG A C 1
ATOM 2947 O O . ARG A 1 365 ? -25.192 -4.610 4.283 1.00 96.25 365 ARG A O 1
ATOM 2954 N N . THR A 1 366 ? -26.948 -4.685 5.681 1.00 96.81 366 THR A N 1
ATOM 2955 C CA . THR A 1 366 ? -26.521 -5.914 6.366 1.00 96.81 366 THR A CA 1
ATOM 2956 C C . THR A 1 366 ? -26.541 -7.093 5.398 1.00 96.81 366 THR A C 1
ATOM 2958 O O . THR A 1 366 ? -27.531 -7.319 4.704 1.00 96.81 366 THR A O 1
ATOM 2961 N N . THR A 1 367 ? -25.430 -7.820 5.354 1.00 96.81 367 THR A N 1
ATOM 2962 C CA . THR A 1 367 ? -25.248 -9.038 4.561 1.00 96.81 367 THR A CA 1
ATOM 2963 C C . THR A 1 367 ? -25.384 -10.283 5.419 1.00 96.81 367 THR A C 1
ATOM 2965 O O . THR A 1 367 ? -25.922 -11.278 4.951 1.00 96.81 367 THR A O 1
ATOM 2968 N N . ASP A 1 368 ? -24.914 -10.217 6.665 1.00 97.81 368 ASP A N 1
ATOM 2969 C CA . ASP A 1 368 ? -25.004 -11.311 7.624 1.00 97.81 368 ASP A CA 1
ATOM 2970 C C . ASP A 1 368 ? -25.103 -10.758 9.051 1.00 97.81 368 ASP A C 1
ATOM 2972 O O . ASP A 1 368 ? -24.525 -9.717 9.385 1.00 97.81 368 ASP A O 1
ATOM 2976 N N . TYR A 1 369 ? -25.878 -11.441 9.882 1.00 97.69 369 TYR A N 1
ATOM 2977 C CA . TYR A 1 369 ? -26.075 -11.107 11.280 1.00 97.69 369 TYR A CA 1
ATOM 2978 C C . TYR A 1 369 ? -26.210 -12.384 12.096 1.00 97.69 369 TYR A C 1
ATOM 2980 O O . TYR A 1 369 ? -27.113 -13.187 11.871 1.00 97.69 369 TYR A O 1
ATOM 2988 N N . ASN A 1 370 ? -25.345 -12.517 13.094 1.00 98.00 370 ASN A N 1
ATOM 2989 C CA . ASN A 1 370 ? -25.405 -13.587 14.071 1.00 98.00 370 ASN A CA 1
ATOM 2990 C C . ASN A 1 370 ? -25.454 -13.004 15.484 1.00 98.00 370 ASN A C 1
ATOM 2992 O O . ASN A 1 370 ? -24.921 -11.924 15.752 1.00 98.00 370 ASN A O 1
ATOM 2996 N N . HIS A 1 371 ? -26.105 -13.727 16.388 1.00 97.38 371 HIS A N 1
ATOM 2997 C CA . HIS A 1 371 ? -26.008 -13.470 17.814 1.00 97.38 371 HIS A CA 1
ATOM 2998 C C . HIS A 1 371 ? -26.073 -14.769 18.603 1.00 97.38 371 HIS A C 1
ATOM 3000 O O . HIS A 1 371 ? -26.633 -15.766 18.149 1.00 97.38 371 HIS A O 1
ATOM 3006 N N . ASN A 1 372 ? -25.524 -14.721 19.806 1.00 97.56 372 ASN A N 1
ATOM 3007 C CA . ASN A 1 372 ? -25.682 -15.728 20.830 1.00 97.56 372 ASN A CA 1
ATOM 3008 C C . ASN A 1 372 ? -26.104 -15.040 22.130 1.00 97.56 372 ASN A C 1
ATOM 3010 O O . ASN A 1 372 ? -25.604 -13.967 22.466 1.00 97.56 372 ASN A O 1
ATOM 3014 N N . MET A 1 373 ? -27.025 -15.666 22.853 1.00 97.44 373 MET A N 1
ATOM 3015 C CA . MET A 1 373 ? -27.468 -15.219 24.162 1.00 97.44 373 MET A CA 1
ATOM 3016 C C . MET A 1 373 ? -27.420 -16.403 25.116 1.00 97.44 373 MET A C 1
ATOM 3018 O O . MET A 1 373 ? -28.182 -17.356 24.967 1.00 97.44 373 MET A O 1
ATOM 3022 N N . ASN A 1 374 ? -26.547 -16.315 26.112 1.00 97.06 374 ASN A N 1
ATOM 3023 C CA . ASN A 1 374 ? -26.405 -17.319 27.153 1.00 97.06 374 ASN A CA 1
ATOM 3024 C C . ASN A 1 374 ? -26.948 -16.761 28.465 1.00 97.06 374 ASN A C 1
ATOM 3026 O O . ASN A 1 374 ? -26.603 -15.655 28.878 1.00 97.06 374 ASN A O 1
ATOM 3030 N N . ILE A 1 375 ? -27.797 -17.542 29.126 1.00 96.38 375 ILE A N 1
ATOM 3031 C CA . ILE A 1 375 ? -28.312 -17.228 30.456 1.00 96.38 375 ILE A CA 1
ATOM 3032 C C . ILE A 1 375 ? -27.887 -18.364 31.376 1.00 96.38 375 ILE A C 1
ATOM 3034 O O . ILE A 1 375 ? -28.284 -19.509 31.170 1.00 96.38 375 ILE A O 1
ATOM 3038 N N . THR A 1 376 ? -27.087 -18.041 32.386 1.00 95.50 376 THR A N 1
ATOM 3039 C CA . THR A 1 376 ? -26.613 -19.002 33.385 1.00 95.50 376 THR A CA 1
ATOM 3040 C C . THR A 1 376 ? -27.268 -18.698 34.722 1.00 95.50 376 THR A C 1
ATOM 3042 O O . THR A 1 376 ? -27.234 -17.552 35.170 1.00 95.50 376 THR A O 1
ATOM 3045 N N . TYR A 1 377 ? -27.853 -19.719 35.351 1.00 92.81 377 TYR A N 1
ATOM 3046 C CA . TYR A 1 377 ? -28.416 -19.646 36.698 1.00 92.81 377 TYR A CA 1
ATOM 3047 C C . TYR A 1 377 ? -27.724 -20.671 37.605 1.00 92.81 377 TYR A C 1
ATOM 3049 O O . TYR A 1 377 ? -27.789 -21.864 37.308 1.00 92.81 377 TYR A O 1
ATOM 3057 N N . ASN A 1 378 ? -27.064 -20.202 38.668 1.00 81.12 378 ASN A N 1
ATOM 3058 C CA . ASN A 1 378 ? -26.299 -21.013 39.628 1.00 81.12 378 ASN A CA 1
ATOM 3059 C C . ASN A 1 378 ? -26.934 -21.060 41.017 1.00 81.12 378 ASN A C 1
ATOM 3061 O O . ASN A 1 378 ? -27.363 -19.988 41.507 1.00 81.12 378 ASN A O 1
#

Secondary structure (DSSP, 8-state):
---TTSPEEEE-SS-EEEE-S---GGG----------PPP-SSSTTT--------------------------EEEEEEEEEETTTEEEEEEEEEE-TT---TT--GGGS--EEEEEEEEEEEEEGGGGS-GGG-EE-EEEEEEEEEEEEESB-SSSTTSBHHHHTSS--HHHHHHHHHHHSEEEEEEEEEEEEEEEPPPTTS---TT-GGGEEEEEEEEEEEEE-SSEEEEEEEEEEEEEEEEEE----EE-SSTTT---GGGHHHHT--EESS-SEEEEEEEEEEEEEEEEE----TT--S--PPEEEEEEEEEEEEEEEE-SSSSEEEEEEEEEEEE----SSS--THHHHHHHHHHHTT-EEEEEEEEEEEEE-

Sequence (378 aa):
SWPINVPFEYTDGQNTITVKGQPDMSKVRLYMLGVKNPRRTTANSRTDDGLDKSAQIWFNELRLTEFDERGGWAATARMSAKLADFADVNVSGSKSTIGFGSLEKRVSERNRADNVFFDVSSNIELGKLLPKKSGVKVPMFVSYSTQISTPQYNPLTPDIELKNALEGVSKAEKKAILNYSQDYTTRNSINFTNVHKERDPEKKAKLWDIENLNASYAYTKFYHRDFINENNIQQTYRGSLEYRYAAQARSYQPFDKIIKNNTLALIRDINFTLMPSAINFRIDVDRYYAENSLRNNDPGNAIPVNTTFNKNFLITRVYGISWNLTRSLTLDFDATNYSIIDEPEGRINGLKTDTVWQNLKRLGRTTDYNHNMNITYN

Radius of gyration: 36.63 Å; chains: 1; bounding box: 70×50×126 Å

pLDDT: mean 90.9, std 7.49, range [58.5, 98.62]

Foldseek 3Di:
DPDLQDWDWDDPPPDIDTDHHQDDPVDDDDDDDDDDQDADDPVCVPPHVRDDDDDDDDDDDDDDDDQDQDAKDKDKDKDWDDPDPFKIKIKIKMWIAFRYDDPPDDSVRTDQWIKIKIKIKMWGFCCVVPPPVQQWTWTKIKMKMKMKTAGQAQPVRRVHGLVVVLPPDDPVVNCVSSLARMWIKMKIKMKTPFGAGDDDPVDFWDQPDRNQKTKIWMKMWMWTHYNWWSIKIKIKIKIKIKGKTAGDFDKDQPCLVPDPDPVCVVNRQDIFTPDFRMKIKMKMKIKMKIKTFTDDPDPPDPDHTDIDIDIWIKIKIWIWTWHCGGPFKIKIKIKIWIFTQDADDDDQDDVSVVSSVVCVVVVHDTPDMDMDMDIGGD